Protein 5B0V (pdb70)

B-factor: mean 42.38, std 15.28, range [7.45, 112.35]

Structure (mmCIF, N/CA/C/O backbone):
data_5B0V
#
_entry.id   5B0V
#
_cell.length_a   95.810
_cell.length_b   107.310
_cell.length_c   127.650
_cell.angle_alpha   90.00
_cell.angle_beta   90.00
_cell.angle_gamma   90.00
#
_symmetry.space_group_name_H-M   'I 2 2 2'
#
loop_
_entity.id
_entity.type
_entity.pdbx_description
1 polymer 'Matrix protein VP40'
2 non-polymer ETHANOL
3 water water
#
loop_
_atom_site.group_PDB
_atom_site.id
_atom_site.type_symbol
_atom_site.label_atom_id
_atom_site.label_alt_id
_atom_site.label_comp_id
_atom_site.label_asym_id
_atom_site.label_entity_id
_atom_site.label_seq_id
_atom_site.pdbx_PDB_ins_code
_atom_site.Cartn_x
_atom_site.Cartn_y
_atom_site.Cartn_z
_atom_site.occupancy
_atom_site.B_iso_or_equiv
_atom_site.auth_seq_id
_atom_site.auth_comp_id
_atom_site.auth_asym_id
_atom_site.auth_atom_id
_atom_site.pdbx_PDB_model_num
ATOM 1 N N . GLY A 1 52 ? 10.819 20.986 27.820 1.00 54.46 38 GLY A N 1
ATOM 2 C CA . GLY A 1 52 ? 12.117 20.231 27.829 1.00 51.99 38 GLY A CA 1
ATOM 3 C C . GLY A 1 52 ? 13.315 21.031 27.329 1.00 50.48 38 GLY A C 1
ATOM 4 O O . GLY A 1 52 ? 13.165 22.100 26.772 1.00 51.16 38 GLY A O 1
ATOM 5 N N . ILE A 1 53 ? 14.514 20.505 27.535 1.00 48.40 39 ILE A N 1
ATOM 6 C CA . ILE A 1 53 ? 15.760 21.177 27.128 1.00 47.62 39 ILE A CA 1
ATOM 7 C C . ILE A 1 53 ? 16.708 20.193 26.416 1.00 45.70 39 ILE A C 1
ATOM 8 O O . ILE A 1 53 ? 16.844 19.063 26.846 1.00 44.93 39 ILE A O 1
ATOM 13 N N . THR A 1 54 ? 17.338 20.604 25.313 1.00 44.36 40 THR A N 1
ATOM 14 C CA . THR A 1 54 ? 18.241 19.708 24.608 1.00 42.95 40 THR A CA 1
ATOM 15 C C . THR A 1 54 ? 19.687 20.024 24.944 1.00 38.62 40 THR A C 1
ATOM 16 O O . THR A 1 54 ? 20.035 21.138 25.214 1.00 38.20 40 THR A O 1
ATOM 20 N N . PRO A 1 55 ? 20.547 19.023 24.896 1.00 35.55 41 PRO A N 1
ATOM 21 C CA . PRO A 1 55 ? 21.893 19.300 25.296 1.00 34.09 41 PRO A CA 1
ATOM 22 C C . PRO A 1 55 ? 22.760 19.789 24.168 1.00 33.69 41 PRO A C 1
ATOM 23 O O . PRO A 1 55 ? 22.378 19.760 23.003 1.00 34.81 41 PRO A O 1
ATOM 27 N N . ASN A 1 56 ? 23.957 20.203 24.511 1.00 32.93 42 ASN A N 1
ATOM 28 C CA . ASN A 1 56 ? 24.952 20.334 23.480 1.00 33.47 42 ASN A CA 1
ATOM 29 C C . ASN A 1 56 ? 26.141 19.513 23.896 1.00 31.51 42 ASN A C 1
ATOM 30 O O . ASN A 1 56 ? 26.147 18.888 24.947 1.00 31.21 42 ASN A O 1
ATOM 35 N N . TYR A 1 57 ? 27.143 19.475 23.051 1.00 30.91 43 TYR A N 1
ATOM 36 C CA . TYR A 1 57 ? 28.073 18.372 23.097 1.00 29.84 43 TYR A CA 1
ATOM 37 C C . TYR A 1 57 ? 29.438 18.831 23.521 1.00 29.57 43 TYR A C 1
ATOM 38 O O . TYR A 1 57 ? 29.857 19.962 23.262 1.00 30.26 43 TYR A O 1
ATOM 47 N N . VAL A 1 58 ? 30.132 17.920 24.175 1.00 28.49 44 VAL A N 1
ATOM 48 C CA . VAL A 1 58 ? 31.522 18.107 24.462 1.00 28.90 44 VAL A CA 1
ATOM 49 C C . VAL A 1 58 ? 32.112 16.714 24.540 1.00 28.27 44 VAL A C 1
ATOM 50 O O . VAL A 1 58 ? 31.471 15.816 25.088 1.00 27.03 44 VAL A O 1
ATOM 54 N N . GLY A 1 59 ? 33.305 16.533 23.981 1.00 29.49 45 GLY A N 1
ATOM 55 C CA . GLY A 1 59 ? 33.958 15.222 23.972 1.00 29.76 45 GLY A CA 1
ATOM 56 C C . GLY A 1 59 ? 35.109 15.027 23.003 1.00 31.32 45 GLY A C 1
ATOM 57 O O . GLY A 1 59 ? 35.525 15.945 22.320 1.00 33.39 45 GLY A O 1
ATOM 58 N N . ASP A 1 60 ? 35.629 13.817 22.955 1.00 32.08 46 ASP A N 1
ATOM 59 C CA . ASP A 1 60 ? 36.694 13.461 22.022 1.00 34.37 46 ASP A CA 1
ATOM 60 C C . ASP A 1 60 ? 36.243 12.359 21.080 1.00 34.82 46 ASP A C 1
ATOM 61 O O . ASP A 1 60 ? 37.044 11.651 20.500 1.00 35.46 46 ASP A O 1
ATOM 66 N N . LEU A 1 61 ? 34.950 12.236 20.899 1.00 35.17 47 LEU A N 1
ATOM 67 C CA . LEU A 1 61 ? 34.430 11.227 20.036 1.00 36.62 47 LEU A CA 1
ATOM 68 C C . LEU A 1 61 ? 34.782 11.478 18.566 1.00 37.79 47 LEU A C 1
ATOM 69 O O . LEU A 1 61 ? 34.737 12.615 18.109 1.00 37.77 47 LEU A O 1
ATOM 74 N N . ASN A 1 62 ? 35.088 10.399 17.841 1.00 37.61 48 ASN A N 1
ATOM 75 C CA . ASN A 1 62 ? 35.409 10.447 16.426 1.00 38.71 48 ASN A CA 1
ATOM 76 C C . ASN A 1 62 ? 34.463 9.536 15.644 1.00 38.68 48 ASN A C 1
ATOM 77 O O . ASN A 1 62 ? 34.523 8.318 15.727 1.00 38.01 48 AS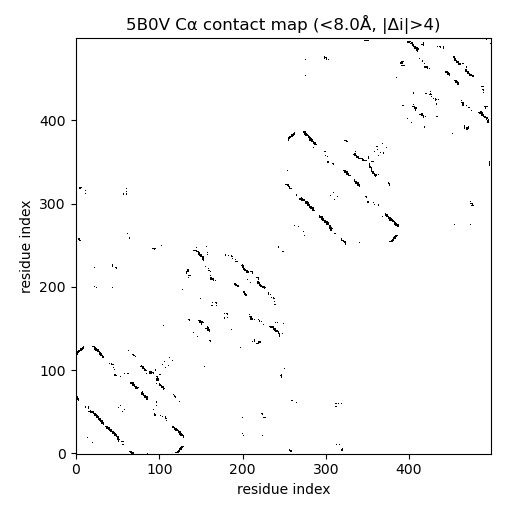N A O 1
ATOM 82 N N . LEU A 1 63 ? 33.588 10.153 14.862 1.00 39.78 49 LEU A N 1
ATOM 83 C CA . LEU A 1 63 ? 32.588 9.436 14.080 1.00 39.95 49 LEU A CA 1
ATOM 84 C C . LEU A 1 63 ? 33.188 8.589 12.975 1.00 41.47 49 LEU A C 1
ATOM 85 O O . LEU A 1 63 ? 32.612 7.578 12.597 1.00 41.77 49 LEU A O 1
ATOM 90 N N . ASP A 1 64 ? 34.347 8.987 12.465 1.00 43.10 50 ASP A N 1
ATOM 91 C CA . ASP A 1 64 ? 35.042 8.193 11.438 1.00 45.31 50 ASP A CA 1
ATOM 92 C C . ASP A 1 64 ? 35.391 6.789 11.944 1.00 44.58 50 ASP A C 1
ATOM 93 O O . ASP A 1 64 ? 35.615 5.883 11.168 1.00 45.56 50 ASP A O 1
ATOM 98 N N . ASP A 1 65 ? 35.419 6.613 13.259 1.00 43.29 51 ASP A N 1
ATOM 99 C CA . ASP A 1 65 ? 35.593 5.296 13.840 1.00 42.46 51 ASP A CA 1
ATOM 100 C C . ASP A 1 65 ? 34.278 4.598 14.167 1.00 40.68 51 ASP A C 1
ATOM 101 O O . ASP A 1 65 ? 34.306 3.577 14.835 1.00 40.23 51 ASP A O 1
ATOM 106 N N . GLN A 1 66 ? 33.131 5.108 13.726 1.00 40.23 52 GLN A N 1
ATOM 107 C CA . GLN A 1 66 ? 31.845 4.470 14.082 1.00 39.48 52 GLN A CA 1
ATOM 108 C C . GLN A 1 66 ? 31.779 2.988 13.721 1.00 40.76 52 GLN A C 1
ATOM 109 O O . GLN A 1 66 ? 31.020 2.236 14.329 1.00 39.45 52 GLN A O 1
ATOM 115 N N . PHE A 1 67 ? 32.569 2.579 12.728 1.00 44.03 53 PHE A N 1
ATOM 116 C CA . PHE A 1 67 ? 32.615 1.187 12.302 1.00 45.76 53 PHE A CA 1
ATOM 117 C C . PHE A 1 67 ? 33.732 0.347 12.907 1.00 46.43 53 PHE A C 1
ATOM 118 O O . PHE A 1 67 ? 33.895 -0.810 12.535 1.00 47.70 53 PHE A O 1
ATOM 126 N N . LYS A 1 68 ? 34.473 0.911 13.857 1.00 46.14 54 LYS A N 1
ATOM 127 C CA . LYS A 1 68 ? 35.393 0.134 14.685 1.00 45.45 54 LYS A CA 1
ATOM 128 C C . LYS A 1 68 ? 34.645 -0.242 15.941 1.00 43.85 54 LYS A C 1
ATOM 129 O O . LYS A 1 68 ? 34.461 0.594 16.837 1.00 42.70 54 LYS A O 1
ATOM 135 N N . GLY A 1 69 ? 34.209 -1.497 15.986 1.00 43.55 55 GLY A N 1
ATOM 136 C CA . GLY A 1 69 ? 33.295 -1.974 17.010 1.00 42.96 55 GLY A CA 1
ATOM 137 C C . GLY A 1 69 ? 33.880 -2.007 18.399 1.00 42.57 55 GLY A C 1
ATOM 138 O O . GLY A 1 69 ? 33.147 -2.029 19.387 1.00 42.19 55 GLY A O 1
ATOM 139 N N . ASN A 1 70 ? 35.206 -1.986 18.479 1.00 44.29 56 ASN A N 1
ATOM 140 C CA . ASN A 1 70 ? 35.928 -2.065 19.763 1.00 44.36 56 ASN A CA 1
ATOM 141 C C . ASN A 1 70 ? 36.343 -0.698 20.348 1.00 42.45 56 ASN A C 1
ATOM 142 O O . ASN A 1 70 ? 37.348 -0.587 21.034 1.00 42.81 56 ASN A O 1
ATOM 147 N N . VAL A 1 71 ? 35.606 0.352 20.021 1.00 39.95 57 VAL A N 1
ATOM 148 C CA . VAL A 1 71 ? 35.872 1.648 20.583 1.00 37.61 57 VAL A CA 1
ATOM 149 C C . VAL A 1 71 ? 34.767 1.888 21.578 1.00 34.75 57 VAL A C 1
ATOM 150 O O . VAL A 1 71 ? 33.606 1.658 21.246 1.00 33.15 57 VAL A O 1
ATOM 154 N N . CYS A 1 72 ? 35.137 2.308 22.797 1.00 33.32 58 CYS A N 1
ATOM 155 C CA . CYS A 1 72 ? 34.162 2.519 23.868 1.00 32.62 58 CYS A CA 1
ATOM 156 C C . CYS A 1 72 ? 34.057 3.980 24.227 1.00 30.50 58 CYS A C 1
ATOM 157 O O . CYS A 1 72 ? 35.048 4.711 24.286 1.00 30.07 58 CYS A O 1
ATOM 160 N N . HIS A 1 73 ? 32.836 4.392 24.502 1.00 28.28 59 HIS A N 1
ATOM 161 C CA . HIS A 1 73 ? 32.621 5.708 24.968 1.00 26.91 59 HIS A CA 1
ATOM 162 C C . HIS A 1 73 ? 31.929 5.629 26.286 1.00 25.37 59 HIS A C 1
ATOM 163 O O . HIS A 1 73 ? 31.055 4.805 26.482 1.00 24.42 59 HIS A O 1
ATOM 170 N N . ALA A 1 74 ? 32.349 6.503 27.195 1.00 25.39 60 ALA A N 1
ATOM 171 C CA . ALA A 1 74 ? 31.568 6.845 28.386 1.00 24.49 60 ALA A CA 1
ATOM 172 C C . ALA A 1 74 ? 30.690 8.041 28.036 1.00 24.54 60 ALA A C 1
ATOM 173 O O . ALA A 1 74 ? 31.176 9.036 27.485 1.00 24.69 60 ALA A O 1
ATOM 175 N N . PHE A 1 75 ? 29.399 7.904 28.338 1.00 24.06 61 PHE A N 1
ATOM 176 C CA . PHE A 1 75 ? 28.381 8.928 28.106 1.00 23.78 61 PHE A CA 1
ATOM 177 C C . PHE A 1 75 ? 27.895 9.494 29.434 1.00 23.73 61 PHE A C 1
ATOM 178 O O . PHE A 1 75 ? 27.450 8.741 30.310 1.00 23.25 61 PHE A O 1
ATOM 186 N N . THR A 1 76 ? 27.927 10.809 29.556 1.00 24.40 62 THR A N 1
ATOM 187 C CA . THR A 1 76 ? 27.487 11.493 30.768 1.00 25.35 62 THR A CA 1
ATOM 188 C C . THR A 1 76 ? 26.737 12.789 30.468 1.00 26.51 62 THR A C 1
ATOM 189 O O . THR A 1 76 ? 27.184 13.608 29.660 1.00 28.01 62 THR A O 1
ATOM 193 N N . LEU A 1 77 ? 25.602 12.992 31.111 1.00 26.64 63 LEU A N 1
ATOM 194 C CA . LEU A 1 77 ? 24.970 14.302 31.085 1.00 27.40 63 LEU A CA 1
ATOM 195 C C . LEU A 1 77 ? 25.505 15.163 32.224 1.00 28.07 63 LEU A C 1
ATOM 196 O O . LEU A 1 77 ? 25.573 14.741 33.377 1.00 26.96 63 LEU A O 1
ATOM 201 N N . GLU A 1 78 ? 25.833 16.395 31.876 1.00 29.63 64 GLU A N 1
ATOM 202 C CA . GLU A 1 78 ? 26.242 17.406 32.835 1.00 30.32 64 GLU A CA 1
ATOM 203 C C . GLU A 1 78 ? 25.160 18.436 32.872 1.00 30.56 64 GLU A C 1
ATOM 204 O O . GLU A 1 78 ? 24.806 18.969 31.826 1.00 32.29 64 GLU A O 1
ATOM 210 N N . ALA A 1 79 ? 24.618 18.715 34.052 1.00 30.60 65 ALA A N 1
ATOM 211 C CA . ALA A 1 79 ? 23.440 19.573 34.143 1.00 31.17 65 ALA A CA 1
ATOM 212 C C . ALA A 1 79 ? 23.654 20.762 35.043 1.00 31.43 65 ALA A C 1
ATOM 213 O O . ALA A 1 79 ? 24.443 20.708 35.966 1.00 30.94 65 ALA A O 1
ATOM 215 N N . ILE A 1 80 ? 22.953 21.839 34.715 1.00 31.97 66 ILE A N 1
ATOM 216 C CA . ILE A 1 80 ? 22.722 22.936 35.616 1.00 32.91 66 ILE A CA 1
ATOM 217 C C . ILE A 1 80 ? 21.245 22.920 36.042 1.00 33.82 66 ILE A C 1
ATOM 218 O O . ILE A 1 80 ? 20.352 22.775 35.225 1.00 33.94 66 ILE A O 1
ATOM 223 N N . ILE A 1 81 ? 21.011 23.075 37.334 1.00 34.92 67 ILE A N 1
ATOM 224 C CA . ILE A 1 81 ? 19.713 22.862 37.924 1.00 36.08 67 ILE A CA 1
ATOM 225 C C . ILE A 1 81 ? 19.387 24.060 38.782 1.00 38.05 67 ILE A C 1
ATOM 226 O O . ILE A 1 81 ? 20.200 24.486 39.577 1.00 38.25 67 ILE A O 1
ATOM 231 N N . ASP A 1 82 ? 18.192 24.597 38.607 1.00 40.12 68 ASP A N 1
ATOM 232 C CA . ASP A 1 82 ? 17.660 25.635 39.496 1.00 42.63 68 ASP A CA 1
ATOM 233 C C . ASP A 1 82 ? 16.743 24.920 40.504 1.00 44.61 68 ASP A C 1
ATOM 234 O O . ASP A 1 82 ? 15.867 24.134 40.124 1.00 44.86 68 ASP A O 1
ATOM 239 N N . ILE A 1 83 ? 16.953 25.192 41.786 1.00 46.86 69 ILE A N 1
ATOM 240 C CA . ILE A 1 83 ? 16.196 24.567 42.883 1.00 49.11 69 ILE A CA 1
ATOM 241 C C . ILE A 1 83 ? 15.308 25.611 43.547 1.00 52.06 69 ILE A C 1
ATOM 242 O O . ILE A 1 83 ? 15.697 26.763 43.571 1.00 53.73 69 ILE A O 1
ATOM 247 N N . SER A 1 84 ? 14.135 25.225 44.074 1.00 54.11 70 SER A N 1
ATOM 248 C CA . SER A 1 84 ? 13.125 26.195 44.544 1.00 56.89 70 SER A CA 1
ATOM 249 C C . SER A 1 84 ? 12.104 25.629 45.540 1.00 58.42 70 SER A C 1
ATOM 250 O O . SER A 1 84 ? 11.963 24.408 45.705 1.00 57.54 70 SER A O 1
ATOM 253 N N . ASN A 1 87 ? 9.078 27.276 48.228 1.00 76.88 73 ASN A N 1
ATOM 254 C CA . ASN A 1 87 ? 8.287 28.394 48.728 1.00 81.06 73 ASN A CA 1
ATOM 255 C C . ASN A 1 87 ? 9.125 29.655 48.911 1.00 82.23 73 ASN A C 1
ATOM 256 O O . ASN A 1 87 ? 8.640 30.768 48.707 1.00 81.96 73 ASN A O 1
ATOM 261 N N . GLU A 1 88 ? 10.383 29.473 49.298 1.00 83.46 74 GLU A N 1
ATOM 262 C CA . GLU A 1 88 ? 11.302 30.610 49.512 1.00 84.09 74 GLU A CA 1
ATOM 263 C C . GLU A 1 88 ? 12.221 30.864 48.276 1.00 82.33 74 GLU A C 1
ATOM 264 O O . GLU A 1 88 ? 11.958 30.347 47.177 1.00 82.94 74 GLU A O 1
ATOM 270 N N . ARG A 1 89 ? 13.294 31.642 48.457 1.00 81.23 75 ARG A N 1
ATOM 271 C CA . ARG A 1 89 ? 14.174 32.046 47.326 1.00 77.49 75 ARG A CA 1
ATOM 272 C C . ARG A 1 89 ? 14.766 30.837 46.584 1.00 74.82 75 ARG A C 1
ATOM 273 O O . ARG A 1 89 ? 15.310 29.898 47.186 1.00 75.55 75 ARG A O 1
ATOM 281 N N . THR A 1 90 ? 14.637 30.846 45.266 1.00 70.39 76 THR A N 1
ATOM 282 C CA . THR A 1 90 ? 15.148 29.752 44.477 1.00 65.06 76 THR A CA 1
ATOM 283 C C . THR A 1 90 ? 16.653 29.918 44.231 1.00 63.30 76 THR A C 1
ATOM 284 O O . THR A 1 90 ? 17.150 31.024 44.066 1.00 63.72 76 THR A O 1
ATOM 288 N N . VAL A 1 91 ? 17.359 28.793 44.169 1.00 61.76 77 VAL A N 1
ATOM 289 C CA . VAL A 1 91 ? 18.814 28.757 44.024 1.00 59.17 77 VAL A CA 1
ATOM 290 C C . VAL A 1 91 ? 19.129 28.358 42.594 1.00 55.87 77 VAL A C 1
ATOM 291 O O . VAL A 1 91 ? 18.656 27.321 42.106 1.00 54.94 77 VAL A O 1
ATOM 295 N N . LYS A 1 92 ? 19.890 29.198 41.902 1.00 54.64 78 LYS A N 1
ATOM 296 C CA . LYS A 1 92 ? 20.168 28.979 40.489 1.00 51.90 78 LYS A CA 1
ATOM 297 C C . LYS A 1 92 ? 21.625 28.613 40.244 1.00 49.42 78 LYS A C 1
ATOM 298 O O . LYS A 1 92 ? 22.532 29.198 40.836 1.00 50.45 78 LYS A O 1
ATOM 304 N N . GLY A 1 93 ? 21.841 27.643 39.363 1.00 46.85 79 GLY A N 1
ATOM 305 C CA . GLY A 1 93 ? 23.186 27.226 39.012 1.00 44.40 79 GLY A CA 1
ATOM 306 C C . GLY A 1 93 ? 23.810 26.004 39.661 1.00 42.05 79 GLY A C 1
ATOM 307 O O . GLY A 1 93 ? 25.000 25.767 39.468 1.00 41.31 79 GLY A O 1
ATOM 308 N N . VAL A 1 94 ? 23.046 25.186 40.377 1.00 40.07 80 VAL A N 1
ATOM 309 C CA . VAL A 1 94 ? 23.651 23.953 40.895 1.00 37.74 80 VAL A CA 1
ATOM 310 C C . VAL A 1 94 ? 24.027 22.962 39.764 1.00 34.85 80 VAL A C 1
ATOM 311 O O . VAL A 1 94 ? 23.151 22.465 39.078 1.00 33.11 80 VAL A O 1
ATOM 315 N N . PRO A 1 95 ? 25.331 22.664 39.605 1.00 33.52 81 PRO A N 1
ATOM 316 C CA . PRO A 1 95 ? 25.773 21.695 38.634 1.00 32.35 81 PRO A CA 1
ATOM 317 C C . PRO A 1 95 ? 25.603 20.259 39.147 1.00 32.26 81 PRO A C 1
ATOM 318 O O . PRO A 1 95 ? 25.690 20.036 40.354 1.00 33.16 81 PRO A O 1
ATOM 322 N N . ALA A 1 96 ? 25.378 19.306 38.236 1.00 31.18 82 ALA A N 1
ATOM 323 C CA . ALA A 1 96 ? 25.296 17.891 38.580 1.00 30.64 82 ALA A CA 1
ATOM 324 C C . ALA A 1 96 ? 25.756 17.010 37.425 1.00 30.02 82 ALA A C 1
ATOM 325 O O . ALA A 1 96 ? 25.578 17.353 36.244 1.00 29.23 82 ALA A O 1
ATOM 327 N N . TRP A 1 97 ? 26.274 15.840 37.785 1.00 30.03 83 TRP A N 1
ATOM 328 C CA . TRP A 1 97 ? 26.868 14.904 36.828 1.00 29.25 83 TRP A CA 1
ATOM 329 C C . TRP A 1 97 ? 26.128 13.586 36.798 1.00 28.46 83 TRP A C 1
ATOM 330 O O . TRP A 1 97 ? 26.036 12.907 37.795 1.00 28.93 83 TRP A O 1
ATOM 341 N N . LEU A 1 98 ? 25.635 13.226 35.623 1.00 28.49 84 LEU A N 1
ATOM 342 C CA . LEU A 1 98 ? 24.680 12.145 35.462 1.00 28.39 84 LEU A CA 1
ATOM 343 C C . LEU A 1 98 ? 25.198 11.124 34.452 1.00 27.62 84 LEU A C 1
ATOM 344 O O . LEU A 1 98 ? 25.040 11.287 33.242 1.00 28.28 84 LEU A O 1
ATOM 349 N N . PRO A 1 99 ? 25.879 10.087 34.928 1.00 26.78 85 PRO A N 1
ATOM 350 C CA . PRO A 1 99 ? 26.318 9.025 34.022 1.00 25.94 85 PRO A CA 1
ATOM 351 C C . PRO A 1 99 ? 25.135 8.350 33.364 1.00 25.90 85 PRO A C 1
ATOM 352 O O . PRO A 1 99 ? 24.122 8.149 34.016 1.00 26.56 85 PRO A O 1
ATOM 356 N N . LEU A 1 100 ? 25.248 8.016 32.091 1.00 25.90 86 LEU A N 1
ATOM 357 C CA . LEU A 1 100 ? 24.197 7.270 31.394 1.00 26.78 86 LEU A CA 1
ATOM 358 C C . LEU A 1 100 ? 24.653 5.901 30.962 1.00 26.56 86 LEU A C 1
ATOM 359 O O . LEU A 1 100 ? 23.829 5.109 30.554 1.00 27.45 86 LEU A O 1
ATOM 364 N N . GLY A 1 101 ? 25.961 5.646 30.988 1.00 26.09 87 GLY A N 1
ATOM 365 C CA . GLY A 1 101 ? 26.489 4.365 30.586 1.00 25.66 87 GLY A CA 1
ATOM 366 C C . GLY A 1 101 ? 27.769 4.406 29.792 1.00 25.75 87 GLY A C 1
ATOM 367 O O . GLY A 1 101 ? 28.176 5.438 29.256 1.00 26.19 87 GLY A O 1
ATOM 368 N N . ILE A 1 102 ? 28.379 3.238 29.689 1.00 25.90 88 ILE A N 1
ATOM 369 C CA . ILE A 1 102 ? 29.511 3.026 28.816 1.00 26.31 88 ILE A CA 1
ATOM 370 C C . ILE A 1 102 ? 29.118 2.056 27.719 1.00 26.96 88 ILE A C 1
ATOM 371 O O . ILE A 1 102 ? 28.576 1.019 28.006 1.00 28.42 88 ILE A O 1
ATOM 384 N N . SER A 1 104 ? 30.269 0.223 23.742 1.00 31.67 90 SER A N 1
ATOM 385 C CA . SER A 1 104 ? 31.204 0.019 22.650 1.00 34.12 90 SER A CA 1
ATOM 386 C C . SER A 1 104 ? 30.442 0.081 21.320 1.00 34.35 90 SER A C 1
ATOM 387 O O . SER A 1 104 ? 29.256 -0.262 21.234 1.00 34.01 90 SER A O 1
ATOM 390 N N . ASN A 1 105 ? 31.133 0.515 20.283 1.00 34.50 91 ASN A N 1
ATOM 391 C CA . ASN A 1 105 ? 30.488 0.724 19.001 1.00 35.23 91 ASN A CA 1
ATOM 392 C C . ASN A 1 105 ? 29.715 -0.478 18.456 1.00 36.24 91 ASN A C 1
ATOM 393 O O . ASN A 1 105 ? 28.687 -0.303 17.815 1.00 36.55 91 ASN A O 1
ATOM 398 N N . PHE A 1 106 ? 30.151 -1.700 18.744 1.00 37.80 92 PHE A N 1
ATOM 399 C CA . PHE A 1 106 ? 29.417 -2.875 18.220 1.00 38.73 92 PHE A CA 1
ATOM 400 C C . PHE A 1 106 ? 28.053 -3.088 18.877 1.00 36.72 92 PHE A C 1
ATOM 401 O O . PHE A 1 106 ? 27.228 -3.780 18.319 1.00 36.21 92 PHE A O 1
ATOM 409 N N . GLU A 1 107 ? 27.809 -2.492 20.047 1.00 34.75 93 GLU A N 1
ATOM 410 C CA . GLU A 1 107 ? 26.549 -2.728 20.759 1.00 33.49 93 GLU A CA 1
ATOM 411 C C . GLU A 1 107 ? 25.367 -2.019 20.108 1.00 32.76 93 GLU A C 1
ATOM 412 O O . GLU A 1 107 ? 24.240 -2.501 20.168 1.00 32.05 93 GLU A O 1
ATOM 418 N N . TYR A 1 108 ? 25.637 -0.903 19.436 1.00 32.66 94 TYR A N 1
ATOM 419 C CA . TYR A 1 108 ? 24.598 -0.184 18.687 1.00 33.00 94 TYR A CA 1
ATOM 420 C C . TYR A 1 108 ? 25.207 0.851 17.771 1.00 31.93 94 TYR A C 1
ATOM 421 O O . TYR A 1 108 ? 26.183 1.482 18.153 1.00 31.45 94 TYR A O 1
ATOM 430 N N . PRO A 1 109 ? 24.630 1.072 16.568 1.00 32.10 95 PRO A N 1
ATOM 431 C CA . PRO A 1 109 ? 25.249 2.123 15.733 1.00 31.64 95 PRO A CA 1
ATOM 432 C C . PRO A 1 109 ? 25.491 3.412 16.532 1.00 29.97 95 PRO A C 1
ATOM 433 O O . PRO A 1 109 ? 24.571 3.980 17.129 1.00 29.07 95 PRO A O 1
ATOM 437 N N . LEU A 1 110 ? 26.731 3.866 16.521 1.00 29.20 96 LEU A N 1
ATOM 438 C CA . LEU A 1 110 ? 27.124 5.061 17.228 1.00 28.07 96 LEU A CA 1
ATOM 439 C C . LEU A 1 110 ? 26.360 6.331 16.803 1.00 28.48 96 LEU A C 1
ATOM 440 O O . LEU A 1 110 ? 25.901 7.085 17.653 1.00 27.78 96 LEU A O 1
ATOM 445 N N . ALA A 1 111 ? 26.243 6.584 15.502 1.00 29.73 97 ALA A N 1
ATOM 446 C CA . ALA A 1 111 ? 25.659 7.835 15.013 1.00 30.09 97 ALA A CA 1
ATOM 447 C C . ALA A 1 111 ? 24.218 7.973 15.443 1.00 29.83 97 ALA A C 1
ATOM 448 O O . ALA A 1 111 ? 23.789 9.035 15.888 1.00 30.29 97 ALA A O 1
ATOM 450 N N . HIS A 1 112 ? 23.455 6.911 15.315 1.00 29.85 98 HIS A N 1
ATOM 451 C CA . HIS A 1 112 ? 22.102 6.917 15.855 1.00 29.47 98 HIS A CA 1
ATOM 452 C C . HIS A 1 112 ? 22.137 7.246 17.334 1.00 27.57 98 HIS A C 1
ATOM 453 O O . HIS A 1 112 ? 21.423 8.100 17.813 1.00 27.28 98 HIS A O 1
ATOM 460 N N . THR A 1 113 ? 23.003 6.568 18.061 1.00 26.71 99 THR A N 1
ATOM 461 C CA . THR A 1 113 ? 23.073 6.753 19.505 1.00 25.47 99 THR A CA 1
ATOM 462 C C . THR A 1 113 ? 23.306 8.217 19.849 1.00 25.13 99 THR A C 1
ATOM 463 O O . THR A 1 113 ? 22.586 8.797 20.656 1.00 24.50 99 THR A O 1
ATOM 467 N N . VAL A 1 114 ? 24.309 8.804 19.208 1.00 25.55 100 VAL A N 1
ATOM 468 C CA . VAL A 1 114 ? 24.670 10.181 19.472 1.00 25.71 100 VAL A CA 1
ATOM 469 C C . VAL A 1 114 ? 23.598 11.163 18.977 1.00 26.73 100 VAL A C 1
ATOM 470 O O . VAL A 1 114 ? 23.280 12.148 19.650 1.00 26.34 100 VAL A O 1
ATOM 474 N N . ALA A 1 115 ? 23.034 10.892 17.812 1.00 28.13 101 ALA A N 1
ATOM 475 C CA . ALA A 1 115 ? 21.994 11.760 17.274 1.00 29.42 101 ALA A CA 1
ATOM 476 C C . ALA A 1 115 ? 20.768 11.712 18.166 1.00 29.37 101 ALA A C 1
ATOM 477 O O . ALA A 1 115 ? 20.146 12.740 18.445 1.00 29.83 101 ALA A O 1
ATOM 479 N N . ALA A 1 116 ? 20.442 10.507 18.621 1.00 29.11 102 ALA A N 1
ATOM 480 C CA . ALA A 1 116 ? 19.288 10.302 19.472 1.00 29.15 102 ALA A CA 1
ATOM 481 C C . ALA A 1 116 ? 19.451 11.067 20.794 1.00 28.62 102 ALA A C 1
ATOM 482 O O . ALA A 1 116 ? 18.497 11.611 21.345 1.00 29.16 102 ALA A O 1
ATOM 484 N N . LEU A 1 117 ? 20.670 11.103 21.304 1.00 27.79 103 LEU A N 1
ATOM 485 C CA . LEU A 1 117 ? 20.918 11.710 22.601 1.00 27.06 103 LEU A CA 1
ATOM 486 C C . LEU A 1 117 ? 20.836 13.217 22.468 1.00 27.51 103 LEU A C 1
ATOM 487 O O . LEU A 1 117 ? 20.125 13.867 23.216 1.00 27.93 103 LEU A O 1
ATOM 492 N N . LEU A 1 118 ? 21.518 13.765 21.473 1.00 27.89 104 LEU A N 1
ATOM 493 C CA . LEU A 1 118 ? 21.562 15.212 21.295 1.00 27.87 104 LEU A CA 1
ATOM 494 C C . LEU A 1 118 ? 20.271 15.795 20.703 1.00 28.98 104 LEU A C 1
ATOM 495 O O . LEU A 1 118 ? 20.063 16.997 20.783 1.00 29.85 104 LEU A O 1
ATOM 500 N N . THR A 1 119 ? 19.401 14.974 20.116 1.00 29.43 105 THR A N 1
ATOM 501 C CA . THR A 1 119 ? 18.118 15.508 19.669 1.00 30.44 105 THR A CA 1
ATOM 502 C C . THR A 1 119 ? 17.046 15.470 20.759 1.00 30.66 105 THR A C 1
ATOM 503 O O . THR A 1 119 ? 16.007 16.095 20.607 1.00 31.13 105 THR A O 1
ATOM 507 N N . GLY A 1 120 ? 17.307 14.776 21.869 1.00 30.28 106 GLY A N 1
ATOM 508 C CA . GLY A 1 120 ? 16.307 14.629 22.912 1.00 31.08 106 GLY A CA 1
ATOM 509 C C . GLY A 1 120 ? 16.068 15.893 23.729 1.00 32.49 106 GLY A C 1
ATOM 510 O O . GLY A 1 120 ? 17.000 16.660 23.996 1.00 32.50 106 GLY A O 1
ATOM 511 N N . SER A 1 121 ? 14.810 16.102 24.113 1.00 34.34 107 SER A N 1
ATOM 512 C CA . SER A 1 121 ? 14.434 17.104 25.091 1.00 35.58 107 SER A CA 1
ATOM 513 C C . SER A 1 121 ? 14.336 16.434 26.449 1.00 36.27 107 SER A C 1
ATOM 514 O O . SER A 1 121 ? 13.591 15.454 26.605 1.00 38.00 107 SER A O 1
ATOM 517 N N . TYR A 1 122 ? 15.040 16.975 27.444 1.00 35.85 108 TYR A N 1
ATOM 518 C CA . TYR A 1 122 ? 15.049 16.398 28.774 1.00 35.33 108 TYR A CA 1
ATOM 519 C C . TYR A 1 122 ? 14.370 17.215 29.885 1.00 36.94 108 TYR A C 1
ATOM 520 O O . TYR A 1 122 ? 14.328 18.437 29.856 1.00 37.50 108 TYR A O 1
ATOM 529 N N . THR A 1 123 ? 13.857 16.480 30.870 1.00 38.52 109 THR A N 1
ATOM 530 C CA . THR A 1 123 ? 13.166 17.001 32.034 1.00 40.26 109 THR A CA 1
ATOM 531 C C . THR A 1 123 ? 13.696 16.312 33.265 1.00 40.29 109 THR A C 1
ATOM 532 O O . THR A 1 123 ? 14.198 15.205 33.188 1.00 40.65 109 THR A O 1
ATOM 536 N N . ILE A 1 124 ? 13.591 16.979 34.404 1.00 41.42 110 ILE A N 1
ATOM 537 C CA . ILE A 1 124 ? 13.944 16.359 35.684 1.00 41.24 110 ILE A CA 1
ATOM 538 C C . ILE A 1 124 ? 12.706 16.272 36.579 1.00 41.85 110 ILE A C 1
ATOM 539 O O . ILE A 1 124 ? 11.920 17.213 36.642 1.00 43.71 110 ILE A O 1
ATOM 544 N N . THR A 1 125 ? 12.525 15.136 37.234 1.00 40.81 111 THR A N 1
ATOM 545 C CA . THR A 1 125 ? 11.426 14.931 38.166 1.00 42.15 111 THR A CA 1
ATOM 546 C C . THR A 1 125 ? 11.975 14.255 39.406 1.00 42.37 111 THR A C 1
ATOM 547 O O . THR A 1 125 ? 13.134 13.862 39.446 1.00 41.14 111 THR A O 1
ATOM 551 N N . GLN A 1 126 ? 11.136 14.132 40.424 1.00 44.48 112 GLN A N 1
ATOM 552 C CA . GLN A 1 126 ? 11.518 13.514 41.676 1.00 44.44 112 GLN A CA 1
ATOM 553 C C . GLN A 1 126 ? 10.579 12.392 41.974 1.00 45.07 112 GLN A C 1
ATOM 554 O O . GLN A 1 126 ? 9.412 12.460 41.626 1.00 46.13 112 GLN A O 1
ATOM 560 N N . PHE A 1 127 ? 11.065 11.380 42.676 1.00 45.10 113 PHE A N 1
ATOM 561 C CA . PHE A 1 127 ? 10.171 10.379 43.266 1.00 46.72 113 PHE A CA 1
ATOM 562 C C . PHE A 1 127 ? 10.840 9.658 44.451 1.00 47.34 113 PHE A C 1
ATOM 563 O O . PHE A 1 127 ? 12.060 9.664 44.584 1.00 45.77 113 PHE A O 1
ATOM 571 N N . THR A 1 128 ? 10.032 9.078 45.333 1.00 49.96 114 THR A N 1
ATOM 572 C CA . THR A 1 128 ? 10.563 8.256 46.421 1.00 50.67 114 THR A CA 1
ATOM 573 C C . THR A 1 128 ? 10.426 6.761 46.062 1.00 49.63 114 THR A C 1
ATOM 574 O O . THR A 1 128 ? 9.461 6.349 45.433 1.00 49.64 114 THR A O 1
ATOM 578 N N . HIS A 1 129 ? 11.412 5.966 46.444 1.00 48.92 115 HIS A N 1
ATOM 579 C CA . HIS A 1 129 ? 11.401 4.542 46.147 1.00 49.54 115 HIS A CA 1
ATOM 580 C C . HIS A 1 129 ? 12.012 3.717 47.262 1.00 50.13 115 HIS A C 1
ATOM 581 O O . HIS A 1 129 ? 13.186 3.887 47.603 1.00 49.02 115 HIS A O 1
ATOM 588 N N . ASN A 1 130 ? 11.210 2.814 47.814 1.00 52.13 116 ASN A N 1
ATOM 589 C CA . ASN A 1 130 ? 11.596 2.064 48.998 1.00 54.07 116 ASN A CA 1
ATOM 590 C C . ASN A 1 130 ? 12.120 3.021 50.056 1.00 56.09 116 ASN A C 1
ATOM 591 O O . ASN A 1 130 ? 13.163 2.781 50.672 1.00 55.59 116 ASN A O 1
ATOM 596 N N . GLY A 1 131 ? 11.375 4.109 50.255 1.00 59.12 117 GLY A N 1
ATOM 597 C CA . GLY A 1 131 ? 11.799 5.192 51.138 1.00 60.35 117 GLY A CA 1
ATOM 598 C C . GLY A 1 131 ? 13.219 5.637 50.848 1.00 58.59 117 GLY A C 1
ATOM 599 O O . GLY A 1 131 ? 14.091 5.555 51.693 1.00 59.00 117 GLY A O 1
ATOM 600 N N . GLN A 1 132 ? 13.476 6.062 49.627 1.00 58.00 118 GLN A N 1
ATOM 601 C CA . GLN A 1 132 ? 14.793 6.597 49.295 1.00 57.13 118 GLN A CA 1
ATOM 602 C C . GLN A 1 132 ? 14.632 7.608 48.174 1.00 55.54 118 GLN A C 1
ATOM 603 O O . GLN A 1 132 ? 14.044 7.283 47.158 1.00 55.19 118 GLN A O 1
ATOM 609 N N . LYS A 1 133 ? 15.151 8.824 48.338 1.00 54.73 119 LYS A N 1
ATOM 610 C CA . LYS A 1 133 ? 14.800 9.904 47.416 1.00 53.07 119 LYS A CA 1
ATOM 611 C C . LYS A 1 133 ? 15.596 9.789 46.138 1.00 49.53 119 LYS A C 1
ATOM 612 O O . LYS A 1 133 ? 16.827 9.712 46.153 1.00 48.40 119 LYS A O 1
ATOM 618 N N . PHE A 1 134 ? 14.867 9.787 45.030 1.00 48.52 120 PHE A N 1
ATOM 619 C CA . PHE A 1 134 ? 15.450 9.695 43.703 1.00 46.09 120 PHE A CA 1
ATOM 620 C C . PHE A 1 134 ? 15.129 10.901 42.847 1.00 46.42 120 PHE A C 1
ATOM 621 O O . PHE A 1 134 ? 14.246 11.714 43.147 1.00 48.71 120 PHE A O 1
ATOM 629 N N . VAL A 1 135 ? 15.854 10.991 41.748 1.00 45.32 121 VAL A N 1
ATOM 630 C CA . VAL A 1 135 ? 15.679 12.068 40.779 1.00 44.55 121 VAL A CA 1
ATOM 631 C C . VAL A 1 135 ? 15.717 11.422 39.394 1.00 41.98 121 VAL A C 1
ATOM 632 O O . VAL A 1 135 ? 16.662 10.702 39.082 1.00 40.98 121 VAL A O 1
ATOM 636 N N . ARG A 1 136 ? 14.683 11.635 38.591 1.00 41.40 122 ARG A N 1
ATOM 637 C CA . ARG A 1 136 ? 14.598 11.022 37.265 1.00 40.53 122 ARG A CA 1
ATOM 638 C C . ARG A 1 136 ? 14.754 12.043 36.167 1.00 39.15 122 ARG A C 1
ATOM 639 O O . ARG A 1 136 ? 13.947 12.975 36.055 1.00 40.36 122 ARG A O 1
ATOM 647 N N . VAL A 1 137 ? 15.779 11.888 35.347 1.00 36.51 123 VAL A N 1
ATOM 648 C CA . VAL A 1 137 ? 15.853 12.719 34.165 1.00 35.91 123 VAL A CA 1
ATOM 649 C C . VAL A 1 137 ? 15.223 11.969 32.997 1.00 35.26 123 VAL A C 1
ATOM 650 O O . VAL A 1 137 ? 15.555 10.823 32.728 1.00 33.52 123 VAL A O 1
ATOM 654 N N . ASN A 1 138 ? 14.276 12.645 32.348 1.00 36.14 124 ASN A N 1
ATOM 655 C CA . ASN A 1 138 ? 13.425 12.072 31.328 1.00 36.88 124 ASN A CA 1
ATOM 656 C C . ASN A 1 138 ? 13.759 12.593 29.950 1.00 36.34 124 ASN A C 1
ATOM 657 O O . ASN A 1 138 ? 13.939 13.779 29.769 1.00 36.03 124 ASN A O 1
ATOM 662 N N . ARG A 1 139 ? 13.823 11.693 28.979 1.00 36.28 125 ARG A N 1
ATOM 663 C CA . ARG A 1 139 ? 14.001 12.081 27.599 1.00 36.69 125 ARG A CA 1
ATOM 664 C C . ARG A 1 139 ? 12.652 11.920 26.934 1.00 38.90 125 ARG A C 1
ATOM 665 O O . ARG A 1 139 ? 12.121 10.819 26.876 1.00 38.85 125 ARG A O 1
ATOM 673 N N . LEU A 1 140 ? 12.115 13.018 26.411 1.00 41.32 126 LEU A N 1
ATOM 674 C CA . LEU A 1 140 ? 10.730 13.029 25.937 1.00 44.50 126 LEU A CA 1
ATOM 675 C C . LEU A 1 140 ? 10.551 12.242 24.638 1.00 45.36 126 LEU A C 1
ATOM 676 O O . LEU A 1 140 ? 11.461 12.117 23.814 1.00 44.36 126 LEU A O 1
ATOM 681 N N . GLY A 1 141 ? 9.378 11.648 24.506 1.00 47.83 127 GLY A N 1
ATOM 682 C CA . GLY A 1 141 ? 9.040 10.882 23.331 1.00 49.20 127 GLY A CA 1
ATOM 683 C C . GLY A 1 141 ? 9.437 9.428 23.418 1.00 48.87 127 GLY A C 1
ATOM 684 O O . GLY A 1 141 ? 9.775 8.897 24.477 1.00 46.93 127 GLY A O 1
ATOM 685 N N . THR A 1 142 ? 9.406 8.808 22.252 1.00 51.14 128 THR A N 1
ATOM 686 C CA . THR A 1 142 ? 9.589 7.385 22.104 1.00 51.79 128 THR A CA 1
ATOM 687 C C . THR A 1 142 ? 11.047 6.969 22.341 1.00 48.74 128 THR A C 1
ATOM 688 O O . THR A 1 142 ? 11.957 7.609 21.856 1.00 47.00 128 THR A O 1
ATOM 692 N N . GLY A 1 143 ? 11.264 5.903 23.101 1.00 49.12 129 GLY A N 1
ATOM 693 C CA . GLY A 1 143 ? 12.616 5.369 23.305 1.00 47.97 129 GLY A CA 1
ATOM 694 C C . GLY A 1 143 ? 13.069 4.567 22.093 1.00 47.95 129 GLY A C 1
ATOM 695 O O . GLY A 1 143 ? 12.447 4.650 21.029 1.00 49.00 129 GLY A O 1
ATOM 696 N N . ILE A 1 144 ? 14.153 3.806 22.240 1.00 47.20 130 ILE A N 1
ATOM 697 C CA . ILE A 1 144 ? 14.495 2.790 21.257 1.00 49.07 130 ILE A CA 1
ATOM 698 C C . ILE A 1 144 ? 14.862 1.452 21.863 1.00 48.08 130 ILE A C 1
ATOM 699 O O . ILE A 1 144 ? 15.779 1.293 22.684 1.00 45.36 130 ILE A O 1
ATOM 704 N N . PRO A 1 145 ? 14.106 0.461 21.448 1.00 48.64 131 PRO A N 1
ATOM 705 C CA . PRO A 1 145 ? 14.176 -0.824 22.066 1.00 48.09 131 PRO A CA 1
ATOM 706 C C . PRO A 1 145 ? 15.582 -1.364 22.103 1.00 46.36 131 PRO A C 1
ATOM 707 O O . PRO A 1 145 ? 16.396 -1.066 21.236 1.00 44.47 131 PRO A O 1
ATOM 711 N N . ALA A 1 146 ? 15.850 -2.182 23.108 1.00 45.73 132 ALA A N 1
ATOM 712 C CA . ALA A 1 146 ? 17.067 -2.960 23.116 1.00 43.47 132 ALA A CA 1
ATOM 713 C C . ALA A 1 146 ? 18.300 -2.099 23.219 1.00 41.53 132 ALA A C 1
ATOM 714 O O . ALA A 1 146 ? 19.401 -2.625 23.192 1.00 41.70 132 ALA A O 1
ATOM 716 N N . HIS A 1 147 ? 18.151 -0.784 23.344 1.00 39.79 133 HIS A N 1
ATOM 717 C CA . HIS A 1 147 ? 19.329 0.048 23.340 1.00 36.80 133 HIS A CA 1
ATOM 718 C C . HIS A 1 147 ? 20.119 -0.137 24.619 1.00 33.31 133 HIS A C 1
ATOM 719 O O . HIS A 1 147 ? 19.547 -0.114 25.688 1.00 32.73 133 HIS A O 1
ATOM 726 N N . PRO A 1 148 ? 21.437 -0.325 24.505 1.00 31.18 134 PRO A N 1
ATOM 727 C CA . PRO A 1 148 ? 22.304 -0.532 25.670 1.00 30.28 134 PRO A CA 1
ATOM 728 C C . PRO A 1 148 ? 22.133 0.504 26.768 1.00 29.08 134 PRO A C 1
ATOM 729 O O . PRO A 1 148 ? 22.068 0.135 27.918 1.00 29.14 134 PRO A O 1
ATOM 733 N N . LEU A 1 149 ? 22.122 1.773 26.412 1.00 28.98 135 LEU A N 1
ATOM 734 C CA . LEU A 1 149 ? 21.925 2.862 27.371 1.00 29.09 135 LEU A CA 1
ATOM 735 C C . LEU A 1 149 ? 20.471 2.994 27.802 1.00 30.81 135 LEU A C 1
ATOM 736 O O . LEU A 1 149 ? 19.552 3.109 26.969 1.00 31.04 135 LEU A O 1
ATOM 741 N N . ARG A 1 150 ? 20.273 3.013 29.114 1.00 31.80 136 ARG A N 1
ATOM 742 C CA . ARG A 1 150 ? 18.919 3.040 29.648 1.00 33.91 136 ARG A CA 1
ATOM 743 C C . ARG A 1 150 ? 18.129 4.268 29.155 1.00 33.19 136 ARG A C 1
ATOM 744 O O . ARG A 1 150 ? 16.960 4.143 28.797 1.00 34.05 136 ARG A O 1
ATOM 760 N N . LEU A 1 152 ? 18.026 5.935 26.395 1.00 31.42 138 LEU A N 1
ATOM 761 C CA . LEU A 1 152 ? 17.409 5.797 25.073 1.00 31.86 138 LEU A CA 1
ATOM 762 C C . LEU A 1 152 ? 16.485 4.638 25.067 1.00 33.53 138 LEU A C 1
ATOM 763 O O . LEU A 1 152 ? 15.415 4.725 24.488 1.00 34.86 138 LEU A O 1
ATOM 768 N N . ARG A 1 153 ? 16.891 3.546 25.719 1.00 34.60 139 ARG A N 1
ATOM 769 C CA . ARG A 1 153 ? 16.064 2.323 25.778 1.00 36.63 139 ARG A CA 1
ATOM 770 C C . ARG A 1 153 ? 14.705 2.531 26.443 1.00 37.99 139 ARG A C 1
ATOM 771 O O . ARG A 1 153 ? 13.687 2.257 25.844 1.00 38.12 139 ARG A O 1
ATOM 779 N N . GLU A 1 154 ? 14.717 3.017 27.685 1.00 39.41 140 GLU A N 1
ATOM 780 C CA . GLU A 1 154 ? 13.517 3.178 28.493 1.00 41.16 140 GLU A CA 1
ATOM 781 C C . GLU A 1 154 ? 12.986 4.597 28.471 1.00 40.87 140 GLU A C 1
ATOM 782 O O . GLU A 1 154 ? 11.875 4.847 28.923 1.00 41.71 140 GLU A O 1
ATOM 788 N N . GLY A 1 155 ? 13.775 5.549 27.995 1.00 39.68 141 GLY A N 1
ATOM 789 C CA . GLY A 1 155 ? 13.293 6.924 27.913 1.00 39.76 141 GLY A CA 1
ATOM 790 C C . GLY A 1 155 ? 13.425 7.706 29.198 1.00 39.09 141 GLY A C 1
ATOM 791 O O . GLY A 1 155 ? 12.847 8.786 29.320 1.00 38.20 141 GLY A O 1
ATOM 792 N N . ASN A 1 156 ? 14.231 7.184 30.128 1.00 39.40 142 ASN A N 1
ATOM 793 C CA . ASN A 1 156 ? 14.501 7.841 31.409 1.00 39.86 142 ASN A CA 1
ATOM 794 C C . ASN A 1 156 ? 15.645 7.172 32.171 1.00 39.46 142 ASN A C 1
ATOM 795 O O . ASN A 1 156 ? 16.022 6.044 31.893 1.00 40.63 142 ASN A O 1
ATOM 800 N N . GLN A 1 157 ? 16.158 7.868 33.169 1.00 39.26 143 GLN A N 1
ATOM 801 C CA . GLN A 1 157 ? 17.226 7.357 34.000 1.00 39.07 143 GLN A CA 1
ATOM 802 C C . GLN A 1 157 ? 17.130 7.987 35.401 1.00 38.78 143 GLN A C 1
ATOM 803 O O . GLN A 1 157 ? 17.030 9.205 35.545 1.00 38.44 143 GLN A O 1
ATOM 809 N N . ALA A 1 158 ? 17.172 7.148 36.430 1.00 38.38 144 ALA A N 1
ATOM 810 C CA . ALA A 1 158 ? 17.072 7.601 37.816 1.00 37.98 144 ALA A CA 1
ATOM 811 C C . ALA A 1 158 ? 18.431 7.671 38.503 1.00 37.18 144 ALA A C 1
ATOM 812 O O . ALA A 1 158 ? 19.359 6.940 38.153 1.00 34.98 144 ALA A O 1
ATOM 814 N N . PHE A 1 159 ? 18.546 8.564 39.481 1.00 38.48 145 PHE A N 1
ATOM 815 C CA . PHE A 1 159 ? 19.762 8.690 40.285 1.00 39.66 145 PHE A CA 1
ATOM 816 C C . PHE A 1 159 ? 19.323 8.867 41.709 1.00 44.34 145 PHE A C 1
ATOM 817 O O . PHE A 1 159 ? 18.304 9.523 41.938 1.00 47.85 145 PHE A O 1
ATOM 825 N N . ILE A 1 160 ? 20.055 8.298 42.666 1.00 46.42 146 ILE A N 1
ATOM 826 C CA . ILE A 1 160 ? 19.786 8.629 44.072 1.00 49.74 146 ILE A CA 1
ATOM 827 C C . ILE A 1 160 ? 19.984 10.126 44.188 1.00 49.10 146 ILE A C 1
ATOM 828 O O . ILE A 1 160 ? 20.915 10.681 43.627 1.00 47.42 146 ILE A O 1
ATOM 833 N N . GLN A 1 161 ? 19.085 10.786 44.886 1.00 51.55 147 GLN A N 1
ATOM 834 C CA . GLN A 1 161 ? 19.153 12.224 44.973 1.00 52.42 147 GLN A CA 1
ATOM 835 C C . GLN A 1 161 ? 20.471 12.660 45.554 1.00 51.67 147 GLN A C 1
ATOM 836 O O . GLN A 1 161 ? 21.070 13.600 45.077 1.00 51.28 147 GLN A O 1
ATOM 842 N N . ASN A 1 162 ? 20.934 12.001 46.599 1.00 53.84 148 ASN A N 1
ATOM 843 C CA . ASN A 1 162 ? 22.142 12.482 47.254 1.00 56.77 148 ASN A CA 1
ATOM 844 C C . ASN A 1 162 ? 23.386 12.345 46.383 1.00 53.74 148 ASN A C 1
ATOM 845 O O . ASN A 1 162 ? 24.477 12.660 46.816 1.00 53.44 148 ASN A O 1
ATOM 858 N N . VAL A 1 164 ? 23.256 13.797 43.300 1.00 51.64 150 VAL A N 1
ATOM 859 C CA . VAL A 1 164 ? 23.035 14.878 42.358 1.00 50.43 150 VAL A CA 1
ATOM 860 C C . VAL A 1 164 ? 22.740 16.202 43.046 1.00 50.24 150 VAL A C 1
ATOM 861 O O . VAL A 1 164 ? 23.317 17.228 42.691 1.00 49.52 150 VAL A O 1
ATOM 865 N N . ILE A 1 165 ? 21.851 16.174 44.029 1.00 50.11 151 ILE A N 1
ATOM 866 C CA . ILE A 1 165 ? 21.515 17.356 44.796 1.00 52.17 151 ILE A CA 1
ATOM 867 C C . ILE A 1 165 ? 22.365 17.335 46.059 1.00 52.74 151 ILE A C 1
ATOM 868 O O . ILE A 1 165 ? 22.386 16.320 46.760 1.00 51.96 151 ILE A O 1
ATOM 873 N N . PRO A 1 166 ? 23.049 18.462 46.366 1.00 52.96 152 PRO A N 1
ATOM 874 C CA . PRO A 1 166 ? 23.785 18.610 47.619 1.00 53.29 152 PRO A CA 1
ATOM 875 C C . PRO A 1 166 ? 22.930 18.408 48.853 1.00 55.13 152 PRO A C 1
ATOM 876 O O . PRO A 1 166 ? 21.728 18.721 48.855 1.00 57.45 152 PRO A O 1
ATOM 880 N N . ARG A 1 167 ? 23.577 17.896 49.893 1.00 54.78 153 ARG A N 1
ATOM 881 C CA . ARG A 1 167 ? 22.904 17.341 51.041 1.00 56.09 153 ARG A CA 1
ATOM 882 C C . ARG A 1 167 ? 22.260 18.322 51.998 1.00 60.88 153 ARG A C 1
ATOM 883 O O . ARG A 1 167 ? 21.523 17.889 52.876 1.00 64.33 153 ARG A O 1
ATOM 891 N N . ASN A 1 168 ? 22.499 19.626 51.840 1.00 64.16 154 ASN A N 1
ATOM 892 C CA . ASN A 1 168 ? 21.675 20.634 52.533 1.00 68.01 154 ASN A CA 1
ATOM 893 C C . ASN A 1 168 ? 20.230 20.658 52.004 1.00 70.44 154 ASN A C 1
ATOM 894 O O . ASN A 1 168 ? 19.374 21.307 52.586 1.00 73.65 154 ASN A O 1
ATOM 899 N N . PHE A 1 169 ? 19.973 19.941 50.908 1.00 70.33 155 PHE A N 1
ATOM 900 C CA . PHE A 1 169 ? 18.620 19.658 50.445 1.00 71.84 155 PHE A CA 1
ATOM 901 C C . PHE A 1 169 ? 18.304 18.160 50.661 1.00 71.76 155 PHE A C 1
ATOM 902 O O . PHE A 1 169 ? 17.149 17.721 50.642 1.00 70.95 155 PHE A O 1
ATOM 910 N N . ASN A 1 172 ? 14.299 18.583 52.070 1.00 65.55 158 ASN A N 1
ATOM 911 C CA . ASN A 1 172 ? 13.356 17.629 51.500 1.00 66.36 158 ASN A CA 1
ATOM 912 C C . ASN A 1 172 ? 12.058 18.297 51.058 1.00 68.61 158 ASN A C 1
ATOM 913 O O . ASN A 1 172 ? 11.033 17.635 50.892 1.00 68.79 158 ASN A O 1
ATOM 918 N N . GLN A 1 173 ? 12.109 19.611 50.868 1.00 70.45 159 GLN A N 1
ATOM 919 C CA . GLN A 1 173 ? 10.926 20.378 50.442 1.00 71.17 159 GLN A CA 1
ATOM 920 C C . GLN A 1 173 ? 11.186 21.208 49.170 1.00 69.44 159 GLN A C 1
ATOM 921 O O . GLN A 1 173 ? 10.620 22.284 48.982 1.00 70.21 159 GLN A O 1
ATOM 927 N N . PHE A 1 174 ? 12.048 20.686 48.304 1.00 66.76 160 PHE A N 1
ATOM 928 C CA . PHE A 1 174 ? 12.626 21.440 47.183 1.00 64.81 160 PHE A CA 1
ATOM 929 C C . PHE A 1 174 ? 12.279 20.800 45.838 1.00 62.26 160 PHE A C 1
ATOM 930 O O . PHE A 1 174 ? 12.274 19.579 45.710 1.00 61.33 160 PHE A O 1
ATOM 938 N N . THR A 1 175 ? 11.981 21.625 44.835 1.00 61.89 161 THR A N 1
ATOM 939 C CA . THR A 1 175 ? 11.742 21.143 43.464 1.00 60.15 161 THR A CA 1
ATOM 940 C C . THR A 1 175 ? 12.823 21.622 42.500 1.00 58.19 161 THR A C 1
ATOM 941 O O . THR A 1 175 ? 13.467 22.646 42.686 1.00 59.29 161 THR A O 1
ATOM 945 N N . TYR A 1 176 ? 12.981 20.886 41.428 1.00 56.83 162 TYR A N 1
ATOM 946 C CA . TYR A 1 176 ? 14.136 21.030 40.586 1.00 56.26 162 TYR A CA 1
ATOM 947 C C . TYR A 1 176 ? 13.737 21.281 39.147 1.00 56.06 162 TYR A C 1
ATOM 948 O O . TYR A 1 176 ? 12.666 20.855 38.702 1.00 57.46 162 TYR A O 1
ATOM 957 N N . ASN A 1 177 ? 14.598 21.965 38.403 1.00 54.39 163 ASN A N 1
ATOM 958 C CA . ASN A 1 177 ? 14.530 21.826 36.953 1.00 54.00 163 ASN A CA 1
ATOM 959 C C . ASN A 1 177 ? 15.782 22.188 36.194 1.00 50.55 163 ASN A C 1
ATOM 960 O O . ASN A 1 177 ? 16.650 22.927 36.651 1.00 51.58 163 ASN A O 1
ATOM 965 N N . LEU A 1 178 ? 15.835 21.671 34.987 1.00 46.88 164 LEU A N 1
ATOM 966 C CA . LEU A 1 178 ? 17.025 21.791 34.190 1.00 43.85 164 LEU A CA 1
ATOM 967 C C . LEU A 1 178 ? 17.125 23.151 33.544 1.00 41.32 164 LEU A C 1
ATOM 968 O O . LEU A 1 178 ? 16.219 23.574 32.872 1.00 41.82 164 LEU A O 1
ATOM 973 N N . THR A 1 179 ? 18.246 23.811 33.734 1.00 39.11 165 THR A N 1
ATOM 974 C CA . THR A 1 179 ? 18.507 25.098 33.124 1.00 38.92 165 THR A CA 1
ATOM 975 C C . THR A 1 179 ? 19.396 24.920 31.904 1.00 37.59 165 THR A C 1
ATOM 976 O O . THR A 1 179 ? 19.274 25.625 30.905 1.00 37.49 165 THR A O 1
ATOM 980 N N . ASN A 1 180 ? 20.308 23.975 32.012 1.00 36.28 166 ASN A N 1
ATOM 981 C CA . ASN A 1 180 ? 21.308 23.765 31.009 1.00 35.41 166 ASN A CA 1
ATOM 982 C C . ASN A 1 180 ? 21.748 22.305 30.974 1.00 33.73 166 ASN A C 1
ATOM 983 O O . ASN A 1 180 ? 21.863 21.644 32.004 1.00 32.86 166 ASN A O 1
ATOM 988 N N . LEU A 1 181 ? 22.031 21.804 29.788 1.00 33.06 167 LEU A N 1
ATOM 989 C CA . LEU A 1 181 ? 22.400 20.409 29.656 1.00 31.66 167 LEU A CA 1
ATOM 990 C C . LEU A 1 181 ? 23.539 20.211 28.659 1.00 30.89 167 LEU A C 1
ATOM 991 O O . LEU A 1 181 ? 23.529 20.758 27.568 1.00 32.01 167 LEU A O 1
ATOM 996 N N . VAL A 1 182 ? 24.553 19.472 29.063 1.00 29.94 168 VAL A N 1
ATOM 997 C CA . VAL A 1 182 ? 25.651 19.138 28.168 1.00 30.03 168 VAL A CA 1
ATOM 998 C C . VAL A 1 182 ? 25.857 17.609 28.161 1.00 29.07 168 VAL A C 1
ATOM 999 O O . VAL A 1 182 ? 25.928 16.982 29.223 1.00 27.69 168 VAL A O 1
ATOM 1003 N N . LEU A 1 183 ? 25.929 17.030 26.956 1.00 28.28 169 LEU A N 1
ATOM 1004 C CA . LEU A 1 183 ? 26.252 15.628 26.786 1.00 27.05 169 LEU A CA 1
ATOM 1005 C C . LEU A 1 183 ? 27.730 15.435 26.531 1.00 27.08 169 LEU A C 1
ATOM 1006 O O . LEU A 1 183 ? 28.240 15.813 25.464 1.00 27.03 169 LEU A O 1
ATOM 1011 N N . SER A 1 184 ? 28.417 14.830 27.507 1.00 26.95 170 SER A N 1
ATOM 1012 C CA . SER A 1 184 ? 29.829 14.470 27.374 1.00 27.15 170 SER A CA 1
ATOM 1013 C C . SER A 1 184 ? 29.970 13.071 26.793 1.00 27.05 170 SER A C 1
ATOM 1014 O O . SER A 1 184 ? 29.328 12.139 27.275 1.00 27.53 170 SER A O 1
ATOM 1017 N N . VAL A 1 185 ? 30.779 12.926 25.747 1.00 26.91 171 VAL A N 1
ATOM 1018 C CA . VAL A 1 185 ? 31.086 11.617 25.187 1.00 26.50 171 VAL A CA 1
ATOM 1019 C C . VAL A 1 185 ? 32.594 11.467 25.148 1.00 27.18 171 VAL A C 1
ATOM 1020 O O . VAL A 1 185 ? 33.276 12.171 24.427 1.00 27.52 171 VAL A O 1
ATOM 1024 N N . GLN A 1 186 ? 33.116 10.537 25.932 1.00 27.70 172 GLN A N 1
ATOM 1025 C CA . GLN A 1 186 ? 34.543 10.376 26.025 1.00 28.62 172 GLN A CA 1
ATOM 1026 C C . GLN A 1 186 ? 34.930 8.963 25.674 1.00 28.59 172 GLN A C 1
ATOM 1027 O O . GLN A 1 186 ? 34.329 8.017 26.149 1.00 27.90 172 GLN A O 1
ATOM 1033 N N . LYS A 1 187 ? 35.949 8.842 24.839 1.00 29.65 173 LYS A N 1
ATOM 1034 C CA . LYS A 1 187 ? 36.515 7.572 24.481 1.00 29.97 173 LYS A CA 1
ATOM 1035 C C . LYS A 1 187 ? 37.329 7.057 25.687 1.00 29.77 173 LYS A C 1
ATOM 1036 O O . LYS A 1 187 ? 38.145 7.788 26.249 1.00 30.45 173 LYS A O 1
ATOM 1042 N N . LEU A 1 188 ? 37.053 5.827 26.123 1.00 29.30 174 LEU A N 1
ATOM 1043 C CA . LEU A 1 188 ? 37.867 5.181 27.166 1.00 29.24 174 LEU A CA 1
ATOM 1044 C C . LEU A 1 188 ? 39.213 4.884 26.558 1.00 30.66 174 LEU A C 1
ATOM 1045 O O . LEU A 1 188 ? 39.282 4.620 25.374 1.00 31.59 174 LEU A O 1
ATOM 1050 N N . PRO A 1 189 ? 40.286 4.907 27.357 1.00 31.56 175 PRO A N 1
ATOM 1051 C CA . PRO A 1 189 ? 41.609 4.568 26.823 1.00 33.18 175 PRO A CA 1
ATOM 1052 C C . PRO A 1 189 ? 41.674 3.126 26.357 1.00 34.85 175 PRO A C 1
ATOM 1053 O O . PRO A 1 189 ? 40.826 2.314 26.698 1.00 33.34 175 PRO A O 1
ATOM 1057 N N . ASP A 1 190 ? 42.687 2.803 25.577 1.00 38.75 176 ASP A N 1
ATOM 1058 C CA . ASP A 1 190 ? 42.773 1.472 24.973 1.00 40.29 176 ASP A CA 1
ATOM 1059 C C . ASP A 1 190 ? 42.964 0.366 25.986 1.00 39.31 176 ASP A C 1
ATOM 1060 O O . ASP A 1 190 ? 42.621 -0.780 25.691 1.00 40.84 176 ASP A O 1
ATOM 1065 N N . ASP A 1 191 ? 43.459 0.681 27.184 1.00 38.00 177 ASP A N 1
ATOM 1066 C CA . ASP A 1 191 ? 43.638 -0.348 28.224 1.00 37.21 177 ASP A CA 1
ATOM 1067 C C . ASP A 1 191 ? 42.347 -0.757 28.956 1.00 34.56 177 ASP A C 1
ATOM 1068 O O . ASP A 1 191 ? 42.395 -1.466 29.951 1.00 34.54 177 ASP A O 1
ATOM 1073 N N . ALA A 1 192 ? 41.191 -0.345 28.470 1.00 33.04 178 ALA A N 1
ATOM 1074 C CA . ALA A 1 192 ? 39.956 -0.688 29.156 1.00 31.81 178 ALA A CA 1
ATOM 1075 C C . ALA A 1 192 ? 39.626 -2.123 28.887 1.00 30.97 178 ALA A C 1
ATOM 1076 O O . ALA A 1 192 ? 39.670 -2.566 27.746 1.00 31.08 178 ALA A O 1
ATOM 1078 N N . TRP A 1 193 ? 39.371 -2.854 29.962 1.00 30.00 179 TRP A N 1
ATOM 1079 C CA . TRP A 1 193 ? 38.875 -4.185 29.872 1.00 29.69 179 TRP A CA 1
ATOM 1080 C C . TRP A 1 193 ? 37.370 -4.119 29.891 1.00 30.35 179 TRP A C 1
ATOM 1081 O O . TRP A 1 193 ? 36.777 -3.296 30.544 1.00 30.15 179 TRP A O 1
ATOM 1092 N N . ARG A 1 194 ? 36.746 -5.019 29.169 1.00 33.55 180 ARG A N 1
ATOM 1093 C CA . ARG A 1 194 ? 35.349 -4.914 28.903 1.00 36.29 180 ARG A CA 1
ATOM 1094 C C . ARG A 1 194 ? 34.828 -6.313 28.693 1.00 36.10 180 ARG A C 1
ATOM 1095 O O . ARG A 1 194 ? 35.523 -7.137 28.123 1.00 37.10 180 ARG A O 1
ATOM 1103 N N . PRO A 1 195 ? 33.603 -6.601 29.147 1.00 36.43 181 PRO A N 1
ATOM 1104 C CA . PRO A 1 195 ? 33.133 -7.981 28.974 1.00 37.40 181 PRO A CA 1
ATOM 1105 C C . PRO A 1 195 ? 33.001 -8.377 27.514 1.00 38.85 181 PRO A C 1
ATOM 1106 O O . PRO A 1 195 ? 32.723 -7.529 26.663 1.00 42.11 181 PRO A O 1
ATOM 1110 N N . SER A 1 196 ? 33.202 -9.654 27.224 1.00 40.23 182 SER A N 1
ATOM 1111 C CA . SER A 1 196 ? 33.038 -10.185 25.861 1.00 40.82 182 SER A CA 1
ATOM 1112 C C . SER A 1 196 ? 31.606 -10.046 25.345 1.00 41.83 182 SER A C 1
ATOM 1113 O O . SER A 1 196 ? 30.648 -9.971 26.109 1.00 39.82 182 SER A O 1
ATOM 1116 N N . LYS A 1 197 ? 31.482 -10.062 24.026 1.00 46.70 183 LYS A N 1
ATOM 1117 C CA . LYS A 1 197 ? 30.217 -9.766 23.349 1.00 49.04 183 LYS A CA 1
ATOM 1118 C C . LYS A 1 197 ? 29.068 -10.639 23.862 1.00 49.56 183 LYS A C 1
ATOM 1119 O O . LYS A 1 197 ? 27.961 -10.141 24.133 1.00 48.49 183 LYS A O 1
ATOM 1125 N N . ASP A 1 198 ? 29.345 -11.926 24.012 1.00 51.24 184 ASP A N 1
ATOM 1126 C CA . ASP A 1 198 ? 28.309 -12.878 24.412 1.00 55.22 184 ASP A CA 1
ATOM 1127 C C . ASP A 1 198 ? 27.871 -12.720 25.870 1.00 52.01 184 ASP A C 1
ATOM 1128 O O . ASP A 1 198 ? 26.710 -12.981 26.186 1.00 50.09 184 ASP A O 1
ATOM 1133 N N . LYS A 1 199 ? 28.787 -12.293 26.746 1.00 49.51 185 LYS A N 1
ATOM 1134 C CA . LYS A 1 199 ? 28.426 -11.982 28.125 1.00 47.68 185 LYS A CA 1
ATOM 1135 C C . LYS A 1 199 ? 27.507 -10.767 28.155 1.00 45.58 185 LYS A C 1
ATOM 1136 O O . LYS A 1 199 ? 26.575 -10.703 28.966 1.00 43.90 185 LYS A O 1
ATOM 1142 N N . LEU A 1 200 ? 27.775 -9.813 27.256 1.00 44.83 186 LEU A N 1
ATOM 1143 C CA . LEU A 1 200 ? 26.997 -8.584 27.166 1.00 42.98 186 LEU A CA 1
ATOM 1144 C C . LEU A 1 200 ? 25.611 -8.812 26.599 1.00 43.98 186 LEU A C 1
ATOM 1145 O O . LEU A 1 200 ? 24.682 -8.070 26.936 1.00 42.64 186 LEU A O 1
ATOM 1150 N N . ILE A 1 201 ? 25.472 -9.811 25.724 1.00 45.00 187 ILE A N 1
ATOM 1151 C CA . ILE A 1 201 ? 24.163 -10.146 25.149 1.00 46.51 187 ILE A CA 1
ATOM 1152 C C . ILE A 1 201 ? 23.500 -11.337 25.881 1.00 46.88 187 ILE A C 1
ATOM 1153 O O . ILE A 1 201 ? 22.304 -11.594 25.709 1.00 47.28 187 ILE A O 1
ATOM 1158 N N . GLY A 1 202 ? 24.262 -12.023 26.737 1.00 46.32 188 GLY A N 1
ATOM 1159 C CA . GLY A 1 202 ? 23.752 -13.174 27.504 1.00 47.22 188 GLY A CA 1
ATOM 1160 C C . GLY A 1 202 ? 22.912 -12.825 28.725 1.00 45.52 188 GLY A C 1
ATOM 1161 O O . GLY A 1 202 ? 22.512 -11.693 28.912 1.00 45.00 188 GLY A O 1
ATOM 1162 N N . ASN A 1 203 ? 22.626 -13.807 29.560 1.00 45.23 189 ASN A N 1
ATOM 1163 C CA . ASN A 1 203 ? 21.892 -13.539 30.816 1.00 44.56 189 ASN A CA 1
ATOM 1164 C C . ASN A 1 203 ? 22.531 -14.257 31.947 1.00 42.67 189 ASN A C 1
ATOM 1165 O O . ASN A 1 203 ? 21.869 -14.694 32.860 1.00 43.78 189 ASN A O 1
ATOM 1170 N N . THR A 1 204 ? 23.839 -14.390 31.846 1.00 41.27 190 THR A N 1
ATOM 1171 C CA . THR A 1 204 ? 24.633 -15.023 32.859 1.00 40.23 190 THR A CA 1
ATOM 1172 C C . THR A 1 204 ? 25.084 -13.941 33.801 1.00 37.64 190 THR A C 1
ATOM 1173 O O . THR A 1 204 ? 25.177 -12.783 33.399 1.00 36.93 190 THR A O 1
ATOM 1185 N N . HIS A 1 206 ? 28.063 -12.693 36.748 1.00 32.50 192 HIS A N 1
ATOM 1186 C CA . HIS A 1 206 ? 29.500 -12.900 36.920 1.00 32.62 192 HIS A CA 1
ATOM 1187 C C . HIS A 1 206 ? 30.031 -12.145 38.086 1.00 31.89 192 HIS A C 1
ATOM 1188 O O . HIS A 1 206 ? 29.410 -11.199 38.533 1.00 32.18 192 HIS A O 1
ATOM 1195 N N . PRO A 1 207 ? 31.201 -12.553 38.568 1.00 31.37 193 PRO A N 1
ATOM 1196 C CA . PRO A 1 207 ? 31.776 -11.851 39.679 1.00 31.27 193 PRO A CA 1
ATOM 1197 C C . PRO A 1 207 ? 31.906 -10.388 39.364 1.00 30.62 193 PRO A C 1
ATOM 1198 O O . PRO A 1 207 ? 32.390 -10.016 38.294 1.00 30.26 193 PRO A O 1
ATOM 1202 N N . ALA A 1 208 ? 31.450 -9.569 40.294 1.00 31.26 194 ALA A N 1
ATOM 1203 C CA . ALA A 1 208 ? 31.514 -8.127 40.158 1.00 30.90 194 ALA A CA 1
ATOM 1204 C C . ALA A 1 208 ? 31.801 -7.504 41.502 1.00 31.54 194 ALA A C 1
ATOM 1205 O O . ALA A 1 208 ? 31.521 -8.117 42.550 1.00 31.59 194 ALA A O 1
ATOM 1207 N N . VAL A 1 209 ? 32.350 -6.285 41.475 1.00 31.59 195 VAL A N 1
ATOM 1208 C CA . VAL A 1 209 ? 32.651 -5.533 42.703 1.00 31.94 195 VAL A CA 1
ATOM 1209 C C . VAL A 1 209 ? 31.705 -4.368 42.826 1.00 30.46 195 VAL A C 1
ATOM 1210 O O . VAL A 1 209 ? 31.618 -3.562 41.927 1.00 29.17 195 VAL A O 1
ATOM 1214 N N . SER A 1 210 ? 30.969 -4.315 43.920 1.00 30.75 196 SER A N 1
ATOM 1215 C CA . SER A 1 210 ? 30.168 -3.159 44.230 1.00 31.56 196 SER A CA 1
ATOM 1216 C C . SER A 1 210 ? 31.083 -2.195 44.947 1.00 32.58 196 SER A C 1
ATOM 1217 O O . SER A 1 210 ? 31.397 -2.412 46.096 1.00 34.49 196 SER A O 1
ATOM 1220 N N . ILE A 1 211 ? 31.489 -1.120 44.274 1.00 33.51 197 ILE A N 1
ATOM 1221 C CA . ILE A 1 211 ? 32.409 -0.133 44.834 1.00 34.48 197 ILE A CA 1
ATOM 1222 C C . ILE A 1 211 ? 31.711 0.925 45.698 1.00 34.69 197 ILE A C 1
ATOM 1223 O O . ILE A 1 211 ? 32.333 1.528 46.565 1.00 35.91 197 ILE A O 1
ATOM 1228 N N . HIS A 1 212 ? 30.414 1.113 45.506 1.00 34.69 198 HIS A N 1
ATOM 1229 C CA . HIS A 1 212 ? 29.645 2.019 46.350 1.00 37.23 198 HIS A CA 1
ATOM 1230 C C . HIS A 1 212 ? 28.216 1.577 46.214 1.00 37.30 198 HIS A C 1
ATOM 1231 O O . HIS A 1 212 ? 27.804 1.166 45.155 1.00 34.40 198 HIS A O 1
ATOM 1238 N N . PRO A 1 213 ? 27.447 1.634 47.307 1.00 41.00 199 PRO A N 1
ATOM 1239 C CA . PRO A 1 213 ? 26.109 1.053 47.224 1.00 42.15 199 PRO A CA 1
ATOM 1240 C C . PRO A 1 213 ? 25.208 1.715 46.194 1.00 42.75 199 PRO A C 1
ATOM 1241 O O . PRO A 1 213 ? 24.277 1.074 45.708 1.00 44.02 199 PRO A O 1
ATOM 1245 N N . ASN A 1 214 ? 25.495 2.966 45.853 1.00 42.72 200 ASN A N 1
ATOM 1246 C CA . ASN A 1 214 ? 24.693 3.697 44.895 1.00 41.67 200 ASN A CA 1
ATOM 1247 C C . ASN A 1 214 ? 25.242 3.777 43.469 1.00 38.86 200 ASN A C 1
ATOM 1248 O O . ASN A 1 214 ? 24.773 4.590 42.678 1.00 39.77 200 ASN A O 1
ATOM 1253 N N . LEU A 1 215 ? 26.220 2.943 43.145 1.00 36.34 201 LEU A N 1
ATOM 1254 C CA . LEU A 1 215 ? 26.691 2.762 41.783 1.00 34.07 201 LEU A CA 1
ATOM 1255 C C . LEU A 1 215 ? 26.492 1.298 41.380 1.00 34.29 201 LEU A C 1
ATOM 1256 O O . LEU A 1 215 ? 26.633 0.387 42.204 1.00 35.13 201 LEU A O 1
ATOM 1261 N N . PRO A 1 216 ? 26.228 1.044 40.091 1.00 34.92 202 PRO A N 1
ATOM 1262 C CA . PRO A 1 216 ? 26.090 -0.373 39.747 1.00 33.69 202 PRO A CA 1
ATOM 1263 C C . PRO A 1 216 ? 27.414 -1.109 39.926 1.00 33.03 202 PRO A C 1
ATOM 1264 O O . PRO A 1 216 ? 28.476 -0.493 39.865 1.00 31.80 202 PRO A O 1
ATOM 1268 N N . PRO A 1 217 ? 27.351 -2.421 40.191 1.00 34.03 203 PRO A N 1
ATOM 1269 C CA . PRO A 1 217 ? 28.586 -3.161 40.368 1.00 33.34 203 PRO A CA 1
ATOM 1270 C C . PRO A 1 217 ? 29.370 -3.316 39.063 1.00 32.28 203 PRO A C 1
ATOM 1271 O O . PRO A 1 217 ? 28.806 -3.311 37.964 1.00 31.86 203 PRO A O 1
ATOM 1275 N N . ILE A 1 218 ? 30.676 -3.428 39.229 1.00 31.21 204 ILE A N 1
ATOM 1276 C CA . ILE A 1 218 ? 31.628 -3.451 38.152 1.00 30.05 204 ILE A CA 1
ATOM 1277 C C . ILE A 1 218 ? 31.983 -4.899 37.912 1.00 30.43 204 ILE A C 1
ATOM 1278 O O . ILE A 1 218 ? 32.659 -5.508 38.711 1.00 32.04 204 ILE A O 1
ATOM 1283 N N . VAL A 1 219 ? 31.504 -5.458 36.819 1.00 30.35 205 VAL A N 1
ATOM 1284 C CA . VAL A 1 219 ? 31.864 -6.803 36.443 1.00 29.80 205 VAL A CA 1
ATOM 1285 C C . VAL A 1 219 ? 33.356 -6.864 36.124 1.00 29.38 205 VAL A C 1
ATOM 1286 O O . VAL A 1 219 ? 33.919 -5.984 35.485 1.00 29.29 205 VAL A O 1
ATOM 1290 N N . LEU A 1 220 ? 33.972 -7.945 36.562 1.00 29.41 206 LEU A N 1
ATOM 1291 C CA . LEU A 1 220 ? 35.398 -8.118 36.485 1.00 28.67 206 LEU A CA 1
ATOM 1292 C C . LEU A 1 220 ? 35.784 -9.159 35.469 1.00 28.96 206 LEU A C 1
ATOM 1293 O O . LEU A 1 220 ? 35.004 -10.072 35.165 1.00 29.52 206 LEU A O 1
ATOM 1298 N N . PRO A 1 221 ? 37.017 -9.069 34.977 1.00 29.56 207 PRO A N 1
ATOM 1299 C CA . PRO A 1 221 ? 37.515 -10.160 34.181 1.00 30.77 207 PRO A CA 1
ATOM 1300 C C . PRO A 1 221 ? 37.518 -11.481 34.959 1.00 32.39 207 PRO A C 1
ATOM 1301 O O . PRO A 1 221 ? 37.406 -11.514 36.190 1.00 32.00 207 PRO A O 1
ATOM 1305 N N . THR A 1 222 ? 37.637 -12.563 34.217 1.00 33.89 208 THR A N 1
ATOM 1306 C CA . THR A 1 222 ? 37.640 -13.860 34.815 1.00 36.16 208 THR A CA 1
ATOM 1307 C C . THR A 1 222 ? 38.857 -14.013 35.732 1.00 35.67 208 THR A C 1
ATOM 1308 O O . THR A 1 222 ? 39.925 -13.451 35.477 1.00 34.21 208 THR A O 1
ATOM 1312 N N . VAL A 1 223 ? 38.645 -14.768 36.809 1.00 35.13 209 VAL A N 1
ATOM 1313 C CA . VAL A 1 223 ? 39.661 -15.031 37.791 1.00 34.97 209 VAL A CA 1
ATOM 1314 C C . VAL A 1 223 ? 40.415 -16.284 37.372 1.00 36.21 209 VAL A C 1
ATOM 1315 O O . VAL A 1 223 ? 39.837 -17.322 37.096 1.00 36.23 209 VAL A O 1
ATOM 1319 N N . LYS A 1 224 ? 41.723 -16.161 37.316 1.00 37.80 210 LYS A N 1
ATOM 1320 C CA . LYS A 1 224 ? 42.573 -17.233 36.872 1.00 39.75 210 LYS A CA 1
ATOM 1321 C C . LYS A 1 224 ? 42.405 -18.434 37.782 1.00 41.62 210 LYS A C 1
ATOM 1322 O O . LYS A 1 224 ? 42.349 -18.276 39.002 1.00 41.83 210 LYS A O 1
ATOM 1328 N N . LYS A 1 225 ? 42.348 -19.633 37.198 1.00 44.45 211 LYS A N 1
ATOM 1329 C CA . LYS A 1 225 ? 42.266 -20.884 37.983 1.00 46.24 211 LYS A CA 1
ATOM 1330 C C . LYS A 1 225 ? 43.376 -20.874 39.034 1.00 48.47 211 LYS A C 1
ATOM 1331 O O . LYS A 1 225 ? 43.131 -21.092 40.216 1.00 48.15 211 LYS A O 1
ATOM 1337 N N . GLN A 1 226 ? 44.588 -20.538 38.612 1.00 51.05 212 GLN A N 1
ATOM 1338 C CA . GLN A 1 226 ? 45.729 -20.474 39.524 1.00 52.18 212 GLN A CA 1
ATOM 1339 C C . GLN A 1 226 ? 45.497 -19.693 40.830 1.00 50.57 212 GLN A C 1
ATOM 1340 O O . GLN A 1 226 ? 46.205 -19.917 41.812 1.00 51.82 212 GLN A O 1
ATOM 1346 N N . ALA A 1 227 ? 44.527 -18.780 40.848 1.00 49.00 213 ALA A N 1
ATOM 1347 C CA . ALA A 1 227 ? 44.322 -17.928 42.019 1.00 47.99 213 ALA A CA 1
ATOM 1348 C C . ALA A 1 227 ? 43.461 -18.516 43.107 1.00 48.16 213 ALA A C 1
ATOM 1349 O O . ALA A 1 227 ? 43.454 -17.996 44.216 1.00 49.50 213 ALA A O 1
ATOM 1351 N N . TYR A 1 228 ? 42.716 -19.574 42.809 1.00 49.36 214 TYR A N 1
ATOM 1352 C CA . TYR A 1 228 ? 41.887 -20.254 43.817 1.00 48.84 214 TYR A CA 1
ATOM 1353 C C . TYR A 1 228 ? 42.108 -21.782 43.660 1.00 51.14 214 TYR A C 1
ATOM 1354 O O . TYR A 1 228 ? 41.175 -22.564 43.444 1.00 48.12 214 TYR A O 1
ATOM 1363 N N . ARG A 1 229 ? 43.393 -22.154 43.750 1.00 55.64 215 ARG A N 1
ATOM 1364 C CA . ARG A 1 229 ? 43.893 -23.547 43.614 1.00 59.54 215 ARG A CA 1
ATOM 1365 C C . ARG A 1 229 ? 43.178 -24.452 44.583 1.00 61.34 215 ARG A C 1
ATOM 1366 O O . ARG A 1 229 ? 42.665 -25.496 44.217 1.00 60.75 215 ARG A O 1
ATOM 1374 N N . GLN A 1 230 ? 43.190 -24.022 45.839 1.00 65.10 216 GLN A N 1
ATOM 1375 C CA . GLN A 1 230 ? 42.626 -24.767 46.952 1.00 69.44 216 GLN A CA 1
ATOM 1376 C C . GLN A 1 230 ? 41.151 -25.106 46.742 1.00 67.37 216 GLN A C 1
ATOM 1377 O O . GLN A 1 230 ? 40.777 -26.273 46.900 1.00 71.99 216 GLN A O 1
ATOM 1383 N N . HIS A 1 231 ? 40.340 -24.120 46.334 1.00 61.53 217 HIS A N 1
ATOM 1384 C CA . HIS A 1 231 ? 38.874 -24.240 46.416 1.00 58.22 217 HIS A CA 1
ATOM 1385 C C . HIS A 1 231 ? 38.195 -25.167 45.448 1.00 54.26 217 HIS A C 1
ATOM 1386 O O . HIS A 1 231 ? 38.096 -24.914 44.258 1.00 53.86 217 HIS A O 1
ATOM 1393 N N . LYS A 1 232 ? 37.646 -26.214 46.026 1.00 51.76 218 LYS A N 1
ATOM 1394 C CA . LYS A 1 232 ? 37.041 -27.260 45.271 1.00 50.30 218 LYS A CA 1
ATOM 1395 C C . LYS A 1 232 ? 35.755 -26.735 44.640 1.00 47.39 218 LYS A C 1
ATOM 1396 O O . LYS A 1 232 ? 35.353 -27.238 43.594 1.00 48.09 218 LYS A O 1
ATOM 1402 N N . ASN A 1 233 ? 35.105 -25.742 45.263 1.00 43.41 219 ASN A N 1
ATOM 1403 C CA . ASN A 1 233 ? 33.864 -25.195 44.707 1.00 40.42 219 ASN A CA 1
ATOM 1404 C C . ASN A 1 233 ? 34.060 -24.037 43.705 1.00 37.86 219 ASN A C 1
ATOM 1405 O O . ASN A 1 233 ? 34.433 -22.913 44.054 1.00 37.01 219 ASN A O 1
ATOM 1410 N N . PRO A 1 234 ? 33.803 -24.316 42.429 1.00 36.48 220 PRO A N 1
ATOM 1411 C CA . PRO A 1 234 ? 34.038 -23.297 41.416 1.00 34.09 220 PRO A CA 1
ATOM 1412 C C . PRO A 1 234 ? 32.978 -22.214 41.291 1.00 32.53 220 PRO A C 1
ATOM 1413 O O . PRO A 1 234 ? 33.248 -21.237 40.602 1.00 31.05 220 PRO A O 1
ATOM 1417 N N . ASN A 1 235 ? 31.802 -22.342 41.914 1.00 32.41 221 ASN A N 1
ATOM 1418 C CA . ASN A 1 235 ? 30.866 -21.182 41.963 1.00 31.44 221 ASN A CA 1
ATOM 1419 C C . ASN A 1 235 ? 31.193 -20.171 43.120 1.00 30.18 221 ASN A C 1
ATOM 1420 O O . ASN A 1 235 ? 30.633 -19.090 43.188 1.00 28.74 221 ASN A O 1
ATOM 1425 N N . ASN A 1 236 ? 32.087 -20.593 44.017 1.00 30.41 222 ASN A N 1
ATOM 1426 C CA . ASN A 1 236 ? 32.640 -19.821 45.137 1.00 29.87 222 ASN A CA 1
ATOM 1427 C C . ASN A 1 236 ? 34.015 -19.282 44.844 1.00 29.21 222 ASN A C 1
ATOM 1428 O O . ASN A 1 236 ? 34.353 -18.179 45.263 1.00 29.06 222 ASN A O 1
ATOM 1433 N N . GLY A 1 237 ? 34.850 -20.109 44.230 1.00 29.34 223 GLY A N 1
ATOM 1434 C CA . GLY A 1 237 ? 36.275 -19.847 44.150 1.00 29.33 223 GLY A CA 1
ATOM 1435 C C . GLY A 1 237 ? 36.597 -18.420 43.779 1.00 28.55 223 GLY A C 1
ATOM 1436 O O . GLY A 1 237 ? 37.236 -17.706 44.553 1.00 28.41 223 GLY A O 1
ATOM 1437 N N . PRO A 1 238 ? 36.132 -17.990 42.593 1.00 28.10 224 PRO A N 1
ATOM 1438 C CA . PRO A 1 238 ? 36.337 -16.656 42.066 1.00 27.07 224 PRO A CA 1
ATOM 1439 C C . PRO A 1 238 ? 35.907 -15.654 43.076 1.00 26.94 224 PRO A C 1
ATOM 1440 O O . PRO A 1 238 ? 36.617 -14.689 43.306 1.00 27.24 224 PRO A O 1
ATOM 1444 N N . LEU A 1 239 ? 34.745 -15.865 43.683 1.00 27.27 225 LEU A N 1
ATOM 1445 C CA . LEU A 1 239 ? 34.218 -14.869 44.643 1.00 27.33 225 LEU A CA 1
ATOM 1446 C C . LEU A 1 239 ? 35.108 -14.724 45.863 1.00 28.09 225 LEU A C 1
ATOM 1447 O O . LEU A 1 239 ? 35.368 -13.606 46.327 1.00 28.20 225 LEU A O 1
ATOM 1452 N N . LEU A 1 240 ? 35.565 -15.849 46.397 1.00 29.04 226 LEU A N 1
ATOM 1453 C CA . LEU A 1 240 ? 36.416 -15.805 47.574 1.00 29.89 226 LEU A CA 1
ATOM 1454 C C . LEU A 1 240 ? 37.745 -15.156 47.268 1.00 29.81 226 LEU A C 1
ATOM 1455 O O . LEU A 1 240 ? 38.310 -14.500 48.119 1.00 30.36 226 LEU A O 1
ATOM 1460 N N . ALA A 1 241 ? 38.260 -15.382 46.066 1.00 29.67 227 ALA A N 1
ATOM 1461 C CA . ALA A 1 241 ? 39.561 -14.869 45.691 1.00 29.72 227 ALA A CA 1
ATOM 1462 C C . ALA A 1 241 ? 39.498 -13.360 45.658 1.00 29.46 227 ALA A C 1
ATOM 1463 O O . ALA A 1 241 ? 40.381 -12.690 46.178 1.00 29.67 227 ALA A O 1
ATOM 1465 N N . ILE A 1 242 ? 38.427 -12.846 45.065 1.00 29.21 228 ILE A N 1
ATOM 1466 C CA . ILE A 1 242 ? 38.182 -11.406 44.991 1.00 29.36 228 ILE A CA 1
ATOM 1467 C C . ILE A 1 242 ? 38.034 -10.752 46.371 1.00 30.12 228 ILE A C 1
ATOM 1468 O O . ILE A 1 242 ? 38.683 -9.732 46.652 1.00 29.99 228 ILE A O 1
ATOM 1473 N N . SER A 1 243 ? 37.202 -11.318 47.244 1.00 30.87 229 SER A N 1
ATOM 1474 C CA . SER A 1 243 ? 37.017 -10.683 48.554 1.00 32.01 229 SER A CA 1
ATOM 1475 C C . SER A 1 243 ? 38.351 -10.620 49.282 1.00 32.24 229 SER A C 1
ATOM 1476 O O . SER A 1 243 ? 38.619 -9.666 50.010 1.00 32.37 229 SER A O 1
ATOM 1479 N N . GLY A 1 244 ? 39.205 -11.601 49.018 1.00 32.17 230 GLY A N 1
ATOM 1480 C CA . GLY A 1 244 ? 40.549 -11.632 49.586 1.00 32.97 230 GLY A CA 1
ATOM 1481 C C . GLY A 1 244 ? 41.437 -10.422 49.333 1.00 33.08 230 GLY A C 1
ATOM 1482 O O . GLY A 1 244 ? 42.315 -10.137 50.144 1.00 34.23 230 GLY A O 1
ATOM 1483 N N . ILE A 1 245 ? 41.215 -9.711 48.220 1.00 31.82 231 ILE A N 1
ATOM 1484 C CA . ILE A 1 245 ? 41.976 -8.508 47.901 1.00 31.35 231 ILE A CA 1
ATOM 1485 C C . ILE A 1 245 ? 41.076 -7.319 47.653 1.00 30.93 231 ILE A C 1
ATOM 1486 O O . ILE A 1 245 ? 41.519 -6.278 47.157 1.00 30.26 231 ILE A O 1
ATOM 1491 N N . LEU A 1 246 ? 39.812 -7.459 48.023 1.00 31.07 232 LEU A N 1
ATOM 1492 C CA . LEU A 1 246 ? 38.800 -6.452 47.713 1.00 30.67 232 LEU A CA 1
ATOM 1493 C C . LEU A 1 246 ? 39.142 -5.087 48.255 1.00 30.66 232 LEU A C 1
ATOM 1494 O O . LEU A 1 246 ? 38.921 -4.078 47.631 1.00 30.75 232 LEU A O 1
ATOM 1499 N N . HIS A 1 247 ? 39.682 -5.082 49.452 1.00 31.80 233 HIS A N 1
ATOM 1500 C CA A HIS A 1 247 ? 39.964 -3.886 50.222 0.55 32.40 233 HIS A CA 1
ATOM 1501 C CA B HIS A 1 247 ? 39.901 -3.834 50.149 0.45 31.92 233 HIS A CA 1
ATOM 1502 C C . HIS A 1 247 ? 41.291 -3.266 49.877 1.00 32.57 233 HIS A C 1
ATOM 1503 O O . HIS A 1 247 ? 41.620 -2.199 50.372 1.00 33.19 233 HIS A O 1
ATOM 1516 N N . GLN A 1 248 ? 42.088 -3.963 49.070 1.00 32.88 234 GLN A N 1
ATOM 1517 C CA . GLN A 1 248 ? 43.368 -3.410 48.606 1.00 33.97 234 GLN A CA 1
ATOM 1518 C C . GLN A 1 248 ? 43.240 -2.719 47.249 1.00 31.82 234 GLN A C 1
ATOM 1519 O O . GLN A 1 248 ? 44.152 -2.019 46.820 1.00 31.47 234 GLN A O 1
ATOM 1525 N N . LEU A 1 249 ? 42.119 -2.926 46.569 1.00 29.95 235 LEU A N 1
ATOM 1526 C CA . LEU A 1 249 ? 41.954 -2.334 45.273 1.00 28.68 235 LEU A CA 1
ATOM 1527 C C . LEU A 1 249 ? 41.963 -0.828 45.439 1.00 29.01 235 LEU A C 1
ATOM 1528 O O . LEU A 1 249 ? 41.345 -0.336 46.374 1.00 29.03 235 LEU A O 1
ATOM 1533 N N . ARG A 1 250 ? 42.675 -0.123 44.551 1.00 29.21 236 ARG A N 1
ATOM 1534 C CA . ARG A 1 250 ? 42.720 1.350 44.549 1.00 30.07 236 ARG A CA 1
ATOM 1535 C C . ARG A 1 250 ? 41.966 1.974 43.381 1.00 28.50 236 ARG A C 1
ATOM 1536 O O . ARG A 1 250 ? 42.301 1.756 42.210 1.00 27.82 236 ARG A O 1
ATOM 1544 N N . VAL A 1 251 ? 40.972 2.782 43.713 1.00 27.75 237 VAL A N 1
ATOM 1545 C CA . VAL A 1 251 ? 40.222 3.526 42.716 1.00 26.95 237 VAL A CA 1
ATOM 1546 C C . VAL A 1 251 ? 40.933 4.853 42.429 1.00 27.34 237 VAL A C 1
ATOM 1547 O O . VAL A 1 251 ? 41.220 5.609 43.330 1.00 27.89 237 VAL A O 1
ATOM 1551 N N . GLU A 1 252 ? 41.290 5.109 41.190 1.00 27.48 238 GLU A N 1
ATOM 1552 C CA . GLU A 1 252 ? 41.866 6.400 40.880 1.00 28.89 238 GLU A CA 1
ATOM 1553 C C . GLU A 1 252 ? 41.030 7.154 39.849 1.00 27.73 238 GLU A C 1
ATOM 1554 O O . GLU A 1 252 ? 40.401 6.562 38.987 1.00 26.33 238 GLU A O 1
ATOM 1560 N N . LYS A 1 253 ? 40.974 8.463 39.992 1.00 28.20 239 LYS A N 1
ATOM 1561 C CA . LYS A 1 253 ? 40.215 9.266 39.058 1.00 27.80 239 LYS A CA 1
ATOM 1562 C C . LYS A 1 253 ? 40.975 9.393 37.762 1.00 27.62 239 LYS A C 1
ATOM 1563 O O . LYS A 1 253 ? 42.159 9.653 37.765 1.00 27.83 239 LYS A O 1
ATOM 1569 N N . VAL A 1 254 ? 40.290 9.227 36.644 1.00 27.48 240 VAL A N 1
ATOM 1570 C CA . VAL A 1 254 ? 40.962 9.384 35.356 1.00 28.67 240 VAL A CA 1
ATOM 1571 C C . VAL A 1 254 ? 41.108 10.876 35.045 1.00 30.00 240 VAL A C 1
ATOM 1572 O O . VAL A 1 254 ? 40.112 11.610 34.981 1.00 29.68 240 VAL A O 1
ATOM 1576 N N . PRO A 1 255 ? 42.344 11.329 34.870 1.00 31.80 241 PRO A N 1
ATOM 1577 C CA . PRO A 1 255 ? 42.616 12.731 34.630 1.00 33.67 241 PRO A CA 1
ATOM 1578 C C . PRO A 1 255 ? 42.373 13.167 33.183 1.00 34.97 241 PRO A C 1
ATOM 1579 O O . PRO A 1 255 ? 42.552 12.384 32.242 1.00 34.08 241 PRO A O 1
ATOM 1583 N N . GLU A 1 256 ? 41.966 14.421 33.028 1.00 37.93 242 GLU A N 1
ATOM 1584 C CA . GLU A 1 256 ? 41.518 14.961 31.727 1.00 40.50 242 GLU A CA 1
ATOM 1585 C C . GLU A 1 256 ? 40.383 14.137 31.149 1.00 40.66 242 GLU A C 1
ATOM 1586 O O . GLU A 1 256 ? 40.326 13.854 29.939 1.00 42.69 242 GLU A O 1
ATOM 1592 N N . LYS A 1 257 ? 39.516 13.698 32.042 1.00 38.91 243 LYS A N 1
ATOM 1593 C CA . LYS A 1 257 ? 38.286 13.070 31.670 1.00 37.73 243 LYS A CA 1
ATOM 1594 C C . LYS A 1 257 ? 37.335 13.435 32.805 1.00 37.25 243 LYS A C 1
ATOM 1595 O O . LYS A 1 257 ? 37.757 13.490 33.972 1.00 40.14 243 LYS A O 1
ATOM 1601 N N . THR A 1 258 ? 36.062 13.650 32.488 1.00 34.10 244 THR A N 1
ATOM 1602 C CA . THR A 1 258 ? 35.064 13.892 33.513 1.00 32.31 244 THR A CA 1
ATOM 1603 C C . THR A 1 258 ? 34.335 12.633 33.934 1.00 29.45 244 THR A C 1
ATOM 1604 O O . THR A 1 258 ? 34.164 11.707 33.157 1.00 28.86 244 THR A O 1
ATOM 1608 N N . SER A 1 259 ? 33.948 12.593 35.195 1.00 28.22 245 SER A N 1
ATOM 1609 C CA . SER A 1 259 ? 33.070 11.556 35.715 1.00 26.99 245 SER A CA 1
ATOM 1610 C C . SER A 1 259 ? 33.559 10.111 35.461 1.00 25.81 245 SER A C 1
ATOM 1611 O O . SER A 1 259 ? 32.758 9.209 35.213 1.00 25.32 245 SER A O 1
ATOM 1614 N N . LEU A 1 260 ? 34.864 9.888 35.538 1.00 25.12 246 LEU A N 1
ATOM 1615 C CA . LEU A 1 260 ? 35.424 8.618 35.106 1.00 23.97 246 LEU A CA 1
ATOM 1616 C C . LEU A 1 260 ? 36.541 8.129 36.009 1.00 23.73 246 LEU A C 1
ATOM 1617 O O . LEU A 1 260 ? 37.526 8.810 36.248 1.00 23.90 246 LEU A O 1
ATOM 1622 N N . PHE A 1 261 ? 36.372 6.909 36.484 1.00 23.49 247 PHE A N 1
ATOM 1623 C CA . PHE A 1 261 ? 37.299 6.281 37.405 1.00 23.87 247 PHE A CA 1
ATOM 1624 C C . PHE A 1 261 ? 37.722 4.938 36.891 1.00 23.65 247 PHE A C 1
ATOM 1625 O O . PHE A 1 261 ? 37.014 4.310 36.077 1.00 23.04 247 PHE A O 1
ATOM 1633 N N . ARG A 1 262 ? 38.878 4.501 37.370 1.00 24.09 248 ARG A N 1
ATOM 1634 C CA . ARG A 1 262 ? 39.423 3.212 36.965 1.00 24.14 248 ARG A CA 1
ATOM 1635 C C . ARG A 1 262 ? 40.049 2.425 38.132 1.00 24.22 248 ARG A C 1
ATOM 1636 O O . ARG A 1 262 ? 40.421 3.001 39.149 1.00 24.31 248 ARG A O 1
ATOM 1644 N N . ILE A 1 263 ? 40.142 1.106 37.973 1.00 24.13 249 ILE A N 1
ATOM 1645 C CA . ILE A 1 263 ? 40.808 0.239 38.954 1.00 24.54 249 ILE A CA 1
ATOM 1646 C C . ILE A 1 263 ? 41.764 -0.694 38.239 1.00 25.08 249 ILE A C 1
ATOM 1647 O O . ILE A 1 263 ? 41.362 -1.523 37.411 1.00 24.51 249 ILE A O 1
ATOM 1652 N N . SER A 1 264 ? 43.040 -0.580 38.565 1.00 26.13 250 SER A N 1
ATOM 1653 C CA . SER A 1 264 ? 43.980 -1.530 38.037 1.00 27.03 250 SER A CA 1
ATOM 1654 C C . SER A 1 264 ? 43.926 -2.785 38.946 1.00 27.07 250 SER A C 1
ATOM 1655 O O . SER A 1 264 ? 43.817 -2.690 40.193 1.00 27.17 250 SER A O 1
ATOM 1658 N N . LEU A 1 265 ? 43.918 -3.950 38.295 1.00 26.80 251 LEU A N 1
ATOM 1659 C CA . LEU A 1 265 ? 43.699 -5.233 38.949 1.00 26.45 251 LEU A CA 1
ATOM 1660 C C . LEU A 1 265 ? 44.975 -6.032 38.894 1.00 27.42 251 LEU A C 1
ATOM 1661 O O . LEU A 1 265 ? 45.697 -5.952 37.918 1.00 28.36 251 LEU A O 1
ATOM 1666 N N . PRO A 1 266 ? 45.257 -6.820 39.938 1.00 28.12 252 PRO A N 1
ATOM 1667 C CA . PRO A 1 266 ? 46.449 -7.668 39.920 1.00 29.48 252 PRO A CA 1
ATOM 1668 C C . PRO A 1 266 ? 46.436 -8.705 38.764 1.00 30.02 252 PRO A C 1
ATOM 1669 O O . PRO A 1 266 ? 45.429 -9.371 38.542 1.00 28.81 252 PRO A O 1
ATOM 1673 N N . ALA A 1 267 ? 47.534 -8.787 38.017 1.00 31.72 253 ALA A N 1
ATOM 1674 C CA . ALA A 1 267 ? 47.606 -9.658 36.856 1.00 33.06 253 ALA A CA 1
ATOM 1675 C C . ALA A 1 267 ? 47.700 -11.106 37.284 1.00 34.67 253 ALA A C 1
ATOM 1676 O O . ALA A 1 267 ? 47.220 -11.992 36.584 1.00 35.21 253 ALA A O 1
ATOM 1678 N N . ASP A 1 268 ? 48.316 -11.349 38.428 1.00 35.96 254 ASP A N 1
ATOM 1679 C CA . ASP A 1 268 ? 48.428 -12.699 38.916 1.00 37.78 254 ASP A CA 1
ATOM 1680 C C . ASP A 1 268 ? 47.074 -13.337 39.201 1.00 36.42 254 ASP A C 1
ATOM 1681 O O . ASP A 1 268 ? 46.998 -14.561 39.324 1.00 37.96 254 ASP A O 1
ATOM 1694 N N . PHE A 1 270 ? 43.760 -11.929 37.582 1.00 33.41 256 PHE A N 1
ATOM 1695 C CA . PHE A 1 270 ? 42.765 -11.649 36.541 1.00 32.57 256 PHE A CA 1
ATOM 1696 C C . PHE A 1 270 ? 43.351 -11.744 35.144 1.00 35.50 256 PHE A C 1
ATOM 1697 O O . PHE A 1 270 ? 44.435 -11.206 34.849 1.00 36.94 256 PHE A O 1
ATOM 1705 N N . SER A 1 271 ? 42.628 -12.461 34.290 1.00 38.11 257 SER A N 1
ATOM 1706 C CA . SER A 1 271 ? 43.023 -12.701 32.913 1.00 40.21 257 SER A CA 1
ATOM 1707 C C . SER A 1 271 ? 42.212 -11.805 32.001 1.00 41.03 257 SER A C 1
ATOM 1708 O O . SER A 1 271 ? 41.007 -11.643 32.161 1.00 40.08 257 SER A O 1
ATOM 1711 N N . VAL A 1 272 ? 42.900 -11.247 31.028 1.00 44.96 258 VAL A N 1
ATOM 1712 C CA . VAL A 1 272 ? 42.329 -10.352 30.055 1.00 46.89 258 VAL A CA 1
ATOM 1713 C C . VAL A 1 272 ? 42.035 -11.113 28.748 1.00 51.25 258 VAL A C 1
ATOM 1714 O O . VAL A 1 272 ? 41.490 -10.514 27.821 1.00 54.55 258 VAL A O 1
ATOM 1718 N N . LYS A 1 273 ? 42.381 -12.412 28.689 1.00 54.64 259 LYS A N 1
ATOM 1719 C CA . LYS A 1 273 ? 42.042 -13.302 27.559 1.00 58.58 259 LYS A CA 1
ATOM 1720 C C . LYS A 1 273 ? 40.621 -13.063 27.023 1.00 61.63 259 LYS A C 1
ATOM 1721 O O . LYS A 1 273 ? 40.444 -12.911 25.812 1.00 62.18 259 LYS A O 1
ATOM 1727 N N . GLU A 1 274 ? 39.635 -12.983 27.924 1.00 65.74 260 GLU A N 1
ATOM 1728 C CA . GLU A 1 274 ? 38.212 -12.745 27.564 1.00 70.03 260 GLU A CA 1
ATOM 1729 C C . GLU A 1 274 ? 37.685 -11.271 27.633 1.00 71.34 260 GLU A C 1
ATOM 1730 O O . GLU A 1 274 ? 36.902 -10.932 28.528 1.00 69.79 260 GLU A O 1
ATOM 1736 N N . GLY A 1 275 ? 38.082 -10.429 26.666 1.00 77.57 261 GLY A N 1
ATOM 1737 C CA . GLY A 1 275 ? 37.641 -9.017 26.574 1.00 79.19 261 GLY A CA 1
ATOM 1738 C C . GLY A 1 275 ? 37.748 -8.424 25.166 1.00 84.24 261 GLY A C 1
ATOM 1739 O O . GLY A 1 275 ? 37.281 -9.018 24.213 1.00 86.48 261 GLY A O 1
ATOM 1756 N N . GLU A 1 282 ? 47.862 -8.425 25.589 1.00 82.96 268 GLU A N 1
ATOM 1757 C CA . GLU A 1 282 ? 49.249 -8.234 25.997 1.00 82.44 268 GLU A CA 1
ATOM 1758 C C . GLU A 1 282 ? 49.391 -7.033 26.925 1.00 79.82 268 GLU A C 1
ATOM 1759 O O . GLU A 1 282 ? 50.337 -6.254 26.809 1.00 79.77 268 GLU A O 1
ATOM 1765 N N . ASN A 1 283 ? 48.444 -6.889 27.847 1.00 74.55 269 ASN A N 1
ATOM 1766 C CA . ASN A 1 283 ? 48.462 -5.763 28.815 1.00 71.35 269 ASN A CA 1
ATOM 1767 C C . ASN A 1 283 ? 47.615 -5.936 30.125 1.00 59.37 269 ASN A C 1
ATOM 1768 O O . ASN A 1 283 ? 46.786 -6.838 30.268 1.00 55.00 269 ASN A O 1
ATOM 1773 N N . SER A 1 284 ? 47.845 -5.027 31.066 1.00 50.57 270 SER A N 1
ATOM 1774 C CA . SER A 1 284 ? 47.317 -5.118 32.401 1.00 44.52 270 SER A CA 1
ATOM 1775 C C . SER A 1 284 ? 45.786 -5.042 32.447 1.00 40.35 270 SER A C 1
ATOM 1776 O O . SER A 1 284 ? 45.155 -4.304 31.706 1.00 38.43 270 SER A O 1
ATOM 1779 N N . PRO A 1 285 ? 45.177 -5.804 33.356 1.00 37.70 271 PRO A N 1
ATOM 1780 C CA . PRO A 1 285 ? 43.743 -5.715 33.434 1.00 35.25 271 PRO A CA 1
ATOM 1781 C C . PRO A 1 285 ? 43.308 -4.459 34.205 1.00 33.55 271 PRO A C 1
ATOM 1782 O O . PRO A 1 285 ? 43.811 -4.189 35.294 1.00 33.09 271 PRO A O 1
ATOM 1786 N N . VAL A 1 286 ? 42.417 -3.671 33.603 1.00 31.87 272 VAL A N 1
ATOM 1787 C CA . VAL A 1 286 ? 41.935 -2.449 34.220 1.00 29.84 272 VAL A CA 1
ATOM 1788 C C . VAL A 1 286 ? 40.462 -2.226 33.884 1.00 27.73 272 VAL A C 1
ATOM 1789 O O . VAL A 1 286 ? 40.090 -2.338 32.733 1.00 26.92 272 VAL A O 1
ATOM 1793 N N . VAL A 1 287 ? 39.641 -1.878 34.879 1.00 26.78 273 VAL A N 1
ATOM 1794 C CA . VAL A 1 287 ? 38.239 -1.538 34.626 1.00 25.95 273 VAL A CA 1
ATOM 1795 C C . VAL A 1 287 ? 37.923 -0.097 34.864 1.00 25.06 273 VAL A C 1
ATOM 1796 O O . VAL A 1 287 ? 38.290 0.474 35.851 1.00 25.40 273 VAL A O 1
ATOM 1800 N N . TYR A 1 288 ? 37.197 0.475 33.931 1.00 24.29 274 TYR A N 1
ATOM 1801 C CA . TYR A 1 288 ? 36.773 1.832 34.040 1.00 23.65 274 TYR A CA 1
ATOM 1802 C C . TYR A 1 288 ? 35.341 1.827 34.479 1.00 22.52 274 TYR A C 1
ATOM 1803 O O . TYR A 1 288 ? 34.603 0.912 34.188 1.00 22.49 274 TYR A O 1
ATOM 1812 N N . PHE A 1 289 ? 34.949 2.851 35.199 1.00 22.04 275 PHE A N 1
ATOM 1813 C CA . PHE A 1 289 ? 33.563 2.982 35.569 1.00 21.63 275 PHE A CA 1
ATOM 1814 C C . PHE A 1 289 ? 33.248 4.466 35.726 1.00 21.75 275 PHE A C 1
ATOM 1815 O O . PHE A 1 289 ? 34.140 5.314 35.775 1.00 22.03 275 PHE A O 1
ATOM 1823 N N . GLN A 1 290 ? 31.969 4.767 35.782 1.00 21.53 276 GLN A N 1
ATOM 1824 C CA . GLN A 1 290 ? 31.528 6.137 35.826 1.00 21.80 276 GLN A CA 1
ATOM 1825 C C . GLN A 1 290 ? 31.004 6.481 37.194 1.00 22.50 276 GLN A C 1
ATOM 1826 O O . GLN A 1 290 ? 30.250 5.703 37.789 1.00 22.20 276 GLN A O 1
ATOM 1832 N N . ALA A 1 291 ? 31.403 7.656 37.673 1.00 23.58 277 ALA A N 1
ATOM 1833 C CA . ALA A 1 291 ? 30.820 8.262 38.857 1.00 24.33 277 ALA A CA 1
ATOM 1834 C C . ALA A 1 291 ? 30.806 9.759 38.638 1.00 25.21 277 ALA A C 1
ATOM 1835 O O . ALA A 1 291 ? 31.547 10.247 37.800 1.00 25.32 277 ALA A O 1
ATOM 1837 N N . PRO A 1 292 ? 29.972 10.493 39.395 1.00 26.09 278 PRO A N 1
ATOM 1838 C CA . PRO A 1 292 ? 29.934 11.927 39.255 1.00 26.61 278 PRO A CA 1
ATOM 1839 C C . PRO A 1 292 ? 31.280 12.566 39.430 1.00 27.30 278 PRO A C 1
ATOM 1840 O O . PRO A 1 292 ? 32.053 12.141 40.245 1.00 27.25 278 PRO A O 1
ATOM 1844 N N . GLU A 1 293 ? 31.549 13.572 38.615 1.00 28.88 279 GLU A N 1
ATOM 1845 C CA . GLU A 1 293 ? 32.813 14.290 38.624 1.00 30.73 279 GLU A CA 1
ATOM 1846 C C . GLU A 1 293 ? 33.172 14.770 40.035 1.00 33.15 279 GLU A C 1
ATOM 1847 O O . GLU A 1 293 ? 34.293 14.605 40.489 1.00 33.26 279 GLU A O 1
ATOM 1853 N N . ASN A 1 294 ? 32.195 15.317 40.745 1.00 35.85 280 ASN A N 1
ATOM 1854 C CA . ASN A 1 294 ? 32.418 15.771 42.130 1.00 38.34 280 ASN A CA 1
ATOM 1855 C C . ASN A 1 294 ? 32.357 14.665 43.171 1.00 39.77 280 ASN A C 1
ATOM 1856 O O . ASN A 1 294 ? 32.302 14.964 44.346 1.00 43.65 280 ASN A O 1
ATOM 1861 N N . PHE A 1 295 ? 32.327 13.403 42.786 1.00 39.32 281 PHE A N 1
ATOM 1862 C CA . PHE A 1 295 ? 32.285 12.338 43.789 1.00 41.10 281 PHE A CA 1
ATOM 1863 C C . PHE A 1 295 ? 33.658 12.242 44.471 1.00 43.08 281 PHE A C 1
ATOM 1864 O O . PHE A 1 295 ? 34.667 12.278 43.762 1.00 44.11 281 PHE A O 1
ATOM 1872 N N . PRO A 1 296 ? 33.697 12.127 45.832 1.00 44.41 282 PRO A N 1
ATOM 1873 C CA . PRO A 1 296 ? 34.926 12.167 46.635 1.00 45.22 282 PRO A CA 1
ATOM 1874 C C . PRO A 1 296 ? 35.696 10.878 46.622 1.00 46.76 282 PRO A C 1
ATOM 1875 O O . PRO A 1 296 ? 35.091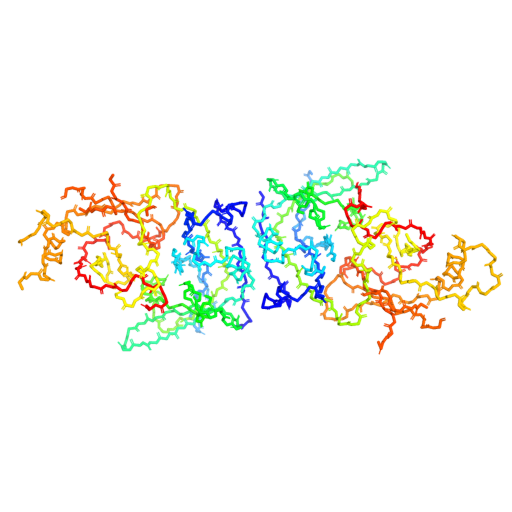 9.793 46.613 1.00 46.33 282 PRO A O 1
ATOM 1879 N N . LEU A 1 297 ? 37.022 10.978 46.677 1.00 49.70 283 LEU A N 1
ATOM 1880 C CA . LEU A 1 297 ? 37.846 9.773 46.487 1.00 51.22 283 LEU A CA 1
ATOM 1881 C C . LEU A 1 297 ? 37.746 8.872 47.686 1.00 47.78 283 LEU A C 1
ATOM 1882 O O . LEU A 1 297 ? 37.873 7.661 47.558 1.00 46.84 283 LEU A O 1
ATOM 1887 N N . ASN A 1 298 ? 37.576 9.476 48.857 1.00 45.46 284 ASN A N 1
ATOM 1888 C CA . ASN A 1 298 ? 37.425 8.695 50.063 1.00 43.54 284 ASN A CA 1
ATOM 1889 C C . ASN A 1 298 ? 36.081 7.945 50.131 1.00 41.28 284 ASN A C 1
ATOM 1890 O O . ASN A 1 298 ? 35.867 7.200 51.070 1.00 40.81 284 ASN A O 1
ATOM 1895 N N . GLY A 1 299 ? 35.205 8.110 49.126 1.00 38.69 285 GLY A N 1
ATOM 1896 C CA . GLY A 1 299 ? 33.859 7.491 49.140 1.00 37.53 285 GLY A CA 1
ATOM 1897 C C . GLY A 1 299 ? 33.699 6.135 48.453 1.00 36.55 285 GLY A C 1
ATOM 1898 O O . GLY A 1 299 ? 32.586 5.713 48.167 1.00 35.33 285 GLY A O 1
ATOM 1899 N N . PHE A 1 300 ? 34.809 5.454 48.179 1.00 36.90 286 PHE A N 1
ATOM 1900 C CA . PHE A 1 300 ? 34.805 4.158 47.522 1.00 36.43 286 PHE A CA 1
ATOM 1901 C C . PHE A 1 300 ? 35.277 3.036 48.476 1.00 38.12 286 PHE A C 1
ATOM 1902 O O . PHE A 1 300 ? 35.960 2.082 48.072 1.00 37.88 286 PHE A O 1
ATOM 1910 N N . ASN A 1 301 ? 34.941 3.143 49.748 1.00 39.91 287 ASN A N 1
ATOM 1911 C CA . ASN A 1 301 ? 35.492 2.204 50.731 1.00 41.55 287 ASN A CA 1
ATOM 1912 C C . ASN A 1 301 ? 34.528 1.122 51.175 1.00 40.51 287 ASN A C 1
ATOM 1913 O O . ASN A 1 301 ? 34.957 0.099 51.684 1.00 39.64 287 ASN A O 1
ATOM 1918 N N . ASN A 1 302 ? 33.235 1.382 50.990 1.00 40.21 288 ASN A N 1
ATOM 1919 C CA . ASN A 1 302 ? 32.182 0.442 51.304 1.00 40.21 288 ASN A CA 1
ATOM 1920 C C . ASN A 1 302 ? 31.964 -0.491 50.117 1.00 38.47 288 ASN A C 1
ATOM 1921 O O . ASN A 1 302 ? 31.025 -0.333 49.310 1.00 38.17 288 ASN A O 1
ATOM 1926 N N . ARG A 1 303 ? 32.833 -1.491 50.049 1.00 37.13 289 ARG A N 1
ATOM 1927 C CA . ARG A 1 303 ? 32.896 -2.405 48.929 1.00 34.69 289 ARG A CA 1
ATOM 1928 C C . ARG A 1 303 ? 32.285 -3.731 49.306 1.00 34.69 289 ARG A C 1
ATOM 1929 O O . ARG A 1 303 ? 32.278 -4.117 50.472 1.00 36.63 289 ARG A O 1
ATOM 1937 N N . GLN A 1 304 ? 31.807 -4.445 48.300 1.00 33.42 290 GLN A N 1
ATOM 1938 C CA . GLN A 1 304 ? 31.275 -5.794 48.473 1.00 33.26 290 GLN A CA 1
ATOM 1939 C C . GLN A 1 304 ? 31.435 -6.563 47.163 1.00 31.79 290 GLN A C 1
ATOM 1940 O O . GLN A 1 304 ? 31.433 -5.952 46.097 1.00 30.39 290 GLN A O 1
ATOM 1946 N N . VAL A 1 305 ? 31.563 -7.889 47.252 1.00 32.25 291 VAL A N 1
ATOM 1947 C CA . VAL A 1 305 ? 31.594 -8.758 46.067 1.00 31.56 291 VAL A CA 1
ATOM 1948 C C . VAL A 1 305 ? 30.246 -9.400 45.776 1.00 31.78 291 VAL A C 1
ATOM 1949 O O . VAL A 1 305 ? 29.631 -10.015 46.653 1.00 33.53 291 VAL A O 1
ATOM 1953 N N . VAL A 1 306 ? 29.804 -9.277 44.533 1.00 30.66 292 VAL A N 1
ATOM 1954 C CA . VAL A 1 306 ? 28.514 -9.808 44.119 1.00 30.49 292 VAL A CA 1
ATOM 1955 C C . VAL A 1 306 ? 28.624 -10.476 42.752 1.00 30.22 292 VAL A C 1
ATOM 1956 O O . VAL A 1 306 ? 29.652 -10.419 42.097 1.00 29.47 292 VAL A O 1
ATOM 1960 N N . LEU A 1 307 ? 27.530 -11.098 42.347 1.00 30.96 293 LEU A N 1
ATOM 1961 C CA . LEU A 1 307 ? 27.357 -11.606 41.006 1.00 30.78 293 LEU A CA 1
ATOM 1962 C C . LEU A 1 307 ? 26.409 -10.663 40.306 1.00 31.44 293 LEU A C 1
ATOM 1963 O O . LEU A 1 307 ? 25.335 -10.368 40.814 1.00 32.17 293 LEU A O 1
ATOM 1968 N N . ALA A 1 308 ? 26.822 -10.120 39.167 1.00 31.95 294 ALA A N 1
ATOM 1969 C CA . ALA A 1 308 ? 25.967 -9.212 38.422 1.00 32.11 294 ALA A CA 1
ATOM 1970 C C . ALA A 1 308 ? 25.878 -9.639 36.972 1.00 32.90 294 ALA A C 1
ATOM 1971 O O . ALA A 1 308 ? 26.752 -10.350 36.465 1.00 33.81 294 ALA A O 1
ATOM 1973 N N . TYR A 1 309 ? 24.801 -9.215 36.317 1.00 33.11 295 TYR A N 1
ATOM 1974 C CA . TYR A 1 309 ? 24.680 -9.353 34.879 1.00 32.67 295 TYR A CA 1
ATOM 1975 C C . TYR A 1 309 ? 25.658 -8.430 34.205 1.00 32.04 295 TYR A C 1
ATOM 1976 O O . TYR A 1 309 ? 25.880 -7.299 34.648 1.00 31.82 295 TYR A O 1
ATOM 1985 N N . ALA A 1 310 ? 26.245 -8.905 33.117 1.00 32.91 296 ALA A N 1
ATOM 1986 C CA . ALA A 1 310 ? 27.037 -8.044 32.247 1.00 32.28 296 ALA A CA 1
ATOM 1987 C C . ALA A 1 310 ? 26.126 -7.349 31.253 1.00 31.76 296 ALA A C 1
ATOM 1988 O O . ALA A 1 310 ? 26.355 -6.226 30.865 1.00 31.59 296 ALA A O 1
ATOM 1990 N N . ASN A 1 311 ? 25.083 -8.041 30.849 1.00 34.26 297 ASN A N 1
ATOM 1991 C CA . ASN A 1 311 ? 24.135 -7.526 29.892 1.00 36.00 297 ASN A CA 1
ATOM 1992 C C . ASN A 1 311 ? 23.451 -6.304 30.452 1.00 35.96 297 ASN A C 1
ATOM 1993 O O . ASN A 1 311 ? 22.672 -6.442 31.391 1.00 34.94 297 ASN A O 1
ATOM 1998 N N . PRO A 1 312 ? 23.711 -5.109 29.845 1.00 37.73 298 PRO A N 1
ATOM 1999 C CA . PRO A 1 312 ? 23.248 -3.828 30.364 1.00 38.43 298 PRO A CA 1
ATOM 2000 C C . PRO A 1 312 ? 21.732 -3.647 30.305 1.00 40.45 298 PRO A C 1
ATOM 2001 O O . PRO A 1 312 ? 21.186 -2.816 31.026 1.00 41.93 298 PRO A O 1
ATOM 2005 N N . THR A 1 313 ? 21.062 -4.437 29.476 1.00 42.84 299 THR A N 1
ATOM 2006 C CA . THR A 1 313 ? 19.606 -4.438 29.413 1.00 46.27 299 THR A CA 1
ATOM 2007 C C . THR A 1 313 ? 19.010 -5.072 30.717 1.00 49.32 299 THR A C 1
ATOM 2008 O O . THR A 1 313 ? 17.823 -4.937 30.982 1.00 50.59 299 THR A O 1
ATOM 2012 N N . LEU A 1 314 ? 19.837 -5.716 31.554 1.00 52.18 300 LEU A N 1
ATOM 2013 C CA . LEU A 1 314 ? 19.371 -6.345 32.795 1.00 54.00 300 LEU A CA 1
ATOM 2014 C C . LEU A 1 314 ? 20.088 -5.722 34.012 1.00 56.95 300 LEU A C 1
ATOM 2015 O O . LEU A 1 314 ? 20.645 -6.432 34.851 1.00 55.76 300 LEU A O 1
ATOM 2020 N N . SER A 1 315 ? 20.075 -4.395 34.119 1.00 61.13 301 SER A N 1
ATOM 2021 C CA . SER A 1 315 ? 20.573 -3.760 35.357 1.00 62.79 301 SER A CA 1
ATOM 2022 C C . SER A 1 315 ? 20.190 -2.283 35.521 1.00 63.63 301 SER A C 1
ATOM 2023 O O . SER A 1 315 ? 20.931 -1.412 35.089 1.00 63.70 301 SER A O 1
ATOM 2026 N N . ALA A 1 316 ? 19.019 -2.022 36.117 1.00 67.16 302 ALA A N 1
ATOM 2027 C CA . ALA A 1 316 ? 18.678 -0.709 36.763 1.00 71.34 302 ALA A CA 1
ATOM 2028 C C . ALA A 1 316 ? 17.273 -0.703 37.437 1.00 71.16 302 ALA A C 1
ATOM 2029 O O . ALA A 1 316 ? 16.484 -1.648 37.294 1.00 69.10 302 ALA A O 1
ATOM 2031 N N . VAL A 1 317 ? 16.985 0.371 38.165 1.00 69.11 303 VAL A N 1
ATOM 2032 C CA . VAL A 1 317 ? 15.706 0.510 38.852 1.00 67.32 303 VAL A CA 1
ATOM 2033 C C . VAL A 1 317 ? 15.429 1.966 39.212 1.00 64.19 303 VAL A C 1
ATOM 2034 O O . VAL A 1 317 ? 14.614 2.254 40.088 1.00 62.64 303 VAL A O 1
ATOM 2038 N N . GLN B 1 50 ? 38.390 31.903 19.414 1.00 79.14 36 GLN B N 1
ATOM 2039 C CA . GLN B 1 50 ? 38.491 31.091 20.622 1.00 80.48 36 GLN B CA 1
ATOM 2040 C C . GLN B 1 50 ? 38.627 29.611 20.281 1.00 79.83 36 GLN B C 1
ATOM 2041 O O . GLN B 1 50 ? 39.257 29.248 19.288 1.00 79.97 36 GLN B O 1
ATOM 2047 N N . GLN B 1 51 ? 38.001 28.758 21.086 1.00 76.51 37 GLN B N 1
ATOM 2048 C CA . GLN B 1 51 ? 38.065 27.314 20.869 1.00 70.28 37 GLN B CA 1
ATOM 2049 C C . GLN B 1 51 ? 36.919 26.783 20.003 1.00 63.80 37 GLN B C 1
ATOM 2050 O O . GLN B 1 51 ? 37.073 25.777 19.310 1.00 65.42 37 GLN B O 1
ATOM 2056 N N . GLY B 1 52 ? 35.774 27.457 20.048 1.00 56.57 38 GLY B N 1
ATOM 2057 C CA . GLY B 1 52 ? 34.572 27.012 19.301 1.00 50.35 38 GLY B CA 1
ATOM 2058 C C . GLY B 1 52 ? 33.355 26.807 20.179 1.00 45.39 38 GLY B C 1
ATOM 2059 O O . GLY B 1 52 ? 33.469 26.769 21.397 1.00 47.20 38 GLY B O 1
ATOM 2060 N N . ILE B 1 53 ? 32.185 26.661 19.576 1.00 40.89 39 ILE B N 1
ATOM 2061 C CA . ILE B 1 53 ? 30.991 26.245 20.345 1.00 40.61 39 ILE B CA 1
ATOM 2062 C C . ILE B 1 53 ? 30.075 25.282 19.572 1.00 37.69 39 ILE B C 1
ATOM 2063 O O . ILE B 1 53 ? 29.963 25.363 18.348 1.00 38.36 39 ILE B O 1
ATOM 2068 N N . THR B 1 54 ? 29.390 24.402 20.296 1.00 33.99 40 THR B N 1
ATOM 2069 C CA . THR B 1 54 ? 28.557 23.416 19.656 1.00 31.33 40 THR B CA 1
ATOM 2070 C C . THR B 1 54 ? 27.086 23.747 19.764 1.00 29.14 40 THR B C 1
ATOM 2071 O O . THR B 1 54 ? 26.654 24.408 20.670 1.00 30.09 40 THR B O 1
ATOM 2075 N N . PRO B 1 55 ? 26.296 23.274 18.818 1.00 28.08 41 PRO B N 1
ATOM 2076 C CA . PRO B 1 55 ? 24.933 23.749 18.819 1.00 27.44 41 PRO B CA 1
ATOM 2077 C C . PRO B 1 55 ? 24.012 22.877 19.618 1.00 27.38 41 PRO B C 1
ATOM 2078 O O . PRO B 1 55 ? 24.413 21.794 20.038 1.00 30.37 41 PRO B O 1
ATOM 2082 N N . ASN B 1 56 ? 22.807 23.398 19.835 1.00 26.44 42 ASN B N 1
ATOM 2083 C CA . ASN B 1 56 ? 21.660 22.718 20.398 1.00 26.90 42 ASN B CA 1
ATOM 2084 C C . ASN B 1 56 ? 20.718 22.429 19.278 1.00 26.15 42 ASN B C 1
ATOM 2085 O O . ASN B 1 56 ? 20.765 23.092 18.278 1.00 26.10 42 ASN B O 1
ATOM 2090 N N . TYR B 1 57 ? 19.800 21.512 19.473 1.00 25.82 43 TYR B N 1
ATOM 2091 C CA . TYR B 1 57 ? 18.963 21.105 18.395 1.00 25.27 43 TYR B CA 1
ATOM 2092 C C . TYR B 1 57 ? 17.563 21.629 18.605 1.00 25.88 43 TYR B C 1
ATOM 2093 O O . TYR B 1 57 ? 17.072 21.747 19.723 1.00 27.45 43 TYR B O 1
ATOM 2102 N N . VAL B 1 58 ? 16.909 21.899 17.499 1.00 25.85 44 VAL B N 1
ATOM 2103 C CA . VAL B 1 58 ? 15.508 22.175 17.502 1.00 27.16 44 VAL B CA 1
ATOM 2104 C C . VAL B 1 58 ? 14.992 21.750 16.122 1.00 27.06 44 VAL B C 1
ATOM 2105 O O . VAL B 1 58 ? 15.695 21.909 15.123 1.00 25.92 44 VAL B O 1
ATOM 2109 N N . GLY B 1 59 ? 13.806 21.142 16.070 1.00 27.83 45 GLY B N 1
ATOM 2110 C CA . GLY B 1 59 ? 13.265 20.626 14.805 1.00 28.51 45 GLY B CA 1
ATOM 2111 C C . GLY B 1 59 ? 12.156 19.603 14.921 1.00 30.56 45 GLY B C 1
ATOM 2112 O O . GLY B 1 59 ? 11.714 19.256 16.013 1.00 32.98 45 GLY B O 1
ATOM 2113 N N . ASP B 1 60 ? 11.721 19.082 13.785 1.00 31.51 46 ASP B N 1
ATOM 2114 C CA . ASP B 1 60 ? 10.719 18.006 13.758 1.00 32.98 46 ASP B CA 1
ATOM 2115 C C . ASP B 1 60 ? 11.273 16.712 13.153 1.00 32.55 46 ASP B C 1
ATOM 2116 O O . ASP B 1 60 ? 10.506 15.881 12.668 1.00 32.72 46 ASP B O 1
ATOM 2121 N N . LEU B 1 61 ? 12.595 16.538 13.196 1.00 31.24 47 LEU B N 1
ATOM 2122 C CA . LEU B 1 61 ? 13.201 15.381 12.560 1.00 32.52 47 LEU B CA 1
ATOM 2123 C C . LEU B 1 61 ? 12.920 14.129 13.357 1.00 33.30 47 LEU B C 1
ATOM 2124 O O . LEU B 1 61 ? 12.890 14.149 14.588 1.00 32.83 47 LEU B O 1
ATOM 2129 N N . ASN B 1 62 ? 12.694 13.044 12.622 1.00 34.04 48 ASN B N 1
ATOM 2130 C CA . ASN B 1 62 ? 12.422 11.750 13.210 1.00 35.19 48 ASN B CA 1
ATOM 2131 C C . ASN B 1 62 ? 13.456 10.749 12.724 1.00 35.19 48 ASN B C 1
ATOM 2132 O O . ASN B 1 62 ? 13.476 10.381 11.553 1.00 36.40 48 ASN B O 1
ATOM 2137 N N . LEU B 1 63 ? 14.320 10.320 13.630 1.00 34.87 49 LEU B N 1
ATOM 2138 C CA . LEU B 1 63 ? 15.381 9.397 13.288 1.00 35.56 49 LEU B CA 1
ATOM 2139 C C . LEU B 1 63 ? 14.874 8.027 12.887 1.00 37.65 49 LEU B C 1
ATOM 2140 O O . LEU B 1 63 ? 15.523 7.325 12.111 1.00 37.86 49 LEU B O 1
ATOM 2145 N N . ASP B 1 64 ? 13.710 7.641 13.397 1.00 38.90 50 ASP B N 1
ATOM 2146 C CA . ASP B 1 64 ? 13.103 6.372 13.005 1.00 40.76 50 ASP B CA 1
ATOM 2147 C C . ASP B 1 64 ? 12.824 6.308 11.505 1.00 41.33 50 ASP B C 1
ATOM 2148 O O . ASP B 1 64 ? 12.668 5.230 10.944 1.00 44.22 50 ASP B O 1
ATOM 2153 N N . ASP B 1 65 ? 12.761 7.457 10.847 1.00 40.88 51 ASP B N 1
ATOM 2154 C CA . ASP B 1 65 ? 12.641 7.482 9.403 1.00 41.76 51 ASP B CA 1
ATOM 2155 C C . ASP B 1 65 ? 13.972 7.608 8.689 1.00 40.48 51 ASP B C 1
ATOM 2156 O O . ASP B 1 65 ? 13.977 7.816 7.478 1.00 40.50 51 ASP B O 1
ATOM 2161 N N . GLN B 1 66 ? 15.098 7.452 9.383 1.00 39.31 52 GLN B N 1
ATOM 2162 C CA . GLN B 1 66 ? 16.409 7.562 8.709 1.00 38.21 52 GLN B CA 1
ATOM 2163 C C . GLN B 1 66 ? 16.563 6.666 7.459 1.00 39.99 52 GLN B C 1
ATOM 2164 O O . GLN B 1 66 ? 17.345 6.978 6.557 1.00 38.26 52 GLN B O 1
ATOM 2170 N N . PHE B 1 67 ? 15.834 5.553 7.419 1.00 42.45 53 PHE B N 1
ATOM 2171 C CA . PHE B 1 67 ? 15.915 4.643 6.281 1.00 44.61 53 PHE B CA 1
ATOM 2172 C C . PHE B 1 67 ? 14.860 4.873 5.205 1.00 44.22 53 PHE B C 1
ATOM 2173 O O . PHE B 1 67 ? 14.788 4.097 4.266 1.00 46.38 53 PHE B O 1
ATOM 2181 N N . LYS B 1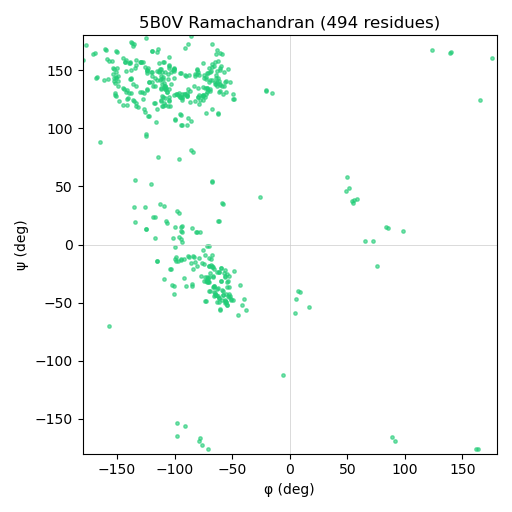 68 ? 14.041 5.911 5.352 1.00 41.92 54 LYS B N 1
ATOM 2182 C CA . LYS B 1 68 ? 13.134 6.321 4.304 1.00 42.00 54 LYS B CA 1
ATOM 2183 C C . LYS B 1 68 ? 13.848 7.372 3.515 1.00 39.88 54 LYS B C 1
ATOM 2184 O O . LYS B 1 68 ? 13.936 8.513 3.937 1.00 37.86 54 LYS B O 1
ATOM 2190 N N . GLY B 1 69 ? 14.351 6.967 2.355 1.00 40.56 55 GLY B N 1
ATOM 2191 C CA . GLY B 1 69 ? 15.252 7.780 1.559 1.00 39.68 55 GLY B CA 1
ATOM 2192 C C . GLY B 1 69 ? 14.616 9.022 0.981 1.00 38.94 55 GLY B C 1
ATOM 2193 O O . GLY B 1 69 ? 15.316 9.961 0.600 1.00 37.89 55 GLY B O 1
ATOM 2194 N N . ASN B 1 70 ? 13.289 9.018 0.927 1.00 40.24 56 ASN B N 1
ATOM 2195 C CA . ASN B 1 70 ? 12.519 10.095 0.335 1.00 40.53 56 ASN B CA 1
ATOM 2196 C C . ASN B 1 70 ? 11.981 11.091 1.370 1.00 38.77 56 ASN B C 1
ATOM 2197 O O . ASN B 1 70 ? 10.953 11.746 1.151 1.00 39.55 56 ASN B O 1
ATOM 2202 N N . VAL B 1 71 ? 12.684 11.238 2.483 1.00 36.92 57 VAL B N 1
ATOM 2203 C CA . VAL B 1 71 ? 12.357 12.274 3.439 1.00 35.03 57 VAL B CA 1
ATOM 2204 C C . VAL B 1 71 ? 13.431 13.346 3.322 1.00 33.77 57 VAL B C 1
ATOM 2205 O O . VAL B 1 71 ? 14.620 13.019 3.284 1.00 34.32 57 VAL B O 1
ATOM 2209 N N . CYS B 1 72 ? 13.026 14.611 3.220 1.00 32.84 58 CYS B N 1
ATOM 2210 C CA . CYS B 1 72 ? 13.994 15.703 3.066 1.00 32.06 58 CYS B CA 1
ATOM 2211 C C . CYS B 1 72 ? 14.011 16.563 4.289 1.00 29.74 58 CYS B C 1
ATOM 2212 O O . CYS B 1 72 ? 12.981 16.861 4.879 1.00 29.37 58 CYS B O 1
ATOM 2215 N N . HIS B 1 73 ? 15.190 17.018 4.646 1.00 28.28 59 HIS B N 1
ATOM 2216 C CA . HIS B 1 73 ? 15.302 17.971 5.705 1.00 27.04 59 HIS B CA 1
ATOM 2217 C C . HIS B 1 73 ? 15.981 19.207 5.201 1.00 26.35 59 HIS B C 1
ATOM 2218 O O . HIS B 1 73 ? 16.890 19.134 4.384 1.00 26.08 59 HIS B O 1
ATOM 2225 N N . ALA B 1 74 ? 15.475 20.352 5.653 1.00 26.40 60 ALA B N 1
ATOM 2226 C CA . ALA B 1 74 ? 16.180 21.619 5.540 1.00 25.08 60 ALA B CA 1
ATOM 2227 C C . ALA B 1 74 ? 16.969 21.761 6.815 1.00 24.79 60 ALA B C 1
ATOM 2228 O O . ALA B 1 74 ? 16.422 21.595 7.907 1.00 25.82 60 ALA B O 1
ATOM 2230 N N . PHE B 1 75 ? 18.261 22.045 6.655 1.00 24.93 61 PHE B N 1
ATOM 2231 C CA . PHE B 1 75 ? 19.214 22.255 7.748 1.00 24.66 61 PHE B CA 1
ATOM 2232 C C . PHE B 1 75 ? 19.643 23.727 7.836 1.00 24.16 61 PHE B C 1
ATOM 2233 O O . PHE B 1 75 ? 20.085 24.309 6.823 1.00 25.31 61 PHE B O 1
ATOM 2241 N N . THR B 1 76 ? 19.510 24.315 9.024 1.00 22.87 62 THR B N 1
ATOM 2242 C CA . THR B 1 76 ? 19.837 25.718 9.242 1.00 22.91 62 THR B CA 1
ATOM 2243 C C . THR B 1 76 ? 20.495 25.945 10.601 1.00 20.92 62 THR B C 1
ATOM 2244 O O . THR B 1 76 ? 19.997 25.488 11.620 1.00 19.65 62 THR B O 1
ATOM 2248 N N . LEU B 1 77 ? 21.606 26.663 10.611 1.00 19.96 63 LEU B N 1
ATOM 2249 C CA . LEU B 1 77 ? 22.143 27.160 11.856 1.00 19.66 63 LEU B CA 1
ATOM 2250 C C . LEU B 1 77 ? 21.522 28.496 12.228 1.00 19.27 63 LEU B C 1
ATOM 2251 O O . LEU B 1 77 ? 21.429 29.394 11.399 1.00 19.80 63 LEU B O 1
ATOM 2256 N N . GLU B 1 78 ? 21.089 28.598 13.474 1.00 18.76 64 GLU B N 1
ATOM 2257 C CA . GLU B 1 78 ? 20.549 29.804 14.024 1.00 19.55 64 GLU B CA 1
ATOM 2258 C C . GLU B 1 78 ? 21.545 30.291 15.058 1.00 20.35 64 GLU B C 1
ATOM 2259 O O . GLU B 1 78 ? 21.875 29.562 15.962 1.00 19.72 64 GLU B O 1
ATOM 2265 N N . ALA B 1 79 ? 22.031 31.529 14.912 1.00 21.76 65 ALA B N 1
ATOM 2266 C CA . ALA B 1 79 ? 23.132 32.021 15.742 1.00 22.42 65 ALA B CA 1
ATOM 2267 C C . ALA B 1 79 ? 22.799 33.298 16.479 1.00 24.09 65 ALA B C 1
ATOM 2268 O O . ALA B 1 79 ? 21.991 34.107 16.026 1.00 24.86 65 ALA B O 1
ATOM 2270 N N . ILE B 1 80 ? 23.413 33.450 17.645 1.00 25.05 66 ILE B N 1
ATOM 2271 C CA . ILE B 1 80 ? 23.524 34.727 18.309 1.00 25.72 66 ILE B CA 1
ATOM 2272 C C . ILE B 1 80 ? 24.972 35.138 18.177 1.00 26.13 66 ILE B C 1
ATOM 2273 O O . ILE B 1 80 ? 25.891 34.350 18.442 1.00 25.18 66 ILE B O 1
ATOM 2278 N N . ILE B 1 81 ? 25.156 36.393 17.795 1.00 26.43 67 ILE B N 1
ATOM 2279 C CA . ILE B 1 81 ? 26.449 36.898 17.477 1.00 27.06 67 ILE B CA 1
ATOM 2280 C C . ILE B 1 81 ? 26.666 38.143 18.273 1.00 28.37 67 ILE B C 1
ATOM 2281 O O . ILE B 1 81 ? 25.844 39.055 18.249 1.00 28.85 67 ILE B O 1
ATOM 2286 N N . ASP B 1 82 ? 27.760 38.167 19.014 1.00 29.39 68 ASP B N 1
ATOM 2287 C CA . ASP B 1 82 ? 28.114 39.323 19.783 1.00 31.08 68 ASP B CA 1
ATOM 2288 C C . ASP B 1 82 ? 29.044 40.106 18.880 1.00 32.17 68 ASP B C 1
ATOM 2289 O O . ASP B 1 82 ? 30.032 39.575 18.372 1.00 31.31 68 ASP B O 1
ATOM 2294 N N . ILE B 1 83 ? 28.673 41.362 18.655 1.00 33.74 69 ILE B N 1
ATOM 2295 C CA . ILE B 1 83 ? 29.448 42.272 17.859 1.00 35.45 69 ILE B CA 1
ATOM 2296 C C . ILE B 1 83 ? 30.022 43.318 18.816 1.00 37.44 69 ILE B C 1
ATOM 2297 O O . ILE B 1 83 ? 29.368 43.728 19.767 1.00 37.61 69 ILE B O 1
ATOM 2302 N N . SER B 1 84 ? 31.249 43.743 18.564 1.00 39.45 70 SER B N 1
ATOM 2303 C CA . SER B 1 84 ? 31.953 44.664 19.471 1.00 41.96 70 SER B CA 1
ATOM 2304 C C . SER B 1 84 ? 32.892 45.523 18.651 1.00 44.47 70 SER B C 1
ATOM 2305 O O . SER B 1 84 ? 33.563 45.025 17.764 1.00 43.76 70 SER B O 1
ATOM 2308 N N . ALA B 1 85 ? 32.923 46.819 18.931 1.00 47.96 71 ALA B N 1
ATOM 2309 C CA . ALA B 1 85 ? 33.989 47.645 18.415 1.00 50.47 71 ALA B CA 1
ATOM 2310 C C . ALA B 1 85 ? 35.236 47.269 19.197 1.00 52.29 71 ALA B C 1
ATOM 2311 O O . ALA B 1 85 ? 35.210 47.185 20.435 1.00 52.14 71 ALA B O 1
ATOM 2313 N N . TYR B 1 86 ? 36.323 47.018 18.474 1.00 54.39 72 TYR B N 1
ATOM 2314 C CA . TYR B 1 86 ? 37.611 46.688 19.108 1.00 56.15 72 TYR B CA 1
ATOM 2315 C C . TYR B 1 86 ? 38.101 47.756 20.102 1.00 57.85 72 TYR B C 1
ATOM 2316 O O . TYR B 1 86 ? 38.915 47.442 20.969 1.00 57.75 72 TYR B O 1
ATOM 2325 N N . ASN B 1 87 ? 37.599 48.990 19.959 1.00 58.96 73 ASN B N 1
ATOM 2326 C CA . ASN B 1 87 ? 37.934 50.114 20.840 1.00 61.37 73 ASN B CA 1
ATOM 2327 C C . ASN B 1 87 ? 36.995 50.213 22.027 1.00 60.76 73 ASN B C 1
ATOM 2328 O O . ASN B 1 87 ? 37.411 50.610 23.114 1.00 62.59 73 ASN B O 1
ATOM 2333 N N . GLU B 1 88 ? 35.722 49.887 21.794 1.00 58.24 74 GLU B N 1
ATOM 2334 C CA . GLU B 1 88 ? 34.687 49.948 22.819 1.00 56.90 74 GLU B CA 1
ATOM 2335 C C . GLU B 1 88 ? 34.598 48.671 23.616 1.00 55.31 74 GLU B C 1
ATOM 2336 O O . GLU B 1 88 ? 34.789 47.579 23.085 1.00 54.20 74 GLU B O 1
ATOM 2342 N N . ARG B 1 89 ? 34.280 48.841 24.895 1.00 56.31 75 ARG B N 1
ATOM 2343 C CA . ARG B 1 89 ? 33.917 47.757 25.798 1.00 54.91 75 ARG B CA 1
ATOM 2344 C C . ARG B 1 89 ? 32.545 47.153 25.448 1.00 51.74 75 ARG B C 1
ATOM 2345 O O . ARG B 1 89 ? 32.302 45.959 25.656 1.00 49.11 75 ARG B O 1
ATOM 2353 N N . THR B 1 90 ? 31.657 48.002 24.932 1.00 51.44 76 THR B N 1
ATOM 2354 C CA . THR B 1 90 ? 30.245 47.655 24.748 1.00 50.35 76 THR B CA 1
ATOM 2355 C C . THR B 1 90 ? 30.099 46.447 23.815 1.00 48.38 76 THR B C 1
ATOM 2356 O O . THR B 1 90 ? 30.970 46.162 22.975 1.00 49.59 76 THR B O 1
ATOM 2360 N N . VAL B 1 91 ? 29.005 45.722 23.997 1.00 45.57 77 VAL B N 1
ATOM 2361 C CA . VAL B 1 91 ? 28.645 44.645 23.120 1.00 42.08 77 VAL B CA 1
ATOM 2362 C C . VAL B 1 91 ? 27.144 44.720 22.858 1.00 41.07 77 VAL B C 1
ATOM 2363 O O . VAL B 1 91 ? 26.360 45.128 23.731 1.00 41.42 77 VAL B O 1
ATOM 2367 N N . LYS B 1 92 ? 26.767 44.404 21.623 1.00 39.42 78 LYS B N 1
ATOM 2368 C CA . LYS B 1 92 ? 25.385 44.151 21.252 1.00 37.83 78 LYS B CA 1
ATOM 2369 C C . LYS B 1 92 ? 25.319 42.772 20.655 1.00 34.07 78 LYS B C 1
ATOM 2370 O O . LYS B 1 92 ? 26.284 42.309 20.081 1.00 32.61 78 LYS B O 1
ATOM 2376 N N . GLY B 1 93 ? 24.169 42.127 20.785 1.00 32.46 79 GLY B N 1
ATOM 2377 C CA . GLY B 1 93 ? 23.947 40.796 20.226 1.00 30.21 79 GLY B CA 1
ATOM 2378 C C . GLY B 1 93 ? 22.818 40.706 19.230 1.00 29.35 79 GLY B C 1
ATOM 2379 O O . GLY B 1 93 ? 21.818 41.406 19.317 1.00 28.91 79 GLY B O 1
ATOM 2380 N N . VAL B 1 94 ? 22.992 39.796 18.285 1.00 28.95 80 VAL B N 1
ATOM 2381 C CA . VAL B 1 94 ? 22.313 39.862 17.019 1.00 29.59 80 VAL B CA 1
ATOM 2382 C C . VAL B 1 94 ? 22.084 38.469 16.549 1.00 28.49 80 VAL B C 1
ATOM 2383 O O . VAL B 1 94 ? 23.043 37.707 16.445 1.00 29.17 80 VAL B O 1
ATOM 2387 N N . PRO B 1 95 ? 20.817 38.121 16.292 1.00 27.90 81 PRO B N 1
ATOM 2388 C CA . PRO B 1 95 ? 20.479 36.800 15.810 1.00 26.66 81 PRO B CA 1
ATOM 2389 C C . PRO B 1 95 ? 20.732 36.735 14.329 1.00 25.62 81 PRO B C 1
ATOM 2390 O O . PRO B 1 95 ? 20.650 37.758 13.661 1.00 26.97 81 PRO B O 1
ATOM 2394 N N . ALA B 1 96 ? 21.052 35.558 13.824 1.00 24.07 82 ALA B N 1
ATOM 2395 C CA . ALA B 1 96 ? 21.256 35.363 12.400 1.00 23.64 82 ALA B CA 1
ATOM 2396 C C . ALA B 1 96 ? 20.914 33.946 12.000 1.00 23.31 82 ALA B C 1
ATOM 2397 O O . ALA B 1 96 ? 21.110 32.997 12.770 1.00 23.16 82 ALA B O 1
ATOM 2399 N N . TRP B 1 97 ? 20.430 33.809 10.775 1.00 23.30 83 TRP B N 1
ATOM 2400 C CA . TRP B 1 97 ? 19.918 32.550 10.255 1.00 22.64 83 TRP B CA 1
ATOM 2401 C C . TRP B 1 97 ? 20.776 32.105 9.081 1.00 22.98 83 TRP B C 1
ATOM 2402 O O . TRP B 1 97 ? 20.890 32.808 8.095 1.00 23.34 83 TRP B O 1
ATOM 2413 N N . LEU B 1 98 ? 21.354 30.918 9.199 1.00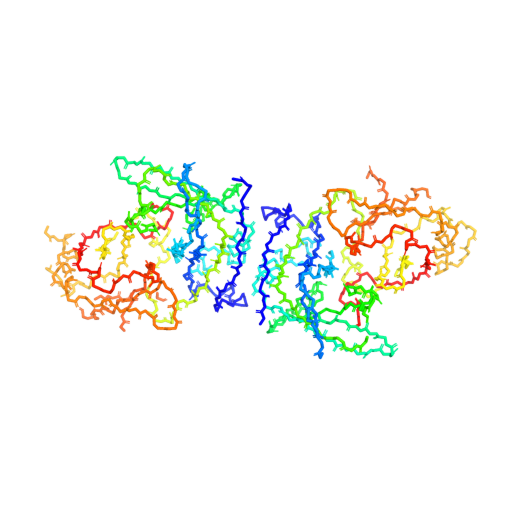 23.35 84 LEU B N 1
ATOM 2414 C CA . LEU B 1 98 ? 22.390 30.449 8.300 1.00 24.41 84 LEU B CA 1
ATOM 2415 C C . LEU B 1 98 ? 21.989 29.108 7.685 1.00 24.30 84 LEU B C 1
ATOM 2416 O O . LEU B 1 98 ? 22.186 28.056 8.275 1.00 23.66 84 LEU B O 1
ATOM 2421 N N . PRO B 1 99 ? 21.400 29.146 6.494 1.00 24.30 85 PRO B N 1
ATOM 2422 C CA . PRO B 1 99 ? 21.078 27.912 5.799 1.00 24.63 85 PRO B CA 1
ATOM 2423 C C . PRO B 1 99 ? 22.325 27.125 5.469 1.00 24.87 85 PRO B C 1
ATOM 2424 O O . PRO B 1 99 ? 23.318 27.720 5.116 1.00 26.55 85 PRO B O 1
ATOM 2428 N N . LEU B 1 100 ? 22.281 25.810 5.614 1.00 25.12 86 LEU B N 1
ATOM 2429 C CA . LEU B 1 100 ? 23.408 24.954 5.246 1.00 26.40 86 LEU B CA 1
ATOM 2430 C C . LEU B 1 100 ? 23.069 24.043 4.107 1.00 26.79 86 LEU B C 1
ATOM 2431 O O . LEU B 1 100 ? 23.960 23.401 3.581 1.00 27.65 86 LEU B O 1
ATOM 2436 N N . GLY B 1 101 ? 21.781 23.907 3.791 1.00 26.43 87 GLY B N 1
ATOM 2437 C CA . GLY B 1 101 ? 21.359 23.021 2.738 1.00 26.79 87 GLY B CA 1
ATOM 2438 C C . GLY B 1 101 ? 20.112 22.199 2.998 1.00 26.96 87 GLY B C 1
ATOM 2439 O O . GLY B 1 101 ? 19.640 22.066 4.118 1.00 26.10 87 GLY B O 1
ATOM 2440 N N . ILE B 1 102 ? 19.586 21.651 1.908 1.00 27.96 88 ILE B N 1
ATOM 2441 C CA . ILE B 1 102 ? 18.491 20.712 1.943 1.00 28.18 88 ILE B CA 1
ATOM 2442 C C . ILE B 1 102 ? 18.956 19.350 1.434 1.00 28.32 88 ILE B C 1
ATOM 2443 O O . ILE B 1 102 ? 19.567 19.274 0.413 1.00 27.68 88 ILE B O 1
ATOM 2456 N N . SER B 1 104 ? 18.007 14.945 1.132 1.00 34.88 90 SER B N 1
ATOM 2457 C CA . SER B 1 104 ? 17.112 13.828 1.327 1.00 37.32 90 SER B CA 1
ATOM 2458 C C . SER B 1 104 ? 17.894 12.679 1.937 1.00 37.00 90 SER B C 1
ATOM 2459 O O . SER B 1 104 ? 19.103 12.533 1.727 1.00 37.19 90 SER B O 1
ATOM 2462 N N . ASN B 1 105 ? 17.196 11.841 2.681 1.00 36.73 91 ASN B N 1
ATOM 2463 C CA . ASN B 1 105 ? 17.852 10.774 3.397 1.00 37.53 91 ASN B CA 1
ATOM 2464 C C . ASN B 1 105 ? 18.709 9.870 2.541 1.00 39.45 91 ASN B C 1
ATOM 2465 O O . ASN B 1 105 ? 19.734 9.384 3.019 1.00 40.24 91 ASN B O 1
ATOM 2470 N N . PHE B 1 106 ? 18.340 9.651 1.284 1.00 41.57 92 PHE B N 1
ATOM 2471 C CA . PHE B 1 106 ? 19.141 8.752 0.457 1.00 44.45 92 PHE B CA 1
ATOM 2472 C C . PHE B 1 106 ? 20.491 9.329 0.090 1.00 42.39 92 PHE B C 1
ATOM 2473 O O . PHE B 1 106 ? 21.369 8.582 -0.299 1.00 45.60 92 PHE B O 1
ATOM 2481 N N . GLU B 1 107 ? 20.679 10.633 0.200 1.00 39.39 93 GLU B N 1
ATOM 2482 C CA . GLU B 1 107 ? 21.939 11.222 -0.231 1.00 38.94 93 GLU B CA 1
ATOM 2483 C C . GLU B 1 107 ? 23.104 10.900 0.706 1.00 38.94 93 GLU B C 1
ATOM 2484 O O . GLU B 1 107 ? 24.269 10.888 0.291 1.00 39.86 93 GLU B O 1
ATOM 2490 N N . TYR B 1 108 ? 22.796 10.679 1.980 1.00 37.79 94 TYR B N 1
ATOM 2491 C CA . TYR B 1 108 ? 23.816 10.345 2.973 1.00 36.50 94 TYR B CA 1
ATOM 2492 C C . TYR B 1 108 ? 23.158 9.866 4.265 1.00 35.21 94 TYR B C 1
ATOM 2493 O O . TYR B 1 108 ? 22.134 10.411 4.654 1.00 33.98 94 TYR B O 1
ATOM 2502 N N . PRO B 1 109 ? 23.751 8.871 4.959 1.00 35.18 95 PRO B N 1
ATOM 2503 C CA . PRO B 1 109 ? 23.108 8.449 6.202 1.00 33.97 95 PRO B CA 1
ATOM 2504 C C . PRO B 1 109 ? 22.765 9.639 7.112 1.00 31.32 95 PRO B C 1
ATOM 2505 O O . PRO B 1 109 ? 23.626 10.471 7.428 1.00 30.27 95 PRO B O 1
ATOM 2509 N N . LEU B 1 110 ? 21.500 9.721 7.491 1.00 29.80 96 LEU B N 1
ATOM 2510 C CA . LEU B 1 110 ? 20.993 10.824 8.287 1.00 27.71 96 LEU B CA 1
ATOM 2511 C C . LEU B 1 110 ? 21.652 10.926 9.646 1.00 27.20 96 LEU B C 1
ATOM 2512 O O . LEU B 1 110 ? 22.060 12.017 10.043 1.00 27.03 96 LEU B O 1
ATOM 2517 N N . ALA B 1 111 ? 21.789 9.807 10.350 1.00 27.67 97 ALA B N 1
ATOM 2518 C CA . ALA B 1 111 ? 22.318 9.836 11.708 1.00 27.33 97 ALA B CA 1
ATOM 2519 C C . ALA B 1 111 ? 23.739 10.370 11.751 1.00 26.88 97 ALA B C 1
ATOM 2520 O O . ALA B 1 111 ? 24.081 11.189 12.597 1.00 25.86 97 ALA B O 1
ATOM 2522 N N . HIS B 1 112 ? 24.585 9.890 10.853 1.00 27.91 98 HIS B N 1
ATOM 2523 C CA . HIS B 1 112 ? 25.929 10.452 10.726 1.00 27.72 98 HIS B CA 1
ATOM 2524 C C . HIS B 1 112 ? 25.803 11.970 10.494 1.00 26.08 98 HIS B C 1
ATOM 2525 O O . HIS B 1 112 ? 26.442 12.767 11.163 1.00 25.36 98 HIS B O 1
ATOM 2532 N N . THR B 1 113 ? 24.963 12.359 9.541 1.00 25.83 99 THR B N 1
ATOM 2533 C CA . THR B 1 113 ? 24.842 13.762 9.180 1.00 24.59 99 THR B CA 1
ATOM 2534 C C . THR B 1 113 ? 24.499 14.602 10.405 1.00 23.71 99 THR B C 1
ATOM 2535 O O . THR B 1 113 ? 25.156 15.607 10.692 1.00 23.21 99 THR B O 1
ATOM 2539 N N . VAL B 1 114 ? 23.487 14.168 11.142 1.00 23.55 100 VAL B N 1
ATOM 2540 C CA . VAL B 1 114 ? 23.029 14.912 12.306 1.00 22.60 100 VAL B CA 1
ATOM 2541 C C . VAL B 1 114 ? 24.047 14.851 13.452 1.00 22.71 100 VAL B C 1
ATOM 2542 O O . VAL B 1 114 ? 24.276 15.847 14.129 1.00 22.83 100 VAL B O 1
ATOM 2546 N N . ALA B 1 115 ? 24.661 13.696 13.661 1.00 23.19 101 ALA B N 1
ATOM 2547 C CA . ALA B 1 115 ? 25.641 13.550 14.716 1.00 23.50 101 ALA B CA 1
ATOM 2548 C C . ALA B 1 115 ? 26.841 14.416 14.410 1.00 22.83 101 ALA B C 1
ATOM 2549 O O . ALA B 1 115 ? 27.384 15.073 15.299 1.00 22.55 101 ALA B O 1
ATOM 2551 N N . ALA B 1 116 ? 27.233 14.427 13.138 1.00 22.64 102 ALA B N 1
ATOM 2552 C CA . ALA B 1 116 ? 28.358 15.224 12.685 1.00 22.41 102 ALA B CA 1
ATOM 2553 C C . ALA B 1 116 ? 28.100 16.733 12.882 1.00 21.23 102 ALA B C 1
ATOM 2554 O O . ALA B 1 116 ? 28.976 17.474 13.279 1.00 20.94 102 ALA B O 1
ATOM 2556 N N . LEU B 1 117 ? 26.878 17.157 12.656 1.00 20.61 103 LEU B N 1
ATOM 2557 C CA . LEU B 1 117 ? 26.559 18.546 12.754 1.00 20.21 103 LEU B CA 1
ATOM 2558 C C . LEU B 1 117 ? 26.537 18.968 14.215 1.00 20.35 103 LEU B C 1
ATOM 2559 O O . LEU B 1 117 ? 27.162 19.954 14.590 1.00 19.88 103 LEU B O 1
ATOM 2564 N N . LEU B 1 118 ? 25.848 18.198 15.046 1.00 21.03 104 LEU B N 1
ATOM 2565 C CA . LEU B 1 118 ? 25.710 18.548 16.449 1.00 21.23 104 LEU B CA 1
ATOM 2566 C C . LEU B 1 118 ? 26.980 18.305 17.261 1.00 22.05 104 LEU B C 1
ATOM 2567 O O . LEU B 1 118 ? 27.089 18.814 18.380 1.00 22.97 104 LEU B O 1
ATOM 2572 N N . THR B 1 119 ? 27.928 17.530 16.759 1.00 22.79 105 THR B N 1
ATOM 2573 C CA . THR B 1 119 ? 29.175 17.373 17.504 1.00 23.92 105 THR B CA 1
ATOM 2574 C C . THR B 1 119 ? 30.201 18.433 17.148 1.00 24.01 105 THR B C 1
ATOM 2575 O O . THR B 1 119 ? 31.211 18.563 17.829 1.00 24.44 105 THR B O 1
ATOM 2579 N N . GLY B 1 120 ? 29.942 19.203 16.102 1.00 23.71 106 GLY B N 1
ATOM 2580 C CA . GLY B 1 120 ? 30.917 20.162 15.648 1.00 24.49 106 GLY B CA 1
ATOM 2581 C C . GLY B 1 120 ? 31.025 21.381 16.538 1.00 25.56 106 GLY B C 1
ATOM 2582 O O . GLY B 1 120 ? 30.025 21.870 17.078 1.00 25.65 106 GLY B O 1
ATOM 2583 N N . SER B 1 121 ? 32.249 21.867 16.688 1.00 27.28 107 SER B N 1
ATOM 2584 C CA . SER B 1 121 ? 32.521 23.161 17.294 1.00 28.67 107 SER B CA 1
ATOM 2585 C C . SER B 1 121 ? 32.655 24.211 16.181 1.00 28.89 107 SER B C 1
ATOM 2586 O O . SER B 1 121 ? 33.444 24.031 15.256 1.00 29.10 107 SER B O 1
ATOM 2589 N N . TYR B 1 122 ? 31.895 25.297 16.282 1.00 28.66 108 TYR B N 1
ATOM 2590 C CA . TYR B 1 122 ? 31.893 26.336 15.255 1.00 28.60 108 TYR B CA 1
ATOM 2591 C C . TYR B 1 122 ? 32.455 27.706 15.672 1.00 28.38 108 TYR B C 1
ATOM 2592 O O . TYR B 1 122 ? 32.379 28.131 16.824 1.00 27.43 108 TYR B O 1
ATOM 2601 N N . THR B 1 123 ? 33.034 28.372 14.689 1.00 29.07 109 THR B N 1
ATOM 2602 C CA . THR B 1 123 ? 33.591 29.710 14.844 1.00 30.12 109 THR B CA 1
ATOM 2603 C C . THR B 1 123 ? 33.122 30.568 13.691 1.00 31.10 109 THR B C 1
ATOM 2604 O O . THR B 1 123 ? 32.723 30.048 12.631 1.00 30.25 109 THR B O 1
ATOM 2608 N N . ILE B 1 124 ? 33.172 31.883 13.898 1.00 32.44 110 ILE B N 1
ATOM 2609 C CA . ILE B 1 124 ? 32.847 32.838 12.832 1.00 32.70 110 ILE B CA 1
ATOM 2610 C C . ILE B 1 124 ? 34.043 33.717 12.525 1.00 33.88 110 ILE B C 1
ATOM 2611 O O . ILE B 1 124 ? 34.753 34.144 13.414 1.00 33.36 110 ILE B O 1
ATOM 2616 N N . THR B 1 125 ? 34.290 33.922 11.243 1.00 36.24 111 THR B N 1
ATOM 2617 C CA . THR B 1 125 ? 35.385 34.759 10.782 1.00 39.66 111 THR B CA 1
ATOM 2618 C C . THR B 1 125 ? 34.876 35.633 9.659 1.00 41.08 111 THR B C 1
ATOM 2619 O O . THR B 1 125 ? 33.761 35.445 9.161 1.00 40.83 111 THR B O 1
ATOM 2623 N N . GLN B 1 126 ? 35.704 36.590 9.259 1.00 44.36 112 GLN B N 1
ATOM 2624 C CA . GLN B 1 126 ? 35.362 37.529 8.192 1.00 45.35 112 GLN B CA 1
ATOM 2625 C C . GLN B 1 126 ? 36.417 37.471 7.135 1.00 46.15 112 GLN B C 1
ATOM 2626 O O . GLN B 1 126 ? 37.580 37.245 7.430 1.00 47.00 112 GLN B O 1
ATOM 2632 N N . PHE B 1 127 ? 36.020 37.681 5.897 1.00 46.79 113 PHE B N 1
ATOM 2633 C CA . PHE B 1 127 ? 37.004 37.887 4.858 1.00 48.77 113 PHE B CA 1
ATOM 2634 C C . PHE B 1 127 ? 36.399 38.700 3.733 1.00 50.59 113 PHE B C 1
ATOM 2635 O O . PHE B 1 127 ? 35.170 38.762 3.571 1.00 49.56 113 PHE B O 1
ATOM 2643 N N . THR B 1 128 ? 37.265 39.340 2.965 1.00 55.10 114 THR B N 1
ATOM 2644 C CA . THR B 1 128 ? 36.835 40.021 1.753 1.00 57.34 114 THR B CA 1
ATOM 2645 C C . THR B 1 128 ? 37.257 39.223 0.535 1.00 58.82 114 THR B C 1
ATOM 2646 O O . THR B 1 128 ? 38.329 38.628 0.515 1.00 58.19 114 THR B O 1
ATOM 2650 N N . HIS B 1 129 ? 36.397 39.197 -0.474 1.00 62.02 115 HIS B N 1
ATOM 2651 C CA . HIS B 1 129 ? 36.760 38.595 -1.747 1.00 67.13 115 HIS B CA 1
ATOM 2652 C C . HIS B 1 129 ? 36.207 39.390 -2.915 1.00 70.20 115 HIS B C 1
ATOM 2653 O O . HIS B 1 129 ? 34.987 39.521 -3.057 1.00 68.26 115 HIS B O 1
ATOM 2660 N N . ASN B 1 130 ? 37.110 39.867 -3.772 1.00 75.17 116 ASN B N 1
ATOM 2661 C CA . ASN B 1 130 ? 36.755 40.801 -4.839 1.00 80.05 116 ASN B CA 1
ATOM 2662 C C . ASN B 1 130 ? 35.974 41.976 -4.280 1.00 79.94 116 ASN B C 1
ATOM 2663 O O . ASN B 1 130 ? 34.892 42.302 -4.770 1.00 78.77 116 ASN B O 1
ATOM 2668 N N . GLY B 1 131 ? 36.517 42.556 -3.208 1.00 81.03 117 GLY B N 1
ATOM 2669 C CA . GLY B 1 131 ? 35.995 43.768 -2.576 1.00 80.08 117 GLY B CA 1
ATOM 2670 C C . GLY B 1 131 ? 34.742 43.650 -1.705 1.00 75.30 117 GLY B C 1
ATOM 2671 O O . GLY B 1 131 ? 34.523 44.533 -0.875 1.00 74.62 117 GLY B O 1
ATOM 2672 N N . GLN B 1 132 ? 33.950 42.577 -1.827 1.00 68.90 118 GLN B N 1
ATOM 2673 C CA . GLN B 1 132 ? 32.665 42.522 -1.137 1.00 65.15 118 GLN B CA 1
ATOM 2674 C C . GLN B 1 132 ? 32.878 41.613 0.054 1.00 62.14 118 GLN B C 1
ATOM 2675 O O . GLN B 1 132 ? 33.702 40.699 0.011 1.00 61.44 118 GLN B O 1
ATOM 2681 N N . LYS B 1 133 ? 32.141 41.905 1.119 1.00 60.43 119 LYS B N 1
ATOM 2682 C CA . LYS B 1 133 ? 32.398 41.352 2.451 1.00 58.62 119 LYS B CA 1
ATOM 2683 C C . LYS B 1 133 ? 31.612 40.079 2.787 1.00 53.23 119 LYS B C 1
ATOM 2684 O O . LYS B 1 133 ? 30.384 40.001 2.622 1.00 49.43 119 LYS B O 1
ATOM 2690 N N . PHE B 1 134 ? 32.351 39.082 3.257 1.00 51.49 120 PHE B N 1
ATOM 2691 C CA . PHE B 1 134 ? 31.788 37.778 3.592 1.00 50.28 120 PHE B CA 1
ATOM 2692 C C . PHE B 1 134 ? 31.979 37.420 5.042 1.00 46.91 120 PHE B C 1
ATOM 2693 O O . PHE B 1 134 ? 32.780 38.024 5.761 1.00 47.70 120 PHE B O 1
ATOM 2701 N N . VAL B 1 135 ? 31.248 36.395 5.445 1.00 44.34 121 VAL B N 1
ATOM 2702 C CA . VAL B 1 135 ? 31.320 35.881 6.794 1.00 43.05 121 VAL B CA 1
ATOM 2703 C C . VAL B 1 135 ? 31.372 34.364 6.709 1.00 41.25 121 VAL B C 1
ATOM 2704 O O . VAL B 1 135 ? 30.519 33.759 6.076 1.00 39.66 121 VAL B O 1
ATOM 2708 N N . ARG B 1 136 ? 32.405 33.759 7.294 1.00 40.76 122 ARG B N 1
ATOM 2709 C CA . ARG B 1 136 ? 32.575 32.315 7.217 1.00 40.80 122 ARG B CA 1
ATOM 2710 C C . ARG B 1 136 ? 32.358 31.675 8.573 1.00 38.58 122 ARG B C 1
ATOM 2711 O O . ARG B 1 136 ? 33.087 31.944 9.526 1.00 37.90 122 ARG B O 1
ATOM 2719 N N . VAL B 1 137 ? 31.371 30.800 8.658 1.00 36.96 123 VAL B N 1
ATOM 2720 C CA . VAL B 1 137 ? 31.252 29.976 9.849 1.00 36.11 123 VAL B CA 1
ATOM 2721 C C . VAL B 1 137 ? 31.975 28.655 9.602 1.00 35.95 123 VAL B C 1
ATOM 2722 O O . VAL B 1 137 ? 31.727 27.954 8.623 1.00 35.33 123 VAL B O 1
ATOM 2726 N N . ASN B 1 138 ? 32.878 28.346 10.522 1.00 36.65 124 ASN B N 1
ATOM 2727 C CA . ASN B 1 138 ? 33.777 27.209 10.413 1.00 37.50 124 ASN B CA 1
ATOM 2728 C C . ASN B 1 138 ? 33.421 26.099 11.384 1.00 36.84 124 ASN B C 1
ATOM 2729 O O . ASN B 1 138 ? 33.145 26.358 12.558 1.00 35.88 124 ASN B O 1
ATOM 2734 N N . ARG B 1 139 ? 33.456 24.866 10.906 1.00 36.51 125 ARG B N 1
ATOM 2735 C CA . ARG B 1 139 ? 33.259 23.707 11.769 1.00 36.68 125 ARG B CA 1
ATOM 2736 C C . ARG B 1 139 ? 34.614 23.071 11.946 1.00 38.32 125 ARG B C 1
ATOM 2737 O O . ARG B 1 139 ? 35.231 22.624 10.977 1.00 41.61 125 ARG B O 1
ATOM 2745 N N . LEU B 1 140 ? 35.079 23.010 13.182 1.00 38.23 126 LEU B N 1
ATOM 2746 C CA . LEU B 1 140 ? 36.457 22.612 13.426 1.00 39.94 126 LEU B CA 1
ATOM 2747 C C . LEU B 1 140 ? 36.703 21.107 13.160 1.00 39.08 126 LEU B C 1
ATOM 2748 O O . LEU B 1 140 ? 35.827 20.266 13.337 1.00 38.70 126 LEU B O 1
ATOM 2753 N N . GLY B 1 141 ? 37.904 20.797 12.707 1.00 39.35 127 GLY B N 1
ATOM 2754 C CA . GLY B 1 141 ? 38.319 19.426 12.476 1.00 40.14 127 GLY B CA 1
ATOM 2755 C C . GLY B 1 141 ? 38.061 18.940 11.077 1.00 39.69 127 GLY B C 1
ATOM 2756 O O . GLY B 1 141 ? 37.687 19.704 10.191 1.00 38.24 127 GLY B O 1
ATOM 2757 N N . THR B 1 142 ? 38.228 17.635 10.919 1.00 40.66 128 THR B N 1
ATOM 2758 C CA . THR B 1 142 ? 38.264 16.979 9.617 1.00 41.41 128 THR B CA 1
ATOM 2759 C C . THR B 1 142 ? 36.885 17.035 8.938 1.00 39.25 128 THR B C 1
ATOM 2760 O O . THR B 1 142 ? 35.866 17.141 9.610 1.00 38.04 128 THR B O 1
ATOM 2764 N N . GLY B 1 143 ? 36.859 17.000 7.605 1.00 39.70 129 GLY B N 1
ATOM 2765 C CA . GLY B 1 143 ? 35.592 16.976 6.833 1.00 38.11 129 GLY B CA 1
ATOM 2766 C C . GLY B 1 143 ? 34.968 15.597 6.599 1.00 37.38 129 GLY B C 1
ATOM 2767 O O . GLY B 1 143 ? 35.484 14.589 7.070 1.00 37.87 129 GLY B O 1
ATOM 2768 N N . ILE B 1 144 ? 33.820 15.561 5.924 1.00 35.12 130 ILE B N 1
ATOM 2769 C CA . ILE B 1 144 ? 33.262 14.304 5.449 1.00 34.39 130 ILE B CA 1
ATOM 2770 C C . ILE B 1 144 ? 33.258 14.412 3.948 1.00 34.46 130 ILE B C 1
ATOM 2771 O O . ILE B 1 144 ? 32.418 15.106 3.406 1.00 33.57 130 ILE B O 1
ATOM 2776 N N . PRO B 1 145 ? 34.181 13.719 3.271 1.00 35.71 131 PRO B N 1
ATOM 2777 C CA . PRO B 1 145 ? 34.277 13.773 1.819 1.00 36.23 131 PRO B CA 1
ATOM 2778 C C . PRO B 1 145 ? 32.982 13.401 1.098 1.00 35.88 131 PRO B C 1
ATOM 2779 O O . PRO B 1 145 ? 32.270 12.494 1.528 1.00 35.42 131 PRO B O 1
ATOM 2783 N N . ALA B 1 146 ? 32.672 14.130 0.028 1.00 36.04 132 ALA B N 1
ATOM 2784 C CA . ALA B 1 146 ? 31.474 13.871 -0.774 1.00 36.16 132 ALA B CA 1
ATOM 2785 C C . ALA B 1 146 ? 30.158 14.260 -0.102 1.00 34.53 132 ALA B C 1
ATOM 2786 O O . ALA B 1 146 ? 29.097 14.021 -0.666 1.00 34.78 132 ALA B O 1
ATOM 2788 N N . HIS B 1 147 ? 30.203 14.842 1.089 1.00 33.13 133 HIS B N 1
ATOM 2789 C CA . HIS B 1 147 ? 28.975 15.070 1.790 1.00 31.53 133 HIS B CA 1
ATOM 2790 C C . HIS B 1 147 ? 28.174 16.147 1.085 1.00 30.92 133 HIS B C 1
ATOM 2791 O O . HIS B 1 147 ? 28.718 17.198 0.764 1.00 30.89 133 HIS B O 1
ATOM 2798 N N . PRO B 1 148 ? 26.875 15.896 0.865 1.00 30.61 134 PRO B N 1
ATOM 2799 C CA . PRO B 1 148 ? 25.992 16.864 0.212 1.00 29.85 134 PRO B CA 1
ATOM 2800 C C . PRO B 1 148 ? 26.046 18.278 0.784 1.00 28.55 134 PRO B C 1
ATOM 2801 O O . PRO B 1 148 ? 26.116 19.220 0.020 1.00 28.09 134 PRO B O 1
ATOM 2805 N N . LEU B 1 149 ? 25.973 18.415 2.107 1.00 27.72 135 LEU B N 1
ATOM 2806 C CA . LEU B 1 149 ? 26.082 19.718 2.781 1.00 26.92 135 LEU B CA 1
ATOM 2807 C C . LEU B 1 149 ? 27.515 20.246 2.824 1.00 28.67 135 LEU B C 1
ATOM 2808 O O . LEU B 1 149 ? 28.438 19.550 3.292 1.00 29.90 135 LEU B O 1
ATOM 2813 N N . ARG B 1 150 ? 27.698 21.485 2.368 1.00 29.35 136 ARG B N 1
ATOM 2814 C CA . ARG B 1 150 ? 29.032 22.056 2.297 1.00 31.80 136 ARG B CA 1
ATOM 2815 C C . ARG B 1 150 ? 29.739 22.075 3.663 1.00 31.27 136 ARG B C 1
ATOM 2816 O O . ARG B 1 150 ? 30.928 21.771 3.762 1.00 31.88 136 ARG B O 1
ATOM 2832 N N . LEU B 1 152 ? 29.777 20.140 6.230 1.00 32.15 138 LEU B N 1
ATOM 2833 C CA . LEU B 1 152 ? 30.441 18.898 6.610 1.00 33.70 138 LEU B CA 1
ATOM 2834 C C . LEU B 1 152 ? 31.487 18.525 5.593 1.00 34.87 138 LEU B C 1
ATOM 2835 O O . LEU B 1 152 ? 32.557 18.045 5.955 1.00 35.49 138 LEU B O 1
ATOM 2840 N N . ARG B 1 153 ? 31.145 18.710 4.324 1.00 34.98 139 ARG B N 1
ATOM 2841 C CA . ARG B 1 153 ? 32.036 18.353 3.228 1.00 36.97 139 ARG B CA 1
ATOM 2842 C C . ARG B 1 153 ? 33.347 19.116 3.264 1.00 38.40 139 ARG B C 1
ATOM 2843 O O . ARG B 1 153 ? 34.395 18.508 3.271 1.00 39.59 139 ARG B O 1
ATOM 2851 N N . GLU B 1 154 ? 33.271 20.444 3.283 1.00 39.81 140 GLU B N 1
ATOM 2852 C CA . GLU B 1 154 ? 34.444 21.319 3.229 1.00 42.42 140 GLU B CA 1
ATOM 2853 C C . GLU B 1 154 ? 34.861 21.861 4.587 1.00 41.48 140 GLU B C 1
ATOM 2854 O O . GLU B 1 154 ? 35.942 22.417 4.714 1.00 43.72 140 GLU B O 1
ATOM 2860 N N . GLY B 1 155 ? 34.021 21.714 5.602 1.00 38.41 141 GLY B N 1
ATOM 2861 C CA . GLY B 1 155 ? 34.398 22.144 6.936 1.00 36.63 141 GLY B CA 1
ATOM 2862 C C . GLY B 1 155 ? 34.139 23.608 7.196 1.00 35.24 141 GLY B C 1
ATOM 2863 O O . GLY B 1 155 ? 34.662 24.158 8.159 1.00 34.25 141 GLY B O 1
ATOM 2864 N N . ASN B 1 156 ? 33.351 24.242 6.326 1.00 35.39 142 ASN B N 1
ATOM 2865 C CA . ASN B 1 156 ? 33.023 25.684 6.432 1.00 34.68 142 ASN B CA 1
ATOM 2866 C C . ASN B 1 156 ? 31.932 26.102 5.443 1.00 34.36 142 ASN B C 1
ATOM 2867 O O . ASN B 1 156 ? 31.659 25.414 4.467 1.00 35.82 142 ASN B O 1
ATOM 2872 N N . GLN B 1 157 ? 31.352 27.263 5.676 1.00 34.13 143 GLN B N 1
ATOM 2873 C CA . GLN B 1 157 ? 30.300 27.788 4.817 1.00 34.72 143 GLN B CA 1
ATOM 2874 C C . GLN B 1 157 ? 30.337 29.334 4.874 1.00 34.04 143 GLN B C 1
ATOM 2875 O O . GLN B 1 157 ? 30.332 29.922 5.969 1.00 32.31 143 GLN B O 1
ATOM 2881 N N . ALA B 1 158 ? 30.376 29.977 3.699 1.00 33.55 144 ALA B N 1
ATOM 2882 C CA . ALA B 1 158 ? 30.428 31.434 3.611 1.00 32.70 144 ALA B CA 1
ATOM 2883 C C . ALA B 1 158 ? 29.061 32.034 3.301 1.00 31.85 144 ALA B C 1
ATOM 2884 O O . ALA B 1 158 ? 28.204 31.392 2.694 1.00 30.99 144 ALA B O 1
ATOM 2886 N N . PHE B 1 159 ? 28.846 33.260 3.773 1.00 32.23 145 PHE B N 1
ATOM 2887 C CA . PHE B 1 159 ? 27.614 33.994 3.521 1.00 31.91 145 PHE B CA 1
ATOM 2888 C C . PHE B 1 159 ? 28.016 35.410 3.235 1.00 34.53 145 PHE B C 1
ATOM 2889 O O . PHE B 1 159 ? 28.955 35.912 3.861 1.00 36.45 145 PHE B O 1
ATOM 2897 N N . ILE B 1 160 ? 27.328 36.071 2.299 1.00 36.27 146 ILE B N 1
ATOM 2898 C CA . ILE B 1 160 ? 27.537 37.520 2.116 1.00 38.49 146 ILE B CA 1
ATOM 2899 C C . ILE B 1 160 ? 27.241 38.178 3.467 1.00 36.96 146 ILE B C 1
ATOM 2900 O O . ILE B 1 160 ? 26.264 37.819 4.134 1.00 34.56 146 ILE B O 1
ATOM 2905 N N . GLN B 1 161 ? 28.081 39.124 3.878 1.00 37.79 147 GLN B N 1
ATOM 2906 C CA . GLN B 1 161 ? 27.896 39.770 5.177 1.00 37.87 147 GLN B CA 1
ATOM 2907 C C . GLN B 1 161 ? 26.537 40.430 5.298 1.00 36.89 147 GLN B C 1
ATOM 2908 O O . GLN B 1 161 ? 25.884 40.293 6.298 1.00 33.47 147 GLN B O 1
ATOM 2914 N N . ASN B 1 162 ? 26.090 41.121 4.260 1.00 39.76 148 ASN B N 1
ATOM 2915 C CA . ASN B 1 162 ? 24.818 41.814 4.361 1.00 41.25 148 ASN B CA 1
ATOM 2916 C C . ASN B 1 162 ? 23.630 40.889 4.472 1.00 39.69 148 ASN B C 1
ATOM 2917 O O . ASN B 1 162 ? 22.522 41.342 4.568 1.00 40.72 148 ASN B O 1
ATOM 2930 N N . VAL B 1 164 ? 23.816 38.529 7.010 1.00 41.11 150 VAL B N 1
ATOM 2931 C CA . VAL B 1 164 ? 24.054 38.032 8.349 1.00 40.25 150 VAL B CA 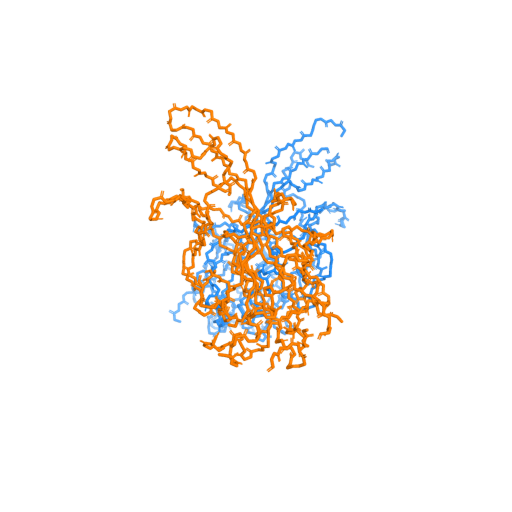1
ATOM 2932 C C . VAL B 1 164 ? 24.086 39.217 9.321 1.00 42.46 150 VAL B C 1
ATOM 2933 O O . VAL B 1 164 ? 23.358 39.217 10.329 1.00 44.01 150 VAL B O 1
ATOM 2937 N N . ILE B 1 165 ? 24.936 40.204 9.007 1.00 42.88 151 ILE B N 1
ATOM 2938 C CA . ILE B 1 165 ? 25.176 41.383 9.828 1.00 42.93 151 ILE B CA 1
ATOM 2939 C C . ILE B 1 165 ? 24.404 42.587 9.277 1.00 44.09 151 ILE B C 1
ATOM 2940 O O . ILE B 1 165 ? 24.488 42.898 8.087 1.00 44.64 151 ILE B O 1
ATOM 2945 N N . PRO B 1 166 ? 23.640 43.266 10.139 1.00 44.56 152 PRO B N 1
ATOM 2946 C CA . PRO B 1 166 ? 22.942 44.495 9.769 1.00 45.61 152 PRO B CA 1
ATOM 2947 C C . PRO B 1 166 ? 23.887 45.616 9.319 1.00 48.95 152 PRO B C 1
ATOM 2948 O O . PRO B 1 166 ? 25.013 45.693 9.781 1.00 49.41 152 PRO B O 1
ATOM 2952 N N . ARG B 1 167 ? 23.398 46.500 8.456 1.00 52.52 153 ARG B N 1
ATOM 2953 C CA . ARG B 1 167 ? 24.206 47.586 7.857 1.00 55.43 153 ARG B CA 1
ATOM 2954 C C . ARG B 1 167 ? 25.129 48.246 8.878 1.00 53.18 153 ARG B C 1
ATOM 2955 O O . ARG B 1 167 ? 26.333 48.408 8.690 1.00 52.43 153 ARG B O 1
ATOM 2963 N N . ASN B 1 168 ? 24.524 48.643 9.976 1.00 50.52 154 ASN B N 1
ATOM 2964 C CA . ASN B 1 168 ? 25.220 49.461 10.947 1.00 51.22 154 ASN B CA 1
ATOM 2965 C C . ASN B 1 168 ? 26.417 48.779 11.587 1.00 50.15 154 ASN B C 1
ATOM 2966 O O . ASN B 1 168 ? 27.299 49.443 12.128 1.00 52.65 154 ASN B O 1
ATOM 2971 N N . PHE B 1 169 ? 26.423 47.455 11.583 1.00 47.82 155 PHE B N 1
ATOM 2972 C CA . PHE B 1 169 ? 27.520 46.694 12.170 1.00 46.70 155 PHE B CA 1
ATOM 2973 C C . PHE B 1 169 ? 28.462 46.173 11.082 1.00 46.93 155 PHE B C 1
ATOM 2974 O O . PHE B 1 169 ? 29.414 45.450 11.374 1.00 46.36 155 PHE B O 1
ATOM 2982 N N . SER B 1 170 ? 28.221 46.575 9.835 1.00 48.04 156 SER B N 1
ATOM 2983 C CA . SER B 1 170 ? 28.996 46.079 8.692 1.00 47.98 156 SER B CA 1
ATOM 2984 C C . SER B 1 170 ? 30.454 46.572 8.670 1.00 50.36 156 SER B C 1
ATOM 2985 O O . SER B 1 170 ? 31.314 45.924 8.074 1.00 51.21 156 SER B O 1
ATOM 2988 N N . THR B 1 171 ? 30.742 47.708 9.302 1.00 51.67 157 THR B N 1
ATOM 2989 C CA . THR B 1 171 ? 32.057 48.327 9.138 1.00 54.70 157 THR B CA 1
ATOM 2990 C C . THR B 1 171 ? 33.181 47.539 9.846 1.00 55.65 157 THR B C 1
ATOM 2991 O O . THR B 1 171 ? 32.960 46.445 10.406 1.00 55.30 157 THR B O 1
ATOM 2995 N N . ASN B 1 172 ? 34.390 48.105 9.793 1.00 57.54 158 ASN B N 1
ATOM 2996 C CA . ASN B 1 172 ? 35.619 47.379 10.091 1.00 56.91 158 ASN B CA 1
ATOM 2997 C C . ASN B 1 172 ? 36.044 47.483 11.537 1.00 55.65 158 ASN B C 1
ATOM 2998 O O . ASN B 1 172 ? 36.914 46.759 12.005 1.00 55.27 158 ASN B O 1
ATOM 3003 N N . GLN B 1 173 ? 35.432 48.387 12.270 1.00 55.32 159 GLN B N 1
ATOM 3004 C CA . GLN B 1 173 ? 35.815 48.492 13.667 1.00 55.67 159 GLN B CA 1
ATOM 3005 C C . GLN B 1 173 ? 35.199 47.325 14.418 1.00 53.18 159 GLN B C 1
ATOM 3006 O O . GLN B 1 173 ? 35.503 47.142 15.585 1.00 53.39 159 GLN B O 1
ATOM 3012 N N . PHE B 1 174 ? 34.385 46.508 13.746 1.00 51.17 160 PHE B N 1
ATOM 3013 C CA . PHE B 1 174 ? 33.582 45.523 14.441 1.00 49.77 160 PHE B CA 1
ATOM 3014 C C . PHE B 1 174 ? 34.129 44.097 14.278 1.00 49.02 160 PHE B C 1
ATOM 3015 O O . PHE B 1 174 ? 34.491 43.683 13.173 1.00 49.06 160 PHE B O 1
ATOM 3023 N N . THR B 1 175 ? 34.192 43.369 15.391 1.00 47.48 161 THR B N 1
ATOM 3024 C CA . THR B 1 175 ? 34.516 41.957 15.377 1.00 45.65 161 THR B CA 1
ATOM 3025 C C . THR B 1 175 ? 33.295 41.126 15.800 1.00 43.70 161 THR B C 1
ATOM 3026 O O . THR B 1 175 ? 32.460 41.567 16.585 1.00 42.78 161 THR B O 1
ATOM 3030 N N . TYR B 1 176 ? 33.225 39.904 15.287 1.00 42.69 162 TYR B N 1
ATOM 3031 C CA . TYR B 1 176 ? 32.083 39.052 15.495 1.00 41.00 162 TYR B CA 1
ATOM 3032 C C . TYR B 1 176 ? 32.513 37.827 16.300 1.00 40.36 162 TYR B C 1
ATOM 3033 O O . TYR B 1 176 ? 33.602 37.308 16.079 1.00 40.58 162 TYR B O 1
ATOM 3042 N N . ASN B 1 177 ? 31.646 37.376 17.213 1.00 40.58 163 ASN B N 1
ATOM 3043 C CA . ASN B 1 177 ? 31.796 36.117 17.977 1.00 40.81 163 ASN B CA 1
ATOM 3044 C C . ASN B 1 177 ? 30.516 35.322 18.073 1.00 36.57 163 ASN B C 1
ATOM 3045 O O . ASN B 1 177 ? 29.482 35.889 18.315 1.00 36.53 163 ASN B O 1
ATOM 3050 N N . LEU B 1 178 ? 30.564 34.011 17.932 1.00 33.92 164 LEU B N 1
ATOM 3051 C CA . LEU B 1 178 ? 29.360 33.222 18.181 1.00 32.24 164 LEU B CA 1
ATOM 3052 C C . LEU B 1 178 ? 29.140 33.063 19.670 1.00 30.78 164 LEU B C 1
ATOM 3053 O O . LEU B 1 178 ? 30.007 32.606 20.356 1.00 29.99 164 LEU B O 1
ATOM 3058 N N . THR B 1 179 ? 27.969 33.454 20.142 1.00 30.49 165 THR B N 1
ATOM 3059 C CA . THR B 1 179 ? 27.620 33.382 21.546 1.00 30.46 165 THR B CA 1
ATOM 3060 C C . THR B 1 179 ? 26.729 32.190 21.775 1.00 30.86 165 THR B C 1
ATOM 3061 O O . THR B 1 179 ? 26.796 31.532 22.826 1.00 32.20 165 THR B O 1
ATOM 3065 N N . ASN B 1 180 ? 25.889 31.908 20.788 1.00 31.03 166 ASN B N 1
ATOM 3066 C CA . ASN B 1 180 ? 24.903 30.860 20.908 1.00 30.94 166 ASN B CA 1
ATOM 3067 C C . ASN B 1 180 ? 24.611 30.229 19.551 1.00 29.27 166 ASN B C 1
ATOM 3068 O O . ASN B 1 180 ? 24.557 30.918 18.540 1.00 29.97 166 ASN B O 1
ATOM 3073 N N . LEU B 1 181 ? 24.443 28.918 19.521 1.00 27.98 167 LEU B N 1
ATOM 3074 C CA . LEU B 1 181 ? 24.222 28.229 18.256 1.00 27.10 167 LEU B CA 1
ATOM 3075 C C . LEU B 1 181 ? 23.144 27.158 18.354 1.00 26.25 167 LEU B C 1
ATOM 3076 O O . LEU B 1 181 ? 23.141 26.348 19.259 1.00 27.27 167 LEU B O 1
ATOM 3081 N N . VAL B 1 182 ? 22.201 27.186 17.434 1.00 26.02 168 VAL B N 1
ATOM 3082 C CA . VAL B 1 182 ? 21.157 26.186 17.388 1.00 26.18 168 VAL B CA 1
ATOM 3083 C C . VAL B 1 182 ? 21.099 25.608 15.978 1.00 26.22 168 VAL B C 1
ATOM 3084 O O . VAL B 1 182 ? 21.060 26.348 15.005 1.00 27.15 168 VAL B O 1
ATOM 3088 N N . LEU B 1 183 ? 21.075 24.289 15.881 1.00 26.58 169 LEU B N 1
ATOM 3089 C CA . LEU B 1 183 ? 20.837 23.613 14.623 1.00 27.10 169 LEU B CA 1
ATOM 3090 C C . LEU B 1 183 ? 19.375 23.250 14.461 1.00 26.39 169 LEU B C 1
ATOM 3091 O O . LEU B 1 183 ? 18.878 22.369 15.137 1.00 26.67 169 LEU B O 1
ATOM 3096 N N . SER B 1 184 ? 18.719 23.893 13.503 1.00 27.06 170 SER B N 1
ATOM 3097 C CA . SER B 1 184 ? 17.348 23.558 13.120 1.00 27.78 170 SER B CA 1
ATOM 3098 C C . SER B 1 184 ? 17.346 22.497 12.026 1.00 28.58 170 SER B C 1
ATOM 3099 O O . SER B 1 184 ? 18.038 22.628 11.028 1.00 28.75 170 SER B O 1
ATOM 3102 N N . VAL B 1 185 ? 16.568 21.445 12.218 1.00 29.42 171 VAL B N 1
ATOM 3103 C CA . VAL B 1 185 ? 16.383 20.456 11.189 1.00 30.29 171 VAL B CA 1
ATOM 3104 C C . VAL B 1 185 ? 14.887 20.304 10.979 1.00 32.33 171 VAL B C 1
ATOM 3105 O O . VAL B 1 185 ? 14.167 19.879 11.870 1.00 31.92 171 VAL B O 1
ATOM 3109 N N . GLN B 1 186 ? 14.418 20.641 9.784 1.00 34.37 172 GLN B N 1
ATOM 3110 C CA . GLN B 1 186 ? 12.996 20.590 9.504 1.00 35.97 172 GLN B CA 1
ATOM 3111 C C . GLN B 1 186 ? 12.705 19.724 8.307 1.00 35.70 172 GLN B C 1
ATOM 3112 O O . GLN B 1 186 ? 13.367 19.847 7.285 1.00 32.65 172 GLN B O 1
ATOM 3118 N N . LYS B 1 187 ? 11.719 18.846 8.453 1.00 37.41 173 LYS B N 1
ATOM 3119 C CA . LYS B 1 187 ? 11.296 18.022 7.338 1.00 39.61 173 LYS B CA 1
ATOM 3120 C C . LYS B 1 187 ? 10.481 18.882 6.377 1.00 38.06 173 LYS B C 1
ATOM 3121 O O . LYS B 1 187 ? 9.589 19.591 6.803 1.00 39.27 173 LYS B O 1
ATOM 3127 N N . LEU B 1 188 ? 10.835 18.860 5.098 1.00 35.61 174 LEU B N 1
ATOM 3128 C CA . LEU B 1 188 ? 10.030 19.511 4.080 1.00 35.22 174 LEU B CA 1
ATOM 3129 C C . LEU B 1 188 ? 8.737 18.738 3.959 1.00 36.37 174 LEU B C 1
ATOM 3130 O O . LEU B 1 188 ? 8.743 17.546 4.144 1.00 38.99 174 LEU B O 1
ATOM 3135 N N . PRO B 1 189 ? 7.627 19.398 3.618 1.00 37.32 175 PRO B N 1
ATOM 3136 C CA . PRO B 1 189 ? 6.349 18.689 3.397 1.00 39.86 175 PRO B CA 1
ATOM 3137 C C . PRO B 1 189 ? 6.367 17.695 2.227 1.00 43.57 175 PRO B C 1
ATOM 3138 O O . PRO B 1 189 ? 7.302 17.739 1.417 1.00 44.93 175 PRO B O 1
ATOM 3142 N N . ASP B 1 190 ? 5.329 16.839 2.136 1.00 47.62 176 ASP B N 1
ATOM 3143 C CA . ASP B 1 190 ? 5.172 15.801 1.075 1.00 48.97 176 ASP B CA 1
ATOM 3144 C C . ASP B 1 190 ? 5.295 16.327 -0.335 1.00 47.92 176 ASP B C 1
ATOM 3145 O O . ASP B 1 190 ? 5.786 15.634 -1.239 1.00 49.37 176 ASP B O 1
ATOM 3150 N N . ASP B 1 191 ? 4.792 17.537 -0.535 1.00 45.15 177 ASP B N 1
ATOM 3151 C CA . ASP B 1 191 ? 4.700 18.082 -1.876 1.00 43.85 177 ASP B CA 1
ATOM 3152 C C . ASP B 1 191 ? 6.006 18.661 -2.409 1.00 41.36 177 ASP B C 1
ATOM 3153 O O . ASP B 1 191 ? 6.011 19.311 -3.436 1.00 41.35 177 ASP B O 1
ATOM 3158 N N . ALA B 1 192 ? 7.124 18.436 -1.743 1.00 39.71 178 ALA B N 1
ATOM 3159 C CA . ALA B 1 192 ? 8.354 19.011 -2.239 1.00 39.45 178 ALA B CA 1
ATOM 3160 C C . ALA B 1 192 ? 8.797 18.277 -3.488 1.00 40.16 178 ALA B C 1
ATOM 3161 O O . ALA B 1 192 ? 8.832 17.056 -3.490 1.00 40.72 178 ALA B O 1
ATOM 3163 N N . TRP B 1 193 ? 9.091 19.034 -4.544 1.00 40.59 179 TRP B N 1
ATOM 3164 C CA . TRP B 1 193 ? 9.701 18.505 -5.747 1.00 41.95 179 TRP B CA 1
ATOM 3165 C C . TRP B 1 193 ? 11.185 18.601 -5.554 1.00 43.22 179 TRP B C 1
ATOM 3166 O O . TRP B 1 193 ? 11.685 19.556 -5.006 1.00 44.40 179 TRP B O 1
ATOM 3177 N N . ARG B 1 194 ? 11.905 17.634 -6.079 1.00 47.35 180 ARG B N 1
ATOM 3178 C CA . ARG B 1 194 ? 13.300 17.527 -5.793 1.00 49.34 180 ARG B CA 1
ATOM 3179 C C . ARG B 1 194 ? 13.960 16.871 -6.987 1.00 52.05 180 ARG B C 1
ATOM 3180 O O . ARG B 1 194 ? 13.357 15.989 -7.603 1.00 56.44 180 ARG B O 1
ATOM 3188 N N . PRO B 1 195 ? 15.181 17.292 -7.342 1.00 50.59 181 PRO B N 1
ATOM 3189 C CA . PRO B 1 195 ? 15.759 16.685 -8.536 1.00 53.26 181 PRO B CA 1
ATOM 3190 C C . PRO B 1 195 ? 15.928 15.173 -8.410 1.00 56.77 181 PRO B C 1
ATOM 3191 O O . PRO B 1 195 ? 16.104 14.666 -7.305 1.00 58.85 181 PRO B O 1
ATOM 3195 N N . SER B 1 196 ? 15.852 14.471 -9.540 1.00 61.47 182 SER B N 1
ATOM 3196 C CA . SER B 1 196 ? 16.030 13.023 -9.582 1.00 64.21 182 SER B CA 1
ATOM 3197 C C . SER B 1 196 ? 17.442 12.624 -9.179 1.00 66.52 182 SER B C 1
ATOM 3198 O O . SER B 1 196 ? 18.383 13.410 -9.282 1.00 64.25 182 SER B O 1
ATOM 3201 N N . LYS B 1 197 ? 17.574 11.383 -8.726 1.00 71.88 183 LYS B N 1
ATOM 3202 C CA . LYS B 1 197 ? 18.808 10.911 -8.096 1.00 73.90 183 LYS B CA 1
ATOM 3203 C C . LYS B 1 197 ? 20.011 11.119 -9.007 1.00 72.87 183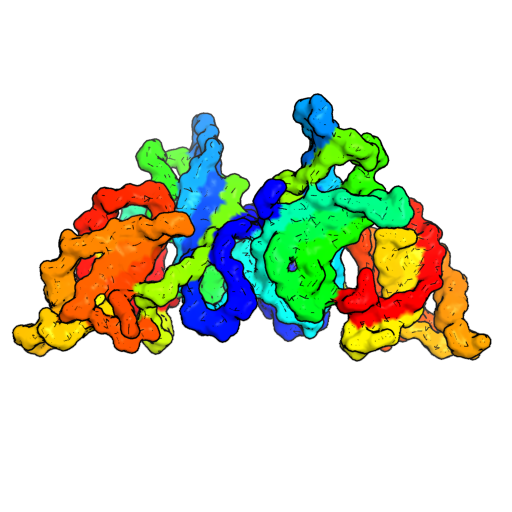 LYS B C 1
ATOM 3204 O O . LYS B 1 197 ? 21.063 11.575 -8.563 1.00 73.28 183 LYS B O 1
ATOM 3210 N N . ASP B 1 198 ? 19.839 10.818 -10.287 1.00 72.18 184 ASP B N 1
ATOM 3211 C CA . ASP B 1 198 ? 20.945 10.915 -11.237 1.00 73.95 184 ASP B CA 1
ATOM 3212 C C . ASP B 1 198 ? 21.359 12.358 -11.560 1.00 69.96 184 ASP B C 1
ATOM 3213 O O . ASP B 1 198 ? 22.532 12.613 -11.825 1.00 70.12 184 ASP B O 1
ATOM 3218 N N . LYS B 1 199 ? 20.413 13.293 -11.549 1.00 66.75 185 LYS B N 1
ATOM 3219 C CA . LYS B 1 199 ? 20.748 14.706 -11.704 1.00 65.39 185 LYS B CA 1
ATOM 3220 C C . LYS B 1 199 ? 21.570 15.169 -10.476 1.00 65.83 185 LYS B C 1
ATOM 3221 O O . LYS B 1 199 ? 22.492 16.002 -10.603 1.00 68.35 185 LYS B O 1
ATOM 3227 N N . LEU B 1 200 ? 21.232 14.623 -9.298 1.00 63.12 186 LEU B N 1
ATOM 3228 C CA . LEU B 1 200 ? 21.909 14.957 -8.036 1.00 60.49 186 LEU B CA 1
ATOM 3229 C C . LEU B 1 200 ? 23.312 14.392 -7.959 1.00 62.60 186 LEU B C 1
ATOM 3230 O O . LEU B 1 200 ? 24.165 14.971 -7.287 1.00 61.98 186 LEU B O 1
ATOM 3235 N N . ILE B 1 201 ? 23.543 13.263 -8.634 1.00 65.49 187 ILE B N 1
ATOM 3236 C CA . ILE B 1 201 ? 24.871 12.647 -8.694 1.00 67.46 187 ILE B CA 1
ATOM 3237 C C . ILE B 1 201 ? 25.624 13.038 -9.969 1.00 67.86 187 ILE B C 1
ATOM 3238 O O . ILE B 1 201 ? 26.825 12.801 -10.077 1.00 69.29 187 ILE B O 1
ATOM 3243 N N . GLY B 1 202 ? 24.915 13.598 -10.945 1.00 67.72 188 GLY B N 1
ATOM 3244 C CA . GLY B 1 202 ? 25.499 13.923 -12.247 1.00 68.22 188 GLY B CA 1
ATOM 3245 C C . GLY B 1 202 ? 26.385 15.148 -12.302 1.00 65.76 188 GLY B C 1
ATOM 3246 O O . GLY B 1 202 ? 26.696 15.764 -11.285 1.00 62.67 188 GLY B O 1
ATOM 3247 N N . ASN B 1 203 ? 26.768 15.484 -13.531 1.00 68.54 189 ASN B N 1
ATOM 3248 C CA . ASN B 1 203 ? 27.747 16.510 -13.839 1.00 69.41 189 ASN B CA 1
ATOM 3249 C C . ASN B 1 203 ? 27.118 17.671 -14.640 1.00 68.84 189 ASN B C 1
ATOM 3250 O O . ASN B 1 203 ? 27.792 18.615 -15.056 1.00 64.66 189 ASN B O 1
ATOM 3255 N N . THR B 1 204 ? 25.802 17.610 -14.809 1.00 71.37 190 THR B N 1
ATOM 3256 C CA . THR B 1 204 ? 25.088 18.460 -15.742 1.00 73.84 190 THR B CA 1
ATOM 3257 C C . THR B 1 204 ? 24.475 19.668 -15.033 1.00 71.50 190 THR B C 1
ATOM 3258 O O . THR B 1 204 ? 24.226 19.627 -13.822 1.00 70.98 190 THR B O 1
ATOM 3270 N N . HIS B 1 206 ? 21.302 22.667 -15.075 1.00 61.16 192 HIS B N 1
ATOM 3271 C CA . HIS B 1 206 ? 19.918 22.701 -15.501 1.00 61.23 192 HIS B CA 1
ATOM 3272 C C . HIS B 1 206 ? 19.301 24.058 -15.270 1.00 57.95 192 HIS B C 1
ATOM 3273 O O . HIS B 1 206 ? 19.770 24.827 -14.438 1.00 56.82 192 HIS B O 1
ATOM 3280 N N . PRO B 1 207 ? 18.213 24.352 -15.996 1.00 56.28 193 PRO B N 1
ATOM 3281 C CA . PRO B 1 207 ? 17.468 25.566 -15.731 1.00 53.24 193 PRO B CA 1
ATOM 3282 C C . PRO B 1 207 ? 17.150 25.729 -14.246 1.00 49.35 193 PRO B C 1
ATOM 3283 O O . PRO B 1 207 ? 16.653 24.799 -13.593 1.00 48.10 193 PRO B O 1
ATOM 3287 N N . ALA B 1 208 ? 17.473 26.906 -13.733 1.00 46.01 194 ALA B N 1
ATOM 3288 C CA . ALA B 1 208 ? 17.238 27.248 -12.360 1.00 41.99 194 ALA B CA 1
ATOM 3289 C C . ALA B 1 208 ? 16.841 28.709 -12.290 1.00 40.48 194 ALA B C 1
ATOM 3290 O O . ALA B 1 208 ? 17.178 29.489 -13.160 1.00 39.30 194 ALA B O 1
ATOM 3292 N N . VAL B 1 209 ? 16.151 29.074 -11.217 1.00 39.53 195 VAL B N 1
ATOM 3293 C CA . VAL B 1 209 ? 15.802 30.480 -10.973 1.00 39.51 195 VAL B CA 1
ATOM 3294 C C . VAL B 1 209 ? 16.618 31.032 -9.826 1.00 37.56 195 VAL B C 1
ATOM 3295 O O . VAL B 1 209 ? 16.639 30.464 -8.755 1.00 34.60 195 VAL B O 1
ATOM 3299 N N . SER B 1 210 ? 17.292 32.145 -10.093 1.00 39.04 196 SER B N 1
ATOM 3300 C CA . SER B 1 210 ? 17.974 32.923 -9.063 1.00 38.77 196 SER B CA 1
ATOM 3301 C C . SER B 1 210 ? 16.961 33.931 -8.526 1.00 37.68 196 SER B C 1
ATOM 3302 O O . SER B 1 210 ? 16.620 34.926 -9.178 1.00 37.56 196 SER B O 1
ATOM 3305 N N . ILE B 1 211 ? 16.436 33.631 -7.358 1.00 35.88 197 ILE B N 1
ATOM 3306 C CA . ILE B 1 211 ? 15.356 34.435 -6.793 1.00 36.08 197 ILE B CA 1
ATOM 3307 C C . ILE B 1 211 ? 15.893 35.722 -6.121 1.00 35.88 197 ILE B C 1
ATOM 3308 O O . ILE B 1 211 ? 15.158 36.676 -5.863 1.00 35.48 197 ILE B O 1
ATOM 3313 N N . HIS B 1 212 ? 17.182 35.713 -5.831 1.00 35.91 198 HIS B N 1
ATOM 3314 C CA . HIS B 1 212 ? 17.849 36.841 -5.239 1.00 36.38 198 HIS B CA 1
ATOM 3315 C C . HIS B 1 212 ? 19.323 36.631 -5.487 1.00 35.75 198 HIS B C 1
ATOM 3316 O O . HIS B 1 212 ? 19.801 35.508 -5.427 1.00 34.36 198 HIS B O 1
ATOM 3323 N N . PRO B 1 213 ? 20.057 37.701 -5.783 1.00 37.28 199 PRO B N 1
ATOM 3324 C CA . PRO B 1 213 ? 21.427 37.483 -6.240 1.00 38.28 199 PRO B CA 1
ATOM 3325 C C . PRO B 1 213 ? 22.321 36.779 -5.240 1.00 38.92 199 PRO B C 1
ATOM 3326 O O . PRO B 1 213 ? 23.295 36.174 -5.645 1.00 39.22 199 PRO B O 1
ATOM 3330 N N . ASN B 1 214 ? 21.990 36.849 -3.947 1.00 41.22 200 ASN B N 1
ATOM 3331 C CA . ASN B 1 214 ? 22.799 36.227 -2.882 1.00 41.40 200 ASN B CA 1
ATOM 3332 C C . ASN B 1 214 ? 22.205 34.988 -2.231 1.00 40.00 200 ASN B C 1
ATOM 3333 O O . ASN B 1 214 ? 22.601 34.603 -1.140 1.00 40.70 200 ASN B O 1
ATOM 3338 N N . LEU B 1 215 ? 21.275 34.347 -2.915 1.00 40.48 201 LEU B N 1
ATOM 3339 C CA . LEU B 1 215 ? 20.833 33.015 -2.541 1.00 39.34 201 LEU B CA 1
ATOM 3340 C C . LEU B 1 215 ? 21.201 32.069 -3.647 1.00 41.41 201 LEU B C 1
ATOM 3341 O O . LEU B 1 215 ? 21.208 32.461 -4.821 1.00 44.79 201 LEU B O 1
ATOM 3346 N N . PRO B 1 216 ? 21.479 30.796 -3.305 1.00 41.76 202 PRO B N 1
ATOM 3347 C CA . PRO B 1 216 ? 21.809 29.914 -4.436 1.00 40.72 202 PRO B CA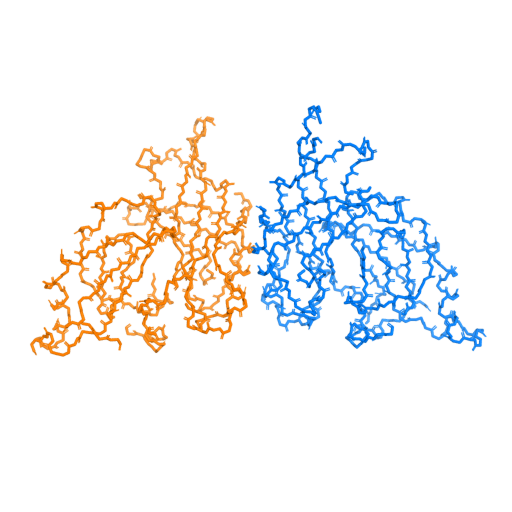 1
ATOM 3348 C C . PRO B 1 216 ? 20.574 29.705 -5.305 1.00 39.22 202 PRO B C 1
ATOM 3349 O O . PRO B 1 216 ? 19.442 29.845 -4.845 1.00 36.18 202 PRO B O 1
ATOM 3353 N N . PRO B 1 217 ? 20.788 29.382 -6.566 1.00 40.75 203 PRO B N 1
ATOM 3354 C CA . PRO B 1 217 ? 19.618 29.255 -7.419 1.00 40.83 203 PRO B CA 1
ATOM 3355 C C . PRO B 1 217 ? 18.846 27.962 -7.169 1.00 38.38 203 PRO B C 1
ATOM 3356 O O . PRO B 1 217 ? 19.393 26.963 -6.699 1.00 36.21 203 PRO B O 1
ATOM 3360 N N . ILE B 1 218 ? 17.574 28.025 -7.525 1.00 37.43 204 ILE B N 1
ATOM 3361 C CA . ILE B 1 218 ? 16.645 26.958 -7.328 1.00 35.86 204 ILE B CA 1
ATOM 3362 C C . ILE B 1 218 ? 16.491 26.198 -8.640 1.00 35.77 204 ILE B C 1
ATOM 3363 O O . ILE B 1 218 ? 15.855 26.692 -9.562 1.00 35.73 204 ILE B O 1
ATOM 3368 N N . VAL B 1 219 ? 17.037 24.989 -8.708 1.00 35.08 205 VAL B N 1
ATOM 3369 C CA . VAL B 1 219 ? 16.829 24.130 -9.869 1.00 35.45 205 VAL B CA 1
ATOM 3370 C C . VAL B 1 219 ? 15.377 23.729 -9.996 1.00 35.44 205 VAL B C 1
ATOM 3371 O O . VAL B 1 219 ? 14.728 23.407 -9.018 1.00 34.55 205 VAL B O 1
ATOM 3375 N N . LEU B 1 220 ? 14.894 23.758 -11.231 1.00 37.45 206 LEU B N 1
ATOM 3376 C CA . LEU B 1 220 ? 13.502 23.526 -11.555 1.00 38.81 206 LEU B CA 1
ATOM 3377 C C . LEU B 1 220 ? 13.269 22.198 -12.275 1.00 40.43 206 LEU B C 1
ATOM 3378 O O . LEU B 1 220 ? 14.158 21.642 -12.937 1.00 40.43 206 LEU B O 1
ATOM 3383 N N . PRO B 1 221 ? 12.039 21.701 -12.176 1.00 41.27 207 PRO B N 1
ATOM 3384 C CA . PRO B 1 221 ? 11.704 20.526 -12.928 1.00 42.95 207 PRO B CA 1
ATOM 3385 C C . PRO B 1 221 ? 11.859 20.795 -14.404 1.00 44.88 207 PRO B C 1
ATOM 3386 O O . PRO B 1 221 ? 11.932 21.947 -14.839 1.00 45.69 207 PRO B O 1
ATOM 3390 N N . THR B 1 222 ? 11.880 19.724 -15.171 1.00 46.38 208 THR B N 1
ATOM 3391 C CA . THR B 1 222 ? 11.986 19.824 -16.602 1.00 48.05 208 THR B CA 1
ATOM 3392 C C . THR B 1 222 ? 10.792 20.568 -17.192 1.00 49.07 208 THR B C 1
ATOM 3393 O O . THR B 1 222 ? 9.665 20.453 -16.700 1.00 49.66 208 THR B O 1
ATOM 3397 N N . VAL B 1 223 ? 11.067 21.357 -18.227 1.00 49.88 209 VAL B N 1
ATOM 3398 C CA . VAL B 1 223 ? 10.051 22.135 -18.896 1.00 50.92 209 VAL B CA 1
ATOM 3399 C C . VAL B 1 223 ? 9.442 21.296 -20.007 1.00 53.54 209 VAL B C 1
ATOM 3400 O O . VAL B 1 223 ? 10.150 20.745 -20.857 1.00 53.99 209 VAL B O 1
ATOM 3404 N N . LYS B 1 224 ? 8.118 21.216 -19.995 1.00 54.96 210 LYS B N 1
ATOM 3405 C CA . LYS B 1 224 ? 7.391 20.400 -20.943 1.00 57.84 210 LYS B CA 1
ATOM 3406 C C . LYS B 1 224 ? 7.665 20.858 -22.369 1.00 59.88 210 LYS B C 1
ATOM 3407 O O . LYS B 1 224 ? 7.683 22.060 -22.628 1.00 59.59 210 LYS B O 1
ATOM 3413 N N . LYS B 1 225 ? 7.878 19.901 -23.280 1.00 61.75 211 LYS B N 1
ATOM 3414 C CA . LYS B 1 225 ? 8.084 20.195 -24.703 1.00 63.71 211 LYS B CA 1
ATOM 3415 C C . LYS B 1 225 ? 6.908 21.030 -25.239 1.00 65.35 211 LYS B C 1
ATOM 3416 O O . LYS B 1 225 ? 7.111 21.972 -26.002 1.00 65.41 211 LYS B O 1
ATOM 3422 N N . GLN B 1 226 ? 5.704 20.748 -24.757 1.00 66.48 212 GLN B N 1
ATOM 3423 C CA . GLN B 1 226 ? 4.528 21.527 -25.137 1.00 68.55 212 GLN B CA 1
ATOM 3424 C C . GLN B 1 226 ? 4.640 23.034 -24.847 1.00 68.61 212 GLN B C 1
ATOM 3425 O O . GLN B 1 226 ? 3.957 23.836 -25.485 1.00 68.82 212 GLN B O 1
ATOM 3431 N N . ALA B 1 227 ? 5.485 23.420 -23.892 1.00 69.06 213 ALA B N 1
ATOM 3432 C CA . ALA B 1 227 ? 5.595 24.839 -23.494 1.00 69.38 213 ALA B CA 1
ATOM 3433 C C . ALA B 1 227 ? 6.496 25.756 -24.358 1.00 72.31 213 ALA B C 1
ATOM 3434 O O . ALA B 1 227 ? 6.396 26.967 -24.212 1.00 71.75 213 ALA B O 1
ATOM 3436 N N . TYR B 1 228 ? 7.371 25.202 -25.215 1.00 76.26 214 TYR B N 1
ATOM 3437 C CA . TYR B 1 228 ? 8.293 26.024 -26.058 1.00 78.51 214 TYR B CA 1
ATOM 3438 C C . TYR B 1 228 ? 8.537 25.623 -27.531 1.00 83.00 214 TYR B C 1
ATOM 3439 O O . TYR B 1 228 ? 8.355 24.469 -27.885 1.00 85.69 214 TYR B O 1
ATOM 3448 N N . ARG B 1 229 ? 8.943 26.585 -28.354 1.00 84.68 215 ARG B N 1
ATOM 3449 C CA . ARG B 1 229 ? 9.206 26.326 -29.764 1.00 87.71 215 ARG B CA 1
ATOM 3450 C C . ARG B 1 229 ? 9.093 24.839 -30.082 1.00 88.75 215 ARG B C 1
ATOM 3451 O O . ARG B 1 229 ? 10.072 24.201 -30.470 1.00 88.95 215 ARG B O 1
ATOM 3459 N N . ASN B 1 233 ? 18.519 28.181 -30.910 1.00 93.98 219 ASN B N 1
ATOM 3460 C CA . ASN B 1 233 ? 17.088 28.200 -31.188 1.00 96.04 219 ASN B CA 1
ATOM 3461 C C . ASN B 1 233 ? 16.331 27.147 -30.385 1.00 97.44 219 ASN B C 1
ATOM 3462 O O . ASN B 1 233 ? 15.433 27.472 -29.609 1.00 98.47 219 ASN B O 1
ATOM 3467 N N . PRO B 1 234 ? 16.700 25.885 -30.577 1.00 99.14 220 PRO B N 1
ATOM 3468 C CA . PRO B 1 234 ? 16.046 24.765 -29.860 1.00 95.70 220 PRO B CA 1
ATOM 3469 C C . PRO B 1 234 ? 16.505 24.363 -28.429 1.00 92.13 220 PRO B C 1
ATOM 3470 O O . PRO B 1 234 ? 15.797 23.586 -27.788 1.00 90.35 220 PRO B O 1
ATOM 3474 N N . ASN B 1 235 ? 17.623 24.911 -27.954 1.00 89.80 221 ASN B N 1
ATOM 3475 C CA . ASN B 1 235 ? 18.112 24.649 -26.596 1.00 84.76 221 ASN B CA 1
ATOM 3476 C C . ASN B 1 235 ? 17.910 25.845 -25.659 1.00 82.41 221 ASN B C 1
ATOM 3477 O O . ASN B 1 235 ? 18.544 25.951 -24.609 1.00 78.90 221 ASN B O 1
ATOM 3482 N N . ASN B 1 236 ? 17.014 26.734 -26.068 1.00 82.46 222 ASN B N 1
ATOM 3483 C CA . ASN B 1 236 ? 16.646 27.956 -25.345 1.00 79.32 222 ASN B CA 1
ATOM 3484 C C . ASN B 1 236 ? 15.242 27.832 -24.774 1.00 76.60 222 ASN B C 1
ATOM 3485 O O . ASN B 1 236 ? 14.911 28.468 -23.769 1.00 75.95 222 ASN B O 1
ATOM 3490 N N . GLY B 1 237 ? 14.409 27.058 -25.469 1.00 74.59 223 GLY B N 1
ATOM 3491 C CA . GLY B 1 237 ? 13.015 26.878 -25.117 1.00 71.08 223 GLY B CA 1
ATOM 3492 C C . GLY B 1 237 ? 12.827 26.809 -23.631 1.00 65.71 223 GLY B C 1
ATOM 3493 O O . GLY B 1 237 ? 12.104 27.615 -23.050 1.00 64.06 223 GLY B O 1
ATOM 3494 N N . PRO B 1 238 ? 13.531 25.875 -22.988 1.00 62.19 224 PRO B N 1
ATOM 3495 C CA . PRO B 1 238 ? 13.419 25.854 -21.531 1.00 58.64 224 PRO B CA 1
ATOM 3496 C C . PRO B 1 238 ? 13.735 27.172 -20.865 1.00 55.17 224 PRO B C 1
ATOM 3497 O O . PRO B 1 238 ? 12.908 27.646 -20.100 1.00 53.68 224 PRO B O 1
ATOM 3501 N N . LEU B 1 239 ? 14.890 27.765 -21.164 1.00 53.22 225 LEU B N 1
ATOM 3502 C CA . LEU B 1 239 ? 15.265 29.026 -20.517 1.00 50.84 225 LEU B CA 1
ATOM 3503 C C . LEU B 1 239 ? 14.326 30.164 -20.887 1.00 50.89 225 LEU B C 1
ATOM 3504 O O . LEU B 1 239 ? 13.913 30.932 -20.021 1.00 49.52 225 LEU B O 1
ATOM 3509 N N . LEU B 1 240 ? 13.975 30.267 -22.160 1.00 52.51 226 LEU B N 1
ATOM 3510 C CA . LEU B 1 240 ? 13.058 31.304 -22.590 1.00 53.38 226 LEU B CA 1
ATOM 3511 C C . LEU B 1 240 ? 11.683 31.118 -22.018 1.00 52.35 226 LEU B C 1
ATOM 3512 O O . LEU B 1 240 ? 11.008 32.091 -21.732 1.00 52.75 226 LEU B O 1
ATOM 3517 N N . ALA B 1 241 ? 11.248 29.869 -21.888 1.00 51.57 227 ALA B N 1
ATOM 3518 C CA . ALA B 1 241 ? 9.909 29.585 -21.392 1.00 50.77 227 ALA B CA 1
ATOM 3519 C C . ALA B 1 241 ? 9.801 30.076 -19.965 1.00 48.80 227 ALA B C 1
ATOM 3520 O O . ALA B 1 241 ? 8.812 30.701 -19.588 1.00 49.05 227 ALA B O 1
ATOM 3522 N N . ILE B 1 242 ? 10.839 29.797 -19.182 1.00 47.07 228 ILE B N 1
ATOM 3523 C CA . ILE B 1 242 ? 10.906 30.220 -17.791 1.00 44.79 228 ILE B CA 1
ATOM 3524 C C . ILE B 1 242 ? 10.921 31.742 -17.631 1.00 44.07 228 ILE B C 1
ATOM 3525 O O . ILE B 1 242 ? 10.139 32.283 -16.846 1.00 42.64 228 ILE B O 1
ATOM 3530 N N . SER B 1 243 ? 11.792 32.433 -18.365 1.00 44.63 229 SER B N 1
ATOM 3531 C CA . SER B 1 243 ? 11.857 33.875 -18.209 1.00 44.75 229 SER B CA 1
ATOM 3532 C C . SER B 1 243 ? 10.508 34.484 -18.536 1.00 45.55 229 SER B C 1
ATOM 3533 O O . SER B 1 243 ? 10.092 35.454 -17.923 1.00 44.72 229 SER B O 1
ATOM 3536 N N . GLY B 1 244 ? 9.794 33.853 -19.447 1.00 47.21 230 GLY B N 1
ATOM 3537 C CA . GLY B 1 244 ? 8.454 34.275 -19.804 1.00 49.58 230 GLY B CA 1
ATOM 3538 C C . GLY B 1 244 ? 7.432 34.366 -18.692 1.00 49.51 230 GLY B C 1
ATOM 3539 O O . GLY B 1 244 ? 6.472 35.119 -18.817 1.00 50.83 230 GLY B O 1
ATOM 3540 N N . ILE B 1 245 ? 7.605 33.579 -17.633 1.00 49.30 231 ILE B N 1
ATOM 3541 C CA . ILE B 1 245 ? 6.707 33.624 -16.473 1.00 49.83 231 ILE B CA 1
ATOM 3542 C C . ILE B 1 245 ? 7.462 33.878 -15.184 1.00 48.61 231 ILE B C 1
ATOM 3543 O O . ILE B 1 245 ? 6.908 33.725 -14.101 1.00 48.29 231 ILE B O 1
ATOM 3548 N N . LEU B 1 246 ? 8.715 34.289 -15.307 1.00 49.44 232 LEU B N 1
ATOM 3549 C CA . LEU B 1 246 ? 9.612 34.415 -14.172 1.00 48.40 232 LEU B CA 1
ATOM 3550 C C . LEU B 1 246 ? 9.090 35.356 -13.137 1.00 50.13 232 LEU B C 1
ATOM 3551 O O . LEU B 1 246 ? 9.207 35.121 -11.947 1.00 49.27 232 LEU B O 1
ATOM 3556 N N . HIS B 1 247 ? 8.495 36.431 -13.593 1.00 56.26 233 HIS B N 1
ATOM 3557 C CA . HIS B 1 247 ? 8.066 37.460 -12.671 1.00 60.79 233 HIS B CA 1
ATOM 3558 C C . HIS B 1 247 ? 6.619 37.307 -12.231 1.00 59.33 233 HIS B C 1
ATOM 3559 O O . HIS B 1 247 ? 6.133 38.091 -11.435 1.00 59.42 233 HIS B O 1
ATOM 3566 N N . GLN B 1 248 ? 5.958 36.255 -12.686 1.00 59.21 234 GLN B N 1
ATOM 3567 C CA . GLN B 1 248 ? 4.650 35.905 -12.137 1.00 60.34 234 GLN B CA 1
ATOM 3568 C C . GLN B 1 248 ? 4.746 34.879 -11.024 1.00 55.46 234 GLN B C 1
ATOM 3569 O O . GLN B 1 248 ? 3.773 34.646 -10.316 1.00 53.92 234 GLN B O 1
ATOM 3575 N N . LEU B 1 249 ? 5.901 34.247 -10.878 1.00 51.65 235 LEU B N 1
ATOM 3576 C CA . LEU B 1 249 ? 6.054 33.253 -9.839 1.00 48.88 235 LEU B CA 1
ATOM 3577 C C . LEU B 1 249 ? 5.898 33.966 -8.508 1.00 47.76 235 LEU B C 1
ATOM 3578 O O . LEU B 1 249 ? 6.411 35.083 -8.350 1.00 46.00 235 LEU B O 1
ATOM 3583 N N . ARG B 1 250 ? 5.185 33.338 -7.578 1.00 46.75 236 ARG B N 1
ATOM 3584 C CA . ARG B 1 250 ? 4.916 33.930 -6.275 1.00 46.18 236 ARG B CA 1
ATOM 3585 C C . ARG B 1 250 ? 5.577 33.134 -5.155 1.00 44.52 236 ARG B C 1
ATOM 3586 O O . ARG B 1 250 ? 5.245 31.972 -4.920 1.00 46.04 236 ARG B O 1
ATOM 3594 N N . VAL B 1 251 ? 6.513 33.777 -4.468 1.00 42.18 237 VAL B N 1
ATOM 3595 C CA . VAL B 1 251 ? 7.222 33.172 -3.369 1.00 40.32 237 VAL B CA 1
ATOM 3596 C C . VAL B 1 251 ? 6.356 33.304 -2.125 1.00 40.42 237 VAL B C 1
ATOM 3597 O O . VAL B 1 251 ? 5.981 34.400 -1.755 1.00 41.67 237 VAL B O 1
ATOM 3601 N N . GLU B 1 252 ? 6.030 32.201 -1.465 1.00 39.89 238 GLU B N 1
ATOM 3602 C CA . GLU B 1 252 ? 5.340 32.321 -0.190 1.00 41.17 238 GLU B CA 1
ATOM 3603 C C . GLU B 1 252 ? 6.191 31.748 0.959 1.00 38.42 238 GLU B C 1
ATOM 3604 O O . GLU B 1 252 ? 6.930 30.774 0.777 1.00 36.54 238 GLU B O 1
ATOM 3610 N N . LYS B 1 253 ? 6.127 32.377 2.130 1.00 37.55 239 LYS B N 1
ATOM 3611 C CA . LYS B 1 253 ? 6.863 31.846 3.273 1.00 37.35 239 LYS B CA 1
ATOM 3612 C C . LYS B 1 253 ? 6.167 30.597 3.801 1.00 38.02 239 LYS B C 1
ATOM 3613 O O . LYS B 1 253 ? 4.949 30.588 3.952 1.00 40.94 239 LYS B O 1
ATOM 3619 N N . VAL B 1 254 ? 6.919 29.541 4.091 1.00 36.62 240 VAL B N 1
ATOM 3620 C CA . VAL B 1 254 ? 6.280 28.334 4.627 1.00 37.52 240 VAL B CA 1
ATOM 3621 C C . VAL B 1 254 ? 5.890 28.512 6.091 1.00 37.57 240 VAL B C 1
ATOM 3622 O O . VAL B 1 254 ? 6.756 28.846 6.935 1.00 35.86 240 VAL B O 1
ATOM 3626 N N . PRO B 1 255 ? 4.598 28.301 6.386 1.00 39.66 241 PRO B N 1
ATOM 3627 C CA . PRO B 1 255 ? 4.095 28.505 7.736 1.00 43.42 241 PRO B CA 1
ATOM 3628 C C . PRO B 1 255 ? 4.383 27.330 8.667 1.00 42.69 241 PRO B C 1
ATOM 3629 O O . PRO B 1 255 ? 4.405 26.180 8.244 1.00 40.39 241 PRO B O 1
ATOM 3633 N N . GLU B 1 256 ? 4.606 27.655 9.930 1.00 43.48 242 GLU B N 1
ATOM 3634 C CA . GLU B 1 256 ? 5.078 26.689 10.909 1.00 45.63 242 GLU B CA 1
ATOM 3635 C C . GLU B 1 256 ? 6.392 26.070 10.487 1.00 43.02 242 GLU B C 1
ATOM 3636 O O . GLU B 1 256 ? 6.592 24.870 10.688 1.00 44.35 242 GLU B O 1
ATOM 3642 N N . LYS B 1 257 ? 7.274 26.899 9.916 1.00 39.73 243 LYS B N 1
ATOM 3643 C CA . LYS B 1 257 ? 8.658 26.521 9.603 1.00 36.81 243 LYS B CA 1
ATOM 3644 C C . LYS B 1 257 ? 9.552 27.757 9.586 1.00 33.18 243 LYS B C 1
ATOM 3645 O O . LYS B 1 257 ? 9.128 28.827 9.184 1.00 32.42 243 LYS B O 1
ATOM 3651 N N . THR B 1 258 ? 10.799 27.602 9.997 1.00 30.48 244 THR B N 1
ATOM 3652 C CA . THR B 1 258 ? 11.762 28.701 9.943 1.00 29.70 244 THR B CA 1
ATOM 3653 C C . THR B 1 258 ? 12.623 28.679 8.662 1.00 27.94 244 THR B C 1
ATOM 3654 O O . THR B 1 258 ? 12.954 27.618 8.134 1.00 28.97 244 THR B O 1
ATOM 3658 N N . SER B 1 259 ? 13.005 29.852 8.194 1.00 25.61 245 SER B N 1
ATOM 3659 C CA . SER B 1 259 ? 13.983 29.993 7.125 1.00 24.35 245 SER B CA 1
ATOM 3660 C C . SER B 1 259 ? 13.634 29.213 5.857 1.00 23.96 245 SER B C 1
ATOM 3661 O O . SER B 1 259 ? 14.521 28.707 5.167 1.00 23.52 245 SER B O 1
ATOM 3664 N N . LEU B 1 260 ? 12.349 29.135 5.534 1.00 23.98 246 LEU B N 1
ATOM 3665 C CA . LEU B 1 260 ? 11.903 28.237 4.485 1.00 24.00 246 LEU B CA 1
ATOM 3666 C C . LEU B 1 260 ? 10.791 28.827 3.622 1.00 25.86 246 LEU B C 1
ATOM 3667 O O . LEU B 1 260 ? 9.737 29.243 4.106 1.00 26.33 246 LEU B O 1
ATOM 3672 N N . PHE B 1 261 ? 11.043 28.835 2.321 1.00 27.64 247 PHE B N 1
ATOM 3673 C CA . PHE B 1 261 ? 10.136 29.422 1.344 1.00 29.52 247 PHE B CA 1
ATOM 3674 C C . PHE B 1 261 ? 9.865 28.419 0.239 1.00 31.19 247 PHE B C 1
ATOM 3675 O O . PHE B 1 261 ? 10.666 27.490 0.021 1.00 30.83 247 PHE B O 1
ATOM 3683 N N . ARG B 1 262 ? 8.731 28.609 -0.438 1.00 32.84 248 ARG B N 1
ATOM 3684 C CA . ARG B 1 262 ? 8.305 27.710 -1.498 1.00 34.64 248 ARG B CA 1
ATOM 3685 C C . ARG B 1 262 ? 7.701 28.459 -2.697 1.00 35.56 248 ARG B C 1
ATOM 3686 O O . ARG B 1 262 ? 7.256 29.609 -2.574 1.00 36.37 248 ARG B O 1
ATOM 3694 N N . ILE B 1 263 ? 7.735 27.820 -3.867 1.00 35.52 249 ILE B N 1
ATOM 3695 C CA . ILE B 1 263 ? 7.134 28.381 -5.082 1.00 36.81 249 ILE B CA 1
ATOM 3696 C C . ILE B 1 263 ? 6.303 27.313 -5.780 1.00 38.51 249 ILE B C 1
ATOM 3697 O O . ILE B 1 263 ? 6.833 26.286 -6.204 1.00 37.23 249 ILE B O 1
ATOM 3702 N N . SER B 1 264 ? 5.004 27.569 -5.919 1.00 41.11 250 SER B N 1
ATOM 3703 C CA . SER B 1 264 ? 4.168 26.699 -6.728 1.00 44.08 250 SER B CA 1
ATOM 3704 C C . SER B 1 264 ? 4.383 27.072 -8.190 1.00 44.85 250 SER B C 1
ATOM 3705 O O . SER B 1 264 ? 4.419 28.257 -8.541 1.00 43.95 250 SER B O 1
ATOM 3708 N N . LEU B 1 265 ? 4.556 26.047 -9.021 1.00 45.78 251 LEU B N 1
ATOM 3709 C CA . LEU B 1 265 ? 4.872 26.216 -10.434 1.00 47.24 251 LEU B CA 1
ATOM 3710 C C . LEU B 1 265 ? 3.684 25.795 -11.280 1.00 50.01 251 LEU B C 1
ATOM 3711 O O . LEU B 1 265 ? 2.994 24.841 -10.937 1.00 50.19 251 LEU B O 1
ATOM 3716 N N . PRO B 1 266 ? 3.446 26.499 -12.397 1.00 52.18 252 PRO B N 1
ATOM 3717 C CA . PRO B 1 266 ? 2.372 26.082 -13.296 1.00 54.83 252 PRO B CA 1
ATOM 3718 C C . PRO B 1 266 ? 2.564 24.652 -13.864 1.00 55.69 252 PRO B C 1
ATOM 3719 O O . PRO B 1 266 ? 3.639 24.308 -14.357 1.00 54.90 252 PRO B O 1
ATOM 3723 N N . ALA B 1 267 ? 1.518 23.834 -13.803 1.00 57.37 253 ALA B N 1
ATOM 3724 C CA . ALA B 1 267 ? 1.601 22.445 -14.253 1.00 59.00 253 ALA B CA 1
ATOM 3725 C C . ALA B 1 267 ? 1.632 22.341 -15.754 1.00 60.98 253 ALA B C 1
ATOM 3726 O O . ALA B 1 267 ? 2.241 21.437 -16.306 1.00 59.99 253 ALA B O 1
ATOM 3728 N N . ASP B 1 268 ? 0.979 23.278 -16.423 1.00 64.43 254 ASP B N 1
ATOM 3729 C CA . ASP B 1 268 ? 0.981 23.280 -17.878 1.00 68.37 254 ASP B CA 1
ATOM 3730 C C . ASP B 1 268 ? 2.390 23.447 -18.458 1.00 68.29 254 ASP B C 1
ATOM 3731 O O . ASP B 1 268 ? 2.590 23.201 -19.649 1.00 70.23 254 ASP B O 1
ATOM 3744 N N . PHE B 1 270 ? 5.577 22.663 -16.338 1.00 60.59 256 PHE B N 1
ATOM 3745 C CA . PHE B 1 270 ? 6.579 21.847 -15.653 1.00 60.38 256 PHE B CA 1
ATOM 3746 C C . PHE B 1 270 ? 6.072 20.434 -15.349 1.00 64.41 256 PHE B C 1
ATOM 3747 O O . PHE B 1 270 ? 4.978 20.257 -14.795 1.00 64.06 256 PHE B O 1
ATOM 3755 N N . SER B 1 271 ? 6.908 19.449 -15.666 1.00 68.37 257 SER B N 1
ATOM 3756 C CA . SER B 1 271 ? 6.599 18.044 -15.466 1.00 74.20 257 SER B CA 1
ATOM 3757 C C . SER B 1 271 ? 7.367 17.474 -14.276 1.00 76.55 257 SER B C 1
ATOM 3758 O O . SER B 1 271 ? 8.503 17.867 -14.025 1.00 79.48 257 SER B O 1
ATOM 3761 N N . VAL B 1 272 ? 6.772 16.529 -13.553 1.00 78.75 258 VAL B N 1
ATOM 3762 C CA . VAL B 1 272 ? 7.527 15.851 -12.473 1.00 78.27 258 VAL B CA 1
ATOM 3763 C C . VAL B 1 272 ? 8.698 14.933 -12.930 1.00 78.94 258 VAL B C 1
ATOM 3764 O O . VAL B 1 272 ? 8.554 14.037 -13.777 1.00 78.34 258 VAL B O 1
ATOM 3768 N N . GLY B 1 275 ? 10.440 14.294 -6.214 1.00 68.73 261 GLY B N 1
ATOM 3769 C CA . GLY B 1 275 ? 9.360 13.389 -6.601 1.00 74.68 261 GLY B CA 1
ATOM 3770 C C . GLY B 1 275 ? 9.164 12.312 -5.549 1.00 77.63 261 GLY B C 1
ATOM 3771 O O . GLY B 1 275 ? 9.543 11.159 -5.758 1.00 75.67 261 GLY B O 1
ATOM 3788 N N . SER B 1 2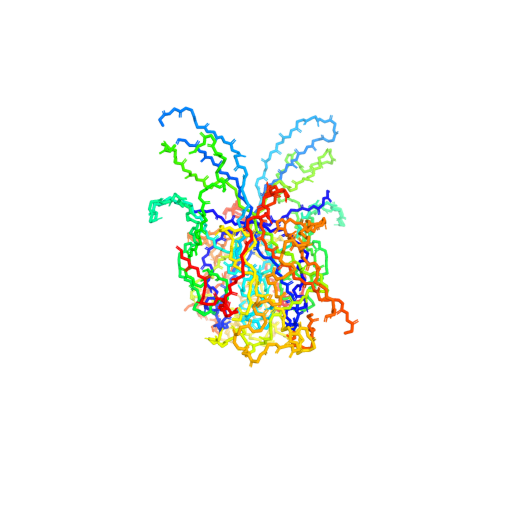84 ? 0.522 18.982 -8.859 1.00 56.78 270 SER B N 1
ATOM 3789 C CA . SER B 1 284 ? 1.178 20.270 -9.048 1.00 56.75 270 SER B CA 1
ATOM 3790 C C . SER B 1 284 ? 2.557 20.288 -8.398 1.00 54.63 270 SER B C 1
ATOM 3791 O O . SER B 1 284 ? 2.710 19.921 -7.233 1.00 55.09 270 SER B O 1
ATOM 3794 N N . PRO B 1 285 ? 3.559 20.716 -9.159 1.00 52.22 271 PRO B N 1
ATOM 3795 C CA . PRO B 1 285 ? 4.949 20.783 -8.651 1.00 48.89 271 PRO B CA 1
ATOM 3796 C C . PRO B 1 285 ? 5.274 22.032 -7.828 1.00 45.96 271 PRO B C 1
ATOM 3797 O O . PRO B 1 285 ? 4.796 23.138 -8.120 1.00 45.97 271 PRO B O 1
ATOM 3801 N N . VAL B 1 286 ? 6.112 21.850 -6.820 1.00 43.19 272 VAL B N 1
ATOM 3802 C CA . VAL B 1 286 ? 6.453 22.924 -5.892 1.00 40.39 272 VAL B CA 1
ATOM 3803 C C . VAL B 1 286 ? 7.895 22.802 -5.449 1.00 37.53 272 VAL B C 1
ATOM 3804 O O . VAL B 1 286 ? 8.318 21.716 -5.134 1.00 38.27 272 VAL B O 1
ATOM 3808 N N . VAL B 1 287 ? 8.643 23.904 -5.441 1.00 35.43 273 VAL B N 1
ATOM 3809 C CA . VAL B 1 287 ? 10.020 23.891 -4.957 1.00 34.06 273 VAL B CA 1
ATOM 3810 C C . VAL B 1 287 ? 10.204 24.663 -3.679 1.00 32.48 273 VAL B C 1
ATOM 3811 O O . VAL B 1 287 ? 9.759 25.780 -3.539 1.00 32.61 273 VAL B O 1
ATOM 3815 N N . TYR B 1 288 ? 10.905 24.053 -2.754 1.00 31.53 274 TYR B N 1
ATOM 3816 C CA . TYR B 1 288 ? 11.199 24.686 -1.510 1.00 30.67 274 TYR B CA 1
ATOM 3817 C C . TYR B 1 288 ? 12.610 25.215 -1.569 1.00 29.43 274 TYR B C 1
ATOM 3818 O O . TYR B 1 288 ? 13.435 24.672 -2.287 1.00 29.92 274 TYR B O 1
ATOM 3827 N N . PHE B 1 289 ? 12.877 26.303 -0.861 1.00 27.94 275 PHE B N 1
ATOM 3828 C CA . PHE B 1 289 ? 14.223 26.811 -0.782 1.00 27.20 275 PHE B CA 1
ATOM 3829 C C . PHE B 1 289 ? 14.399 27.511 0.550 1.00 26.76 275 PHE B C 1
ATOM 3830 O O . PHE B 1 289 ? 13.430 27.787 1.267 1.00 25.95 275 PHE B O 1
ATOM 3838 N N . GLN B 1 290 ? 15.654 27.760 0.886 1.00 26.44 276 GLN B N 1
ATOM 3839 C CA . GLN B 1 290 ? 15.981 28.312 2.174 1.00 26.39 276 GLN B CA 1
ATOM 3840 C C . GLN B 1 290 ? 16.409 29.750 2.034 1.00 26.37 276 GLN B C 1
ATOM 3841 O O . GLN B 1 290 ? 17.240 30.087 1.176 1.00 26.00 276 GLN B O 1
ATOM 3847 N N . ALA B 1 291 ? 15.876 30.576 2.924 1.00 26.13 277 ALA B N 1
ATOM 3848 C CA . ALA B 1 291 ? 16.371 31.921 3.131 1.00 25.76 277 ALA B CA 1
ATOM 3849 C C . ALA B 1 291 ? 16.300 32.222 4.600 1.00 25.15 277 ALA B C 1
ATOM 3850 O O . ALA B 1 291 ? 15.542 31.582 5.308 1.00 24.37 277 ALA B O 1
ATOM 3852 N N . PRO B 1 292 ? 17.087 33.200 5.070 1.00 25.64 278 PRO B N 1
ATOM 3853 C CA . PRO B 1 292 ? 16.993 33.587 6.459 1.00 25.60 278 PRO B CA 1
ATOM 3854 C C . PRO B 1 292 ? 15.581 33.900 6.910 1.00 26.47 278 PRO B C 1
ATOM 3855 O O . PRO B 1 292 ? 14.817 34.504 6.189 1.00 26.88 278 PRO B O 1
ATOM 3859 N N . GLU B 1 293 ? 15.253 33.464 8.111 1.00 27.49 279 GLU B N 1
ATOM 3860 C CA . GLU B 1 293 ? 13.940 33.668 8.678 1.00 29.29 279 GLU B CA 1
ATOM 3861 C C . GLU B 1 293 ? 13.538 35.151 8.627 1.00 30.69 279 GLU B C 1
ATOM 3862 O O . GLU B 1 293 ? 12.409 35.481 8.258 1.00 32.17 279 GLU B O 1
ATOM 3868 N N . ASN B 1 294 ? 14.469 36.042 8.950 1.00 31.22 280 ASN B N 1
ATOM 3869 C CA . ASN B 1 294 ? 14.208 37.498 8.894 1.00 33.61 280 ASN B CA 1
ATOM 3870 C C . ASN B 1 294 ? 14.405 38.166 7.549 1.00 33.99 280 ASN B C 1
ATOM 3871 O O . ASN B 1 294 ? 14.460 39.389 7.464 1.00 34.06 280 ASN B O 1
ATOM 3876 N N . PHE B 1 295 ? 14.513 37.376 6.496 1.00 34.35 281 PHE B N 1
ATOM 3877 C CA . PHE B 1 295 ? 14.604 37.932 5.165 1.00 35.11 281 PHE B CA 1
ATOM 3878 C C . PHE B 1 295 ? 13.252 38.532 4.831 1.00 35.75 281 PHE B C 1
ATOM 3879 O O . PHE B 1 295 ? 12.228 37.884 5.062 1.00 36.37 281 PHE B O 1
ATOM 3887 N N . PRO B 1 296 ? 13.236 39.760 4.280 1.00 37.53 282 PRO B N 1
ATOM 3888 C CA . PRO B 1 296 ? 12.014 40.504 3.952 1.00 40.44 282 PRO B CA 1
ATOM 3889 C C . PRO B 1 296 ? 11.258 40.000 2.717 1.00 44.26 282 PRO B C 1
ATOM 3890 O O . PRO B 1 296 ? 11.854 39.593 1.703 1.00 45.72 282 PRO B O 1
ATOM 3894 N N . LEU B 1 297 ? 9.945 40.108 2.777 1.00 47.56 283 LEU B N 1
ATOM 3895 C CA . LEU B 1 297 ? 9.079 39.469 1.799 1.00 48.28 283 LEU B CA 1
ATOM 3896 C C . LEU B 1 297 ? 9.095 40.284 0.487 1.00 48.64 283 LEU B C 1
ATOM 3897 O O . LEU B 1 297 ? 8.990 39.728 -0.613 1.00 49.61 283 LEU B O 1
ATOM 3902 N N . ASN B 1 298 ? 9.347 41.586 0.590 1.00 47.16 284 ASN B N 1
ATOM 3903 C CA . ASN B 1 298 ? 9.571 42.391 -0.611 1.00 47.02 284 ASN B CA 1
ATOM 3904 C C . ASN B 1 298 ? 10.919 42.134 -1.329 1.00 43.86 284 ASN B C 1
ATOM 3905 O O . ASN B 1 298 ? 11.154 42.713 -2.374 1.00 44.62 284 ASN B O 1
ATOM 3910 N N . GLY B 1 299 ? 11.767 41.245 -0.803 1.00 40.38 285 GLY B N 1
ATOM 3911 C CA . GLY B 1 299 ? 13.119 41.017 -1.338 1.00 39.13 285 GLY B CA 1
ATOM 3912 C C . GLY B 1 299 ? 13.348 39.883 -2.349 1.00 38.41 285 GLY B C 1
ATOM 3913 O O . GLY B 1 299 ? 14.503 39.537 -2.632 1.00 36.21 285 GLY B O 1
ATOM 3914 N N . PHE B 1 300 ? 12.270 39.343 -2.931 1.00 38.78 286 PHE B N 1
ATOM 3915 C CA . PHE B 1 300 ? 12.365 38.282 -3.948 1.00 39.14 286 PHE B CA 1
ATOM 3916 C C . PHE B 1 300 ? 11.990 38.756 -5.368 1.00 41.74 286 PHE B C 1
ATOM 3917 O O . PHE B 1 300 ? 11.433 37.981 -6.183 1.00 41.85 286 PHE B O 1
ATOM 3925 N N . ASN B 1 301 ? 12.286 40.017 -5.678 1.00 43.17 287 ASN B N 1
ATOM 3926 C CA . ASN B 1 301 ? 11.825 40.601 -6.937 1.00 45.09 287 ASN B CA 1
ATOM 3927 C C . ASN B 1 301 ? 12.888 40.727 -7.992 1.00 44.15 287 ASN B C 1
ATOM 3928 O O . ASN B 1 301 ? 12.556 40.782 -9.178 1.00 45.25 287 ASN B O 1
ATOM 3933 N N . ASN B 1 302 ? 14.147 40.726 -7.558 1.00 41.75 288 ASN B N 1
ATOM 3934 C CA . ASN B 1 302 ? 15.301 40.753 -8.438 1.00 42.10 288 ASN B CA 1
ATOM 3935 C C . ASN B 1 302 ? 15.653 39.333 -8.919 1.00 41.49 288 ASN B C 1
ATOM 3936 O O . ASN B 1 302 ? 16.570 38.698 -8.413 1.00 41.01 288 ASN B O 1
ATOM 3941 N N . ARG B 1 303 ? 14.910 38.862 -9.912 1.00 42.20 289 ARG B N 1
ATOM 3942 C CA . ARG B 1 303 ? 14.970 37.475 -10.366 1.00 41.18 289 ARG B CA 1
ATOM 3943 C C . ARG B 1 303 ? 15.715 37.370 -11.680 1.00 41.57 289 ARG B C 1
ATOM 3944 O O . ARG B 1 303 ? 15.729 38.318 -12.473 1.00 44.44 289 ARG B O 1
ATOM 3952 N N . GLN B 1 304 ? 16.325 36.213 -11.898 1.00 39.47 290 GLN B N 1
ATOM 3953 C CA . GLN B 1 304 ? 17.029 35.919 -13.125 1.00 40.03 290 GLN B CA 1
ATOM 3954 C C . GLN B 1 304 ? 17.007 34.397 -13.366 1.00 39.25 290 GLN B C 1
ATOM 3955 O O . GLN B 1 304 ? 16.910 33.600 -12.412 1.00 37.20 290 GLN B O 1
ATOM 3961 N N . VAL B 1 305 ? 17.045 34.002 -14.640 1.00 40.79 291 VAL B N 1
ATOM 3962 C CA . VAL B 1 305 ? 17.124 32.585 -15.017 1.00 40.60 291 VAL B CA 1
ATOM 3963 C C . VAL B 1 305 ? 18.548 32.182 -15.313 1.00 41.26 291 VAL B C 1
ATOM 3964 O O . VAL B 1 305 ? 19.217 32.806 -16.105 1.00 41.61 291 VAL B O 1
ATOM 3968 N N . VAL B 1 306 ? 18.993 31.105 -14.677 1.00 41.90 292 VAL B N 1
ATOM 3969 C CA . VAL B 1 306 ? 20.357 30.632 -14.837 1.00 43.63 292 VAL B CA 1
ATOM 3970 C C . VAL B 1 306 ? 20.378 29.137 -14.984 1.00 44.18 292 VAL B C 1
ATOM 3971 O O . VAL B 1 306 ? 19.341 28.459 -14.909 1.00 44.52 292 VAL B O 1
ATOM 3975 N N . LEU B 1 307 ? 21.566 28.635 -15.280 1.00 46.54 293 LEU B N 1
ATOM 3976 C CA . LEU B 1 307 ? 21.817 27.203 -15.310 1.00 47.82 293 LEU B CA 1
ATOM 3977 C C . LEU B 1 307 ? 22.607 26.866 -14.050 1.00 46.39 293 LEU B C 1
ATOM 3978 O O . LEU B 1 307 ? 23.622 27.480 -13.796 1.00 46.43 293 LEU B O 1
ATOM 3983 N N . ALA B 1 308 ? 22.139 25.908 -13.264 1.00 45.97 294 ALA B N 1
ATOM 3984 C CA . ALA B 1 308 ? 22.879 25.478 -12.082 1.00 45.65 294 ALA B CA 1
ATOM 3985 C C . ALA B 1 308 ? 23.040 23.964 -12.022 1.00 46.01 294 ALA B C 1
ATOM 3986 O O . ALA B 1 308 ? 22.284 23.220 -12.641 1.00 44.68 294 ALA B O 1
ATOM 3988 N N . TYR B 1 309 ? 24.064 23.529 -11.294 1.00 47.61 295 TYR B N 1
ATOM 3989 C CA . TYR B 1 309 ? 24.236 22.117 -10.970 1.00 48.33 295 TYR B CA 1
ATOM 3990 C C . TYR B 1 309 ? 23.175 21.721 -9.989 1.00 45.90 295 TYR B C 1
ATOM 3991 O O . TYR B 1 309 ? 22.833 22.473 -9.081 1.00 44.40 295 TYR B O 1
ATOM 4000 N N . ALA B 1 310 ? 22.640 20.539 -10.186 1.00 47.43 296 ALA B N 1
ATOM 4001 C CA . ALA B 1 310 ? 21.775 19.960 -9.199 1.00 48.53 296 ALA B CA 1
ATOM 4002 C C . ALA B 1 310 ? 22.635 19.250 -8.146 1.00 50.67 296 ALA B C 1
ATOM 4003 O O . ALA B 1 310 ? 22.303 19.246 -6.968 1.00 48.99 296 ALA B O 1
ATOM 4005 N N . ASN B 1 311 ? 23.741 18.657 -8.586 1.00 53.77 297 ASN B N 1
ATOM 4006 C CA . ASN B 1 311 ? 24.651 17.950 -7.710 1.00 54.60 297 ASN B CA 1
ATOM 4007 C C . ASN B 1 311 ? 25.230 18.903 -6.690 1.00 53.53 297 ASN B C 1
ATOM 4008 O O . ASN B 1 311 ? 26.015 19.767 -7.046 1.00 53.90 297 ASN B O 1
ATOM 4013 N N . PRO B 1 312 ? 24.862 18.728 -5.407 1.00 54.56 298 PRO B N 1
ATOM 4014 C CA . PRO B 1 312 ? 25.185 19.695 -4.363 1.00 52.74 298 PRO B CA 1
ATOM 4015 C C . PRO B 1 312 ? 26.671 19.773 -4.048 1.00 54.21 298 PRO B C 1
ATOM 4016 O O . PRO B 1 312 ? 27.122 20.764 -3.454 1.00 54.72 298 PRO B O 1
ATOM 4020 N N . THR B 1 313 ? 27.427 18.753 -4.450 1.00 56.28 299 THR B N 1
ATOM 4021 C CA . THR B 1 313 ? 28.886 18.786 -4.321 1.00 59.02 299 THR B CA 1
ATOM 4022 C C . THR B 1 313 ? 29.532 19.816 -5.241 1.00 61.38 299 THR B C 1
ATOM 4023 O O . THR B 1 313 ? 30.719 20.102 -5.102 1.00 61.20 299 THR B O 1
ATOM 4027 N N . LEU B 1 314 ? 28.771 20.347 -6.192 1.00 63.76 300 LEU B N 1
ATOM 4028 C CA . LEU B 1 314 ? 29.319 21.314 -7.155 1.00 66.97 300 LEU B CA 1
ATOM 4029 C C . LEU B 1 314 ? 28.716 22.744 -7.027 1.00 67.65 300 LEU B C 1
ATOM 4030 O O . LEU B 1 314 ? 27.913 23.155 -7.841 1.00 68.26 300 LEU B O 1
ATOM 4035 N N . SER B 1 315 ? 29.128 23.501 -6.007 1.00 68.39 301 SER B N 1
ATOM 4036 C CA . SER B 1 315 ? 28.523 24.789 -5.717 1.00 68.35 301 SER B CA 1
ATOM 4037 C C . SER B 1 315 ? 29.471 25.621 -4.843 1.00 70.99 301 SER B C 1
ATOM 4038 O O . SER B 1 315 ? 29.107 26.669 -4.306 1.00 73.00 301 SER B O 1
#

GO terms:
  GO:0046761 viral budding from plasma membrane (P, IDA)
  GO:0033645 host cell endomembrane system (C, EXP)
  GO:0044185 host cell late endosome membrane (C, EXP)
  GO:0055036 virion membrane (C, EXP)
  GO:0020002 host cell plasma membrane (C, EXP)
  GO:0005515 protein binding (F, IPI)

Sequence (499 aa):
GITPNYVGDLNLDDQFKGNVCHAFTLEAIIDISNERTVKGVPAWLPLGISNFEYPLAHTVAALLTGSYTITQFTHNGQKFVRVNRLGTGIPAHPLRLREGNQAFIQNVIPRNFNQFTYNLTNLVLSVQKLPDDAWRPSKDKLIGNTHPAVSIHPNLPPIVLPTVKKQAYRQHKNPNNGPLLAISGILHHQLRVEKVPEKTSLFRISLPADFSVKEGENSPVVYFQAPENFPLNGFNNRQVVLAYANPTLSAVQQGITPNYVGDLNLDDQFKGNVCHAFTLEAIIDISAYNERTVKGVPAWLPLGISNFEYPLAHTVAALLTGSYTITQFTHNGQKFVRVNRLGTGIPAHPLRLREGNQAFIQNVIPRNFSTNQFTYNLTNLVLSVQKLPDDAWRPSKDKLIGNTHPAVSIHPNLPPIVLPTVKKQAYRNPNNGPLLAISGILHQLRVEKVPEKTSLFRISLPADFSVGSPVVYFQAPENFPLNGFNNRQVVLAYANPTLS

Foldseek 3Di:
DAFAAEDEDDDLVCLVVFAWKKWKKKKFWKWKDVDDIRGGLIFIGTQDMTSNQDRPVCVVVVRRVWDWWKDWDADPNFIKIKIFTDDDADDSRLGCVHVRIDMAGVVSPPPVAPPMDMTTDHMYMYIYIDDPLAFAAAPCLQVDFFAKWKDQAPRFDTGGAADDDCVQQVPDPDPVCRRQVSCVVCVQVWAKDADPPDFQKIKTFDDPPRDSPGSVDTYMHMDGGHRPDDRVRRRPMDIDTDRSHSVPDDD/DFFAFAAEDEDDDLVCLVVFAWKKWKKKKFKKWKDQPVDPDIDIDIFIGTQDMTSNQDRPVCVVVLRRVWGWWKDWDDDPHFIKIKIFTDDDADDLRLGCVRVRIDMAGCVSDPPVRPDDSMDMTTPHIYMYIYIDDPQAFADDPDLQVDDFAKWKDQAVRFDTGGAADDDPVQADVVVCRRVVSCVVCVQVWAKDADPPDAQKIKTQDDPPRDGSVHMHMDGGHRPDDRVRRRPMDIDTDRSHSVGD

Radius of gyration: 27.96 Å; Cα contacts (8 Å, |Δi|>4): 1088; chains: 2; bounding box: 48×77×84 Å

CATH classification: 2.70.20.20

Nearest PDB structures (foldseek):
  5b0v-assembly1_A  TM=1.002E+00  e=2.870E-51  Marburg virus - Musoke, Kenya, 1980
  5b0v-assembly1_B  TM=9.605E-01  e=1.193E-44  Marburg virus - Musoke, Kenya, 1980
  7jzj-assembly2_C  TM=7.891E-01  e=3.710E-16  Ebola virus - Mayinga, Zaire, 1976
  4ldd-assembly1_B-2  TM=7.912E-01  e=7.749E-16  Zaire ebolavirus
  4ldd-assembly1_A-2  TM=8.488E-01  e=2.378E-10  Zaire ebolavirus

Solvent-accessible surface area: 25104 Å² total

InterPro domains:
  IPR008986 EV matrix protein [PF07447] (2-283)
  IPR008986 EV matrix protein [PIRSF018327] (1-286)
  IPR038057 EV matrix domain superfamily [SSF50012] (20-182)
  IPR043079 EV matrix protein, N-terminal [G3DSA:2.70.20.20] (38-187)

Organism: Lake Victoria marburgvirus (strain Musoke-80) (NCBI:txid33727)

Secondary structure (DSSP, 8-state):
-B--EEEE---GGGTT-TT--EEEEEEEEEEE-----EEEEEEEEEEE--GGGS-HHHHHHHHHH--EEEEEEESSS-EEEEEEE-S---TT-S----SSEEEEE-----TT-----EEEEEEEEEEEEPPTT-----HHHHHS---EEEESSTTS--EE-PPPPGGGGSS-S-TTTHHHHHHHTTGGG--EEEPTTSSSEEEEE-------S------EEEEE--TT--GGG----EEEE--S-GGG---/---B--EEEE---GGGTT-TT--EEEEEEEEEEEEESS-S--EEEEEEEEEE--GGGS-HHHHHHHHHH--EEEEEEEETTEEEEEEEE-S---TT-S----SSEEEEE-----GGG-STTEEEEEEEEEEEEEEPPTT-----HHHHHS---EEEESSTTS--EE-PPPPGGG---TTSHHHHHHHTTGGG--EEEPTT-SSEEEEE----------EEEEE--TT--GGG----EEEE--SSTT--